Protein AF-A0A7S3W170-F1 (afdb_monomer)

Solvent-accessible surface area (backbone atoms only — not comparable to full-atom values): 27072 Å² total; per-residue (Å²): 130,80,61,55,88,57,44,67,46,65,49,70,40,84,89,79,69,49,74,43,79,76,46,71,38,70,50,54,39,74,70,25,41,52,49,52,52,49,51,51,51,50,47,52,49,48,52,50,50,52,52,50,48,44,55,64,59,59,74,64,76,86,92,80,93,82,87,79,90,78,88,71,83,73,78,80,56,70,67,48,77,35,56,49,98,88,65,48,74,45,30,41,36,32,56,36,73,60,63,65,93,84,51,97,83,69,76,62,85,80,62,51,48,18,39,34,38,28,33,51,44,97,90,60,63,72,44,71,31,40,63,67,42,44,55,87,41,38,48,60,53,57,81,75,55,60,69,36,70,64,63,69,41,73,47,74,59,82,99,47,62,29,36,36,38,50,24,32,69,91,44,55,25,28,33,35,29,34,23,71,33,57,87,51,82,63,46,78,77,44,69,40,96,77,14,15,50,42,40,75,41,57,39,61,74,81,64,46,72,15,24,39,26,33,37,63,70,57,81,41,82,48,57,71,37,72,65,14,48,50,50,52,51,50,51,52,51,49,48,50,57,51,39,68,70,34,80,89,72,58,76,64,90,61,59,44,77,45,82,74,46,66,37,62,86,61,42,37,34,32,36,34,36,34,15,31,36,36,65,49,31,32,26,38,18,69,46,47,91,77,34,71,74,38,81,72,46,58,78,51,65,90,54,63,90,39,39,88,74,38,37,55,66,41,81,46,75,40,69,30,95,86,70,49,75,32,46,29,39,39,28,40,17,71,93,48,44,61,73,76,75,39,86,79,82,59,78,87,81,55,76,78,51,38,42,26,36,40,42,34,54,37,50,75,48,24,62,80,72,74,48,54,46,74,67,59,44,53,41,20,74,70,51,21,27,34,38,35,56,34,36,54,11,20,49,34,60,20,54,62,43,26,51,58,28,68,97,25,67,66,57,34,49,49,36,56,48,28,50,54,50,50,35,36,76,70,55,56,21,50,68,75,36,27,28,34,33,15,35,45,47,11,7,51,45,33,49,46,70,68,55,58,69,78,80,64,77,85,78,52,98,79,60,88,81,64,67,79,46,67,42,79,45,57,46,56,81,83,74,81,85,124

Foldseek 3Di:
DQQDLADWDWDQDPVVRDIHGPDGQLCNDPVSVVVVVVVVVVVVVVVVVVVVVCVVVCVDDDDDPDDDPDDDDDRAFDKDFAADPVRHTFWIKGKDFPDPVPDPDDQPPPTFIFIFIWTADPVGDIDTQAPTGTPLFAPPPDRPADFDRQDWHFDCDPPFTKTWGFTQNPDQETFTWIGRHHVDDTHTQDTDPQWHFRAWDAQLARRHTQWTWAANQHIDTGGRDPSSVLVVVLQVVLLVLVQVVPPPPHRQPFKDKDWPDADSVRQKTWIWIFGQQAAIWIWIAGRSNPRHTDTDDGPCVVSPPCSVQFWFKDWDWFQFPVRDTWIKIKTFQPLQVCLVVDPPPDPPPHDQAFQEEEEEEADLAAADHGTYDPVCRVCSSVRYMYMYIQFQLYHTRGPVSNCVCPVCVVSRLRRSVSSLVRCCVSSNHPQLRYEYEYEAVSLVSLVCLQPVVPPPVPPDPPSPPGGRHNYGHHHHPPPPPD

Nearest PDB structures (foldseek):
  7c72-assembly1_A  TM=6.908E-01  e=1.797E-16  Mycobacterium tuberculosis
  7c72-assembly2_B  TM=6.943E-01  e=4.447E-16  Mycobacterium tuberculosis
  4re6-assembly1_B  TM=4.404E-01  e=2.012E-16  Aeropyrum pernix K1
  7ep9-assembly1_C  TM=6.039E-01  e=2.017E-13  Fusobacterium nucleatum
  8wt1-assembly2_F  TM=4.014E-01  e=5.168E-17  Geobacillus stearothermophilus ATCC 12980

Structure (mmCIF, N/CA/C/O backbone):
data_AF-A0A7S3W170-F1
#
_entry.id   AF-A0A7S3W170-F1
#
loop_
_atom_site.group_PDB
_atom_site.id
_atom_site.type_symbol
_atom_site.label_atom_id
_atom_site.label_alt_id
_atom_site.label_comp_id
_atom_site.label_asym_id
_atom_site.label_entity_id
_atom_site.label_seq_id
_atom_site.pdbx_PDB_ins_code
_atom_site.Cartn_x
_atom_site.Cartn_y
_atom_site.Cartn_z
_atom_site.occupancy
_atom_site.B_iso_or_equiv
_atom_site.auth_seq_id
_atom_site.auth_comp_id
_atom_site.auth_asym_id
_atom_site.auth_atom_id
_atom_site.pdbx_PDB_model_num
ATOM 1 N N . GLY A 1 1 ? -0.530 0.823 -20.154 1.00 25.92 1 GLY A N 1
ATOM 2 C CA . GLY A 1 1 ? -1.790 0.277 -19.627 1.00 25.92 1 GLY A CA 1
ATOM 3 C C . GLY A 1 1 ? -1.577 -0.166 -18.200 1.00 25.92 1 GLY A C 1
ATOM 4 O O . GLY A 1 1 ? -0.607 -0.867 -17.950 1.00 25.92 1 GLY A O 1
ATOM 5 N N . ARG A 1 2 ? -2.446 0.263 -17.277 1.00 24.59 2 ARG A N 1
ATOM 6 C CA . ARG A 1 2 ? -2.714 -0.506 -16.053 1.00 24.59 2 ARG A CA 1
ATOM 7 C C . ARG A 1 2 ? -3.487 -1.755 -16.488 1.00 24.59 2 ARG A C 1
ATOM 9 O O . ARG A 1 2 ? -4.315 -1.640 -17.389 1.00 24.59 2 ARG A O 1
ATOM 16 N N . GLY A 1 3 ? -3.146 -2.919 -15.940 1.00 30.31 3 GLY A N 1
ATOM 17 C CA . GLY A 1 3 ? -3.620 -4.239 -16.367 1.00 30.31 3 GLY A CA 1
ATOM 18 C C . GLY A 1 3 ? -5.138 -4.404 -16.328 1.00 30.31 3 GLY A C 1
ATOM 19 O O . GLY A 1 3 ? -5.687 -4.903 -15.356 1.00 30.31 3 GLY A O 1
ATOM 20 N N . SER A 1 4 ? -5.804 -4.007 -17.406 1.00 33.97 4 SER A N 1
ATOM 21 C CA . SER A 1 4 ? -7.215 -4.275 -17.644 1.00 33.97 4 SER A CA 1
ATOM 22 C C . SER A 1 4 ? -7.345 -5.560 -18.463 1.00 33.97 4 SER A C 1
ATOM 24 O O . SER A 1 4 ? -6.715 -5.685 -19.511 1.00 33.97 4 SER A O 1
ATOM 26 N N . LEU A 1 5 ? -8.206 -6.484 -18.025 1.00 35.50 5 LEU A N 1
ATOM 27 C CA . LEU A 1 5 ? -8.727 -7.604 -18.831 1.00 35.50 5 LEU A CA 1
ATOM 28 C C . LEU A 1 5 ? -9.516 -7.131 -20.072 1.00 35.50 5 LEU A C 1
ATOM 30 O O . LEU A 1 5 ? -9.857 -7.938 -20.929 1.00 35.50 5 LEU A O 1
ATOM 34 N N . LEU A 1 6 ? -9.778 -5.826 -20.178 1.00 43.06 6 LEU A N 1
ATOM 35 C CA . LEU A 1 6 ? -10.491 -5.142 -21.251 1.00 43.06 6 LEU A CA 1
ATOM 36 C C . LEU A 1 6 ? -9.540 -4.107 -21.866 1.00 43.06 6 LEU A C 1
ATOM 38 O O . LEU A 1 6 ? -9.399 -2.994 -21.350 1.00 43.06 6 LEU A O 1
ATOM 42 N N . TRP A 1 7 ? -8.821 -4.481 -22.919 1.00 46.25 7 TRP A N 1
ATOM 43 C CA . TRP A 1 7 ? -7.897 -3.577 -23.599 1.00 46.25 7 TRP A CA 1
ATOM 44 C C . TRP A 1 7 ? -8.121 -3.619 -25.104 1.00 46.25 7 TRP A C 1
ATOM 46 O O . TRP A 1 7 ? -8.247 -4.695 -25.678 1.00 46.25 7 TRP A O 1
ATOM 56 N N . ASP A 1 8 ? -8.102 -2.442 -25.722 1.00 47.34 8 ASP A N 1
ATOM 57 C CA . ASP A 1 8 ? -7.964 -2.275 -27.163 1.00 47.34 8 ASP A CA 1
ATOM 58 C C . ASP A 1 8 ? -6.750 -1.375 -27.404 1.00 47.34 8 ASP A C 1
ATOM 60 O O . ASP A 1 8 ? -6.649 -0.268 -26.871 1.00 47.34 8 ASP A O 1
ATOM 64 N N . LEU A 1 9 ? -5.791 -1.863 -28.183 1.00 48.00 9 LEU A N 1
ATOM 65 C CA . LEU A 1 9 ? -4.657 -1.082 -28.645 1.00 48.00 9 LEU A CA 1
ATOM 66 C C . LEU A 1 9 ? -5.103 -0.307 -29.882 1.00 48.00 9 LEU A C 1
ATOM 68 O O . LEU A 1 9 ? -5.397 -0.908 -30.914 1.00 48.00 9 LEU A O 1
ATOM 72 N N . SER A 1 10 ? -5.144 1.018 -29.787 1.00 55.03 10 SER A N 1
ATOM 73 C CA . SER A 1 10 ? -5.480 1.884 -30.917 1.00 55.03 10 SER A CA 1
ATOM 74 C C . SER A 1 10 ? -4.305 2.784 -31.283 1.00 55.03 10 SER A C 1
ATOM 76 O O . SER A 1 10 ? -3.641 3.351 -30.420 1.00 55.03 10 SER A O 1
ATOM 78 N N . GLU A 1 11 ? -4.050 2.895 -32.578 1.00 48.12 11 GLU A N 1
ATOM 79 C CA . GLU A 1 11 ? -3.090 3.791 -33.205 1.00 48.12 11 GLU A CA 1
ATOM 80 C C . GLU A 1 11 ? -3.832 5.063 -33.618 1.00 48.12 11 GLU A C 1
ATOM 82 O O . GLU A 1 11 ? -4.736 5.020 -34.453 1.00 48.12 11 GLU A O 1
ATOM 87 N N . LEU A 1 12 ? -3.475 6.191 -33.003 1.00 57.06 12 LEU A N 1
ATOM 88 C CA . LEU A 1 12 ? -3.985 7.510 -33.368 1.00 57.06 12 LEU A CA 1
ATOM 89 C C . LEU A 1 12 ? -2.954 8.215 -34.247 1.00 57.06 12 LEU A C 1
ATOM 91 O O . LEU A 1 12 ? -1.876 8.587 -33.784 1.00 57.06 12 LEU A O 1
ATOM 95 N N . ASN A 1 13 ? -3.299 8.437 -35.510 1.00 61.94 13 ASN A N 1
ATOM 96 C CA . ASN A 1 13 ? -2.487 9.241 -36.406 1.00 61.94 13 ASN A CA 1
ATOM 97 C C . ASN A 1 13 ? -2.777 10.726 -36.149 1.00 61.94 13 ASN A C 1
ATOM 99 O O . ASN A 1 13 ? -3.812 11.244 -36.559 1.00 61.94 13 ASN A O 1
ATOM 103 N N . LEU A 1 14 ? -1.858 11.417 -35.474 1.00 42.44 14 LEU A N 1
ATOM 104 C CA . LEU A 1 14 ? -2.040 12.814 -35.057 1.00 42.44 14 LEU A CA 1
ATOM 105 C C . LEU A 1 14 ? -2.136 13.810 -36.226 1.00 42.44 14 LEU A C 1
ATOM 107 O O . LEU A 1 14 ? -2.700 14.884 -36.053 1.00 42.44 14 LEU A O 1
ATOM 111 N N . ALA A 1 15 ? -1.610 13.466 -37.405 1.00 40.50 15 ALA A N 1
ATOM 112 C CA . ALA A 1 15 ? -1.634 14.342 -38.577 1.00 40.50 15 ALA A CA 1
ATOM 113 C C . ALA A 1 15 ? -2.962 14.268 -39.347 1.00 40.50 15 ALA A C 1
ATOM 115 O O . ALA A 1 15 ? -3.417 15.265 -39.896 1.00 40.50 15 ALA A O 1
ATOM 116 N N . SER A 1 16 ? -3.583 13.089 -39.389 1.00 68.00 16 SER A N 1
ATOM 117 C CA . SER A 1 16 ? -4.855 12.857 -40.095 1.00 68.00 16 SER A CA 1
ATOM 118 C C . SER A 1 16 ? -6.063 12.754 -39.163 1.00 68.00 16 SER A C 1
ATOM 120 O O . SER A 1 16 ? -7.196 12.719 -39.631 1.00 68.00 16 SER A O 1
ATOM 122 N N . GLY A 1 17 ? -5.838 12.661 -37.850 1.00 52.78 17 GLY A N 1
ATOM 123 C CA . GLY A 1 17 ? -6.875 12.417 -36.850 1.00 52.78 17 GLY A CA 1
ATOM 124 C C . GLY A 1 17 ? -7.469 11.005 -36.895 1.00 52.78 17 GLY A C 1
ATOM 125 O O . GLY A 1 17 ? -8.415 10.724 -36.162 1.00 52.78 17 GLY A O 1
ATOM 126 N N . SER A 1 18 ? -6.951 10.103 -37.736 1.00 58.09 18 SER A N 1
ATOM 127 C CA . SER A 1 18 ? -7.516 8.762 -37.880 1.00 58.09 18 SER A CA 1
ATOM 128 C C . SER A 1 18 ? -7.132 7.872 -36.699 1.00 58.09 18 SER A C 1
ATOM 130 O O . SER A 1 18 ? -5.944 7.712 -36.403 1.00 58.09 18 SER A O 1
ATOM 132 N N . LEU A 1 19 ? -8.127 7.245 -36.074 1.00 51.22 19 LEU A N 1
ATOM 133 C CA . LEU A 1 19 ? -7.947 6.238 -35.034 1.00 51.22 19 LEU A CA 1
ATOM 134 C C . LEU A 1 19 ? -8.145 4.843 -35.639 1.00 51.22 19 LEU A C 1
ATOM 136 O O . LEU A 1 19 ? -9.207 4.549 -36.187 1.00 51.22 19 LEU A O 1
ATOM 140 N N . ARG A 1 20 ? -7.137 3.976 -35.535 1.00 66.69 20 ARG A N 1
ATOM 141 C CA . ARG A 1 20 ? -7.199 2.584 -35.994 1.00 66.69 20 ARG A CA 1
ATOM 142 C C . ARG A 1 20 ? -6.957 1.639 -34.829 1.00 66.69 20 ARG A C 1
ATOM 144 O O . ARG A 1 20 ? -5.897 1.684 -34.219 1.00 66.69 20 ARG A O 1
ATOM 151 N N . THR A 1 21 ? -7.884 0.730 -34.554 1.00 58.97 21 THR A N 1
ATOM 152 C CA . THR A 1 21 ? -7.642 -0.354 -33.595 1.00 58.97 21 THR A CA 1
ATOM 153 C C . THR A 1 21 ? -6.657 -1.356 -34.199 1.00 58.97 21 THR A C 1
ATOM 155 O O . THR A 1 21 ? -6.931 -1.977 -35.222 1.00 58.97 21 THR A O 1
ATOM 158 N N . VAL A 1 22 ? -5.480 -1.471 -33.590 1.00 63.00 22 VAL A N 1
ATOM 159 C CA . VAL A 1 22 ? -4.364 -2.329 -34.018 1.00 63.00 22 VAL A CA 1
ATOM 160 C C . VAL A 1 22 ? -4.509 -3.738 -33.452 1.00 63.00 22 VAL A C 1
ATOM 162 O O . VAL A 1 22 ? -4.143 -4.711 -34.105 1.00 63.00 22 VAL A O 1
ATOM 165 N N . ALA A 1 23 ? -5.050 -3.853 -32.241 1.00 51.34 23 ALA A N 1
ATOM 166 C CA . ALA A 1 23 ? -5.354 -5.122 -31.601 1.00 51.34 23 ALA A CA 1
ATOM 167 C C . ALA A 1 23 ? -6.487 -4.914 -30.594 1.00 51.34 23 ALA A C 1
ATOM 169 O O . ALA A 1 23 ? -6.444 -3.960 -29.824 1.00 51.34 23 ALA A O 1
ATOM 170 N N . ALA A 1 24 ? -7.481 -5.794 -30.594 1.00 51.22 24 ALA A N 1
ATOM 171 C CA . ALA A 1 24 ? -8.592 -5.757 -29.651 1.00 51.22 24 ALA A CA 1
ATOM 172 C C . ALA A 1 24 ? -8.599 -7.036 -28.818 1.00 51.22 24 ALA A C 1
ATOM 174 O O . ALA A 1 24 ? -8.387 -8.129 -29.356 1.00 51.22 24 ALA A O 1
ATOM 175 N N . ASN A 1 25 ? -8.852 -6.918 -27.518 1.00 52.50 25 ASN A N 1
ATOM 176 C CA . ASN A 1 25 ? -9.100 -8.091 -26.696 1.00 52.50 25 ASN A CA 1
ATOM 177 C C . ASN A 1 25 ? -10.483 -8.662 -27.061 1.00 52.50 25 ASN A C 1
ATOM 179 O O . ASN A 1 25 ? -11.458 -7.920 -27.062 1.00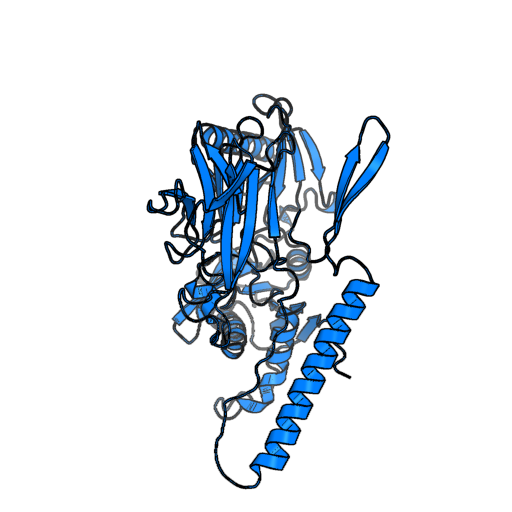 52.50 25 ASN A O 1
ATOM 183 N N . PRO A 1 26 ? -10.639 -9.971 -27.324 1.00 48.66 26 PRO A N 1
ATOM 184 C CA . PRO A 1 26 ? -11.948 -10.554 -27.606 1.00 48.66 26 PRO A CA 1
ATOM 185 C C . PRO A 1 26 ? -12.996 -10.257 -26.531 1.00 48.66 26 PRO A C 1
ATOM 187 O O . PRO A 1 26 ? -14.169 -10.189 -26.867 1.00 48.66 26 PRO A O 1
ATOM 190 N N . ALA A 1 27 ? -12.584 -10.055 -25.275 1.00 45.72 27 ALA A N 1
ATOM 191 C CA . ALA A 1 27 ? -13.437 -9.706 -24.145 1.00 45.72 27 ALA A CA 1
ATOM 192 C C . ALA A 1 27 ? -13.698 -8.195 -23.984 1.00 45.72 27 ALA A C 1
ATOM 194 O O . ALA A 1 27 ? -14.494 -7.834 -23.130 1.00 45.72 27 ALA A O 1
ATOM 195 N N . SER A 1 28 ? -13.084 -7.298 -24.769 1.00 45.28 28 SER A N 1
ATOM 196 C CA . SER A 1 28 ? -13.306 -5.842 -24.648 1.00 45.28 28 SER A CA 1
ATOM 197 C C . SER A 1 28 ? -14.681 -5.386 -25.150 1.00 45.28 28 SER A C 1
ATOM 199 O O . SER A 1 28 ? -15.134 -4.293 -24.815 1.00 45.28 28 SER A O 1
ATOM 201 N N . THR A 1 29 ? -15.378 -6.230 -25.916 1.00 52.53 29 THR A N 1
ATOM 202 C CA . THR A 1 29 ? -16.730 -5.954 -26.415 1.00 52.53 29 THR A CA 1
ATOM 203 C C . THR A 1 29 ? -17.789 -6.652 -25.565 1.00 52.53 29 THR A C 1
ATOM 205 O O . THR A 1 29 ? -17.574 -7.759 -25.074 1.00 52.53 29 THR A O 1
ATOM 208 N N . TRP A 1 30 ? -18.985 -6.061 -25.458 1.00 50.62 30 TRP A N 1
ATOM 209 C CA . TRP A 1 30 ? -20.137 -6.694 -24.795 1.00 50.62 30 TRP A CA 1
ATOM 210 C C . TRP A 1 30 ? -20.430 -8.103 -25.324 1.00 50.62 30 TRP A C 1
ATOM 212 O O . TRP A 1 30 ? -20.716 -9.016 -24.553 1.00 50.62 30 TRP A O 1
ATOM 222 N N . LEU A 1 31 ? -20.292 -8.300 -26.638 1.00 51.84 31 LEU A N 1
ATOM 223 C CA . LEU A 1 31 ? -20.458 -9.601 -27.284 1.00 51.84 31 LEU A CA 1
ATOM 224 C C . LEU A 1 31 ? -19.364 -10.600 -26.863 1.00 51.84 31 LEU A C 1
ATOM 226 O O . LEU A 1 31 ? -19.617 -11.794 -26.728 1.00 51.84 31 LEU A O 1
ATOM 230 N N . GLY A 1 32 ? -18.153 -10.099 -26.643 1.00 51.09 32 GLY A N 1
ATOM 231 C CA . GLY A 1 32 ? -16.999 -10.817 -26.125 1.00 51.09 32 GLY A CA 1
ATOM 232 C C . GLY A 1 32 ? -17.155 -11.309 -24.695 1.00 51.09 32 GLY A C 1
ATOM 233 O O . GLY A 1 32 ? -16.952 -12.491 -24.422 1.00 51.09 32 GLY A O 1
ATOM 234 N N . ILE A 1 33 ? -17.578 -10.413 -23.801 1.00 50.66 33 ILE A N 1
ATOM 235 C CA . ILE A 1 33 ? -17.899 -10.734 -22.404 1.00 50.66 33 ILE A CA 1
ATOM 236 C C . ILE A 1 33 ? -19.036 -11.755 -22.356 1.00 50.66 33 ILE A C 1
ATOM 238 O O . ILE A 1 33 ? -18.924 -12.762 -21.663 1.00 50.66 33 ILE A O 1
ATOM 242 N N . ALA A 1 34 ? -20.094 -11.554 -23.147 1.00 53.16 34 ALA A N 1
ATOM 243 C CA . ALA A 1 34 ? -21.207 -12.495 -23.233 1.00 53.16 34 ALA A CA 1
ATOM 244 C C . ALA A 1 34 ? -20.755 -13.884 -23.710 1.00 53.16 34 ALA A C 1
ATOM 246 O O . ALA A 1 34 ? -21.189 -14.890 -23.157 1.00 53.16 34 ALA A O 1
ATOM 247 N N . ARG A 1 35 ? -19.842 -13.962 -24.687 1.00 54.44 35 ARG A N 1
ATOM 248 C CA . ARG A 1 35 ? -19.257 -15.233 -25.149 1.00 54.44 35 ARG A CA 1
ATOM 249 C C . ARG A 1 35 ? -18.369 -15.890 -24.098 1.00 54.44 35 ARG A C 1
ATOM 251 O O . ARG A 1 35 ? -18.441 -17.103 -23.946 1.00 54.44 35 ARG A O 1
ATOM 258 N N . LEU A 1 36 ? -17.559 -15.114 -23.379 1.00 48.84 36 LEU A N 1
ATOM 259 C CA . LEU A 1 36 ? -16.705 -15.620 -22.303 1.00 48.84 36 LEU A CA 1
ATOM 260 C C . LEU A 1 36 ? -17.555 -16.193 -21.163 1.00 48.84 36 LEU A C 1
ATOM 262 O O . LEU A 1 36 ? -17.329 -17.322 -20.741 1.00 48.84 36 LEU A O 1
ATOM 266 N N . LEU A 1 37 ? -18.569 -15.445 -20.719 1.00 54.03 37 LEU A N 1
ATOM 267 C CA . LEU A 1 37 ? -19.508 -15.879 -19.686 1.00 54.03 37 LEU A CA 1
ATOM 268 C C . LEU A 1 37 ? -20.328 -17.084 -20.145 1.00 54.03 37 LEU A C 1
ATOM 270 O O . LEU A 1 37 ? -20.467 -18.028 -19.379 1.00 54.03 37 LEU A O 1
ATOM 274 N N . ALA A 1 38 ? -20.810 -17.104 -21.391 1.00 56.59 38 ALA A N 1
ATOM 275 C CA . ALA A 1 38 ? -21.532 -18.247 -21.947 1.00 56.59 38 ALA A CA 1
ATOM 276 C C . ALA A 1 38 ? -20.647 -19.496 -22.058 1.00 56.59 38 ALA A C 1
ATOM 278 O O . ALA A 1 38 ? -21.107 -20.591 -21.751 1.00 56.59 38 ALA A O 1
ATOM 279 N N . ALA A 1 39 ? -19.378 -19.348 -22.448 1.00 53.06 39 ALA A N 1
ATOM 280 C CA . ALA A 1 39 ? -18.421 -20.450 -22.479 1.00 53.06 39 ALA A CA 1
ATOM 281 C C . ALA A 1 39 ? -18.113 -20.969 -21.067 1.00 53.06 39 ALA A C 1
ATOM 283 O O . ALA A 1 39 ? -18.043 -22.179 -20.870 1.00 53.06 39 ALA A O 1
ATOM 284 N N . LEU A 1 40 ? -17.988 -20.074 -20.082 1.00 49.72 40 LEU A N 1
ATOM 285 C CA . LEU A 1 40 ? -17.786 -20.434 -18.680 1.00 49.72 40 LEU A CA 1
ATOM 286 C C . LEU A 1 40 ? -19.016 -21.152 -18.103 1.00 49.72 40 LEU A C 1
ATOM 288 O O . LEU A 1 40 ? -18.871 -22.188 -17.465 1.00 49.72 40 LEU A O 1
ATOM 292 N N . LEU A 1 41 ? -20.224 -20.646 -18.376 1.00 52.62 41 LEU A N 1
ATOM 293 C CA . LEU A 1 41 ? -21.484 -21.262 -17.952 1.00 52.62 41 LEU A CA 1
ATOM 294 C C . LEU A 1 41 ? -21.672 -22.632 -18.599 1.00 52.62 41 LEU A C 1
ATOM 296 O O . LEU A 1 41 ? -21.984 -23.595 -17.910 1.00 52.62 41 LEU A O 1
ATOM 300 N N . LEU A 1 42 ? -21.442 -22.735 -19.911 1.00 55.62 42 LEU A N 1
ATOM 301 C CA . LEU A 1 42 ? -21.502 -24.003 -20.633 1.00 55.62 42 LEU A CA 1
ATOM 302 C C . LEU A 1 42 ? -20.478 -24.991 -20.072 1.00 55.62 42 LEU A C 1
ATOM 304 O O . LEU A 1 42 ? -20.789 -26.167 -19.938 1.00 55.62 42 LEU A O 1
ATOM 308 N N . HIS A 1 43 ? -19.285 -24.521 -19.702 1.00 48.09 43 HIS A N 1
ATOM 309 C CA . HIS A 1 43 ? -18.262 -25.349 -19.076 1.00 48.09 43 HIS A CA 1
ATOM 310 C C . HIS A 1 43 ? -18.682 -25.832 -17.685 1.00 48.09 43 HIS A C 1
ATOM 312 O O . HIS A 1 43 ? -18.562 -27.019 -17.405 1.00 48.09 43 HIS A O 1
ATOM 318 N N . ILE A 1 44 ? -19.232 -24.957 -16.838 1.00 55.59 44 ILE A N 1
ATOM 319 C CA . ILE A 1 44 ? -19.767 -25.330 -15.520 1.00 55.59 44 ILE A CA 1
ATOM 320 C C . ILE A 1 44 ? -20.898 -26.349 -15.682 1.00 55.59 44 ILE A C 1
ATOM 322 O O . ILE A 1 44 ? -20.872 -27.389 -15.032 1.00 55.59 44 ILE A O 1
ATOM 326 N N . ILE A 1 45 ? -21.844 -26.102 -16.594 1.00 62.44 45 ILE A N 1
ATOM 327 C CA . ILE A 1 45 ? -22.941 -27.026 -16.900 1.00 62.44 45 ILE A CA 1
ATOM 328 C C . ILE A 1 45 ? -22.386 -28.364 -17.386 1.00 62.44 45 ILE A C 1
ATOM 330 O O . ILE A 1 45 ? -22.809 -29.401 -16.894 1.00 62.44 45 ILE A O 1
ATOM 334 N N . LEU A 1 46 ? -21.414 -28.369 -18.300 1.00 53.09 46 LEU A N 1
ATOM 335 C CA . LEU A 1 46 ? -20.822 -29.597 -18.826 1.00 53.09 46 LEU A CA 1
ATOM 336 C C . LEU A 1 46 ? -20.068 -30.368 -17.736 1.00 53.09 46 LEU A C 1
ATOM 338 O O . LEU A 1 46 ? -20.200 -31.581 -17.660 1.00 53.09 46 LEU A O 1
ATOM 342 N N . VAL A 1 47 ? -19.323 -29.688 -16.862 1.00 52.91 47 VAL A N 1
ATOM 343 C CA . VAL A 1 47 ? -18.614 -30.310 -15.734 1.00 52.91 47 VAL A CA 1
ATOM 344 C C . VAL A 1 47 ? -19.600 -30.887 -14.723 1.00 52.91 47 VAL A C 1
ATOM 346 O O . VAL A 1 47 ? -19.413 -32.017 -14.280 1.00 52.91 47 VAL A O 1
ATOM 349 N N . VAL A 1 48 ? -20.664 -30.155 -14.386 1.00 56.81 48 VAL A N 1
ATOM 350 C CA . VAL A 1 48 ? -21.718 -30.622 -13.477 1.00 56.81 48 VAL A CA 1
ATOM 351 C C . VAL A 1 48 ? -22.467 -31.803 -14.089 1.00 56.81 48 VAL A C 1
ATOM 353 O O . VAL A 1 48 ? -22.626 -32.819 -13.425 1.00 56.81 48 VAL A O 1
ATOM 356 N N . VAL A 1 49 ? -22.863 -31.727 -15.360 1.00 58.91 49 VAL A N 1
ATOM 357 C CA . VAL A 1 49 ? -23.540 -32.820 -16.072 1.00 58.91 49 VAL A CA 1
ATOM 358 C C . VAL A 1 49 ? -22.629 -34.038 -16.186 1.00 58.91 49 VAL A C 1
ATOM 360 O O . VAL A 1 49 ? -23.077 -35.136 -15.886 1.00 58.91 49 VAL A O 1
ATOM 363 N N . CYS A 1 50 ? -21.351 -33.874 -16.532 1.00 52.44 50 CYS A N 1
ATOM 364 C CA . CYS A 1 50 ? -20.387 -34.974 -16.559 1.00 52.44 50 CYS A CA 1
ATOM 365 C C . CYS A 1 50 ? -20.176 -35.585 -15.170 1.00 52.44 50 CYS A C 1
ATOM 367 O O . CYS A 1 50 ? -20.146 -36.802 -15.075 1.00 52.44 50 CYS A O 1
ATOM 369 N N . ARG A 1 51 ? -20.099 -34.782 -14.099 1.00 50.22 51 ARG A N 1
ATOM 370 C CA . ARG A 1 51 ? -19.981 -35.254 -12.704 1.00 50.22 51 ARG A CA 1
ATOM 371 C C . ARG A 1 51 ? -21.240 -35.972 -12.217 1.00 50.22 51 ARG A C 1
ATOM 373 O O . ARG A 1 51 ? -21.139 -36.957 -11.495 1.00 50.22 51 ARG A O 1
ATOM 380 N N . VAL A 1 52 ? -22.421 -35.492 -12.602 1.00 55.03 52 VAL A N 1
ATOM 381 C CA . VAL A 1 52 ? -23.713 -36.119 -12.284 1.00 55.03 52 VAL A CA 1
ATOM 382 C C . VAL A 1 52 ? -23.880 -37.414 -13.074 1.00 55.03 52 VAL A C 1
ATOM 384 O O . VAL A 1 52 ? -24.254 -38.428 -12.496 1.00 55.03 52 VAL A O 1
ATOM 387 N N . LEU A 1 53 ? -23.537 -37.421 -14.363 1.00 51.50 53 LEU A N 1
ATOM 388 C CA . LEU A 1 53 ? -23.511 -38.630 -15.182 1.00 51.50 53 LEU A CA 1
ATOM 389 C C . LEU A 1 53 ? -22.467 -39.625 -14.672 1.00 51.50 53 LEU A C 1
ATOM 391 O O . LEU A 1 53 ? -22.783 -40.805 -14.619 1.00 51.50 53 LEU A O 1
ATOM 395 N N . GLU A 1 54 ? -21.285 -39.175 -14.234 1.00 47.66 54 GLU A N 1
ATOM 396 C CA . GLU A 1 54 ? -20.285 -39.988 -13.525 1.00 47.66 54 GLU A CA 1
ATOM 397 C C . GLU A 1 54 ? -20.866 -40.571 -12.240 1.00 47.66 54 GLU A C 1
ATOM 399 O O . GLU A 1 54 ? -20.744 -41.766 -12.037 1.00 47.66 54 GLU A O 1
ATOM 404 N N . MET A 1 55 ? -21.544 -39.796 -11.388 1.00 50.22 55 MET A N 1
ATOM 405 C CA . MET A 1 55 ? -22.188 -40.345 -10.185 1.00 50.22 55 MET A CA 1
ATOM 406 C C . MET A 1 55 ? -23.279 -41.373 -10.512 1.00 50.22 55 MET A C 1
ATOM 408 O O . MET A 1 55 ? -23.402 -42.373 -9.810 1.00 50.22 55 MET A O 1
ATOM 412 N N . ILE A 1 56 ? -24.056 -41.150 -11.576 1.00 55.97 56 ILE A N 1
ATOM 413 C CA . ILE A 1 56 ? -25.116 -42.068 -12.018 1.00 55.97 56 ILE A CA 1
ATOM 414 C C . ILE A 1 56 ? -24.514 -43.344 -12.628 1.00 55.97 56 ILE A C 1
ATOM 416 O O . ILE A 1 56 ? -25.025 -44.435 -12.391 1.00 55.97 56 ILE A O 1
ATOM 420 N N . THR A 1 57 ? -23.417 -43.235 -13.384 1.00 53.28 57 THR A N 1
ATOM 421 C CA . THR A 1 57 ? -22.760 -44.380 -14.046 1.00 53.28 57 THR A CA 1
ATOM 422 C C . THR A 1 57 ? -21.797 -45.141 -13.131 1.00 53.28 57 THR A C 1
ATOM 424 O O . THR A 1 57 ? -21.724 -46.362 -13.220 1.00 53.28 57 THR A O 1
ATOM 427 N N . LEU A 1 58 ? -21.122 -44.468 -12.194 1.00 49.62 58 LEU A N 1
ATOM 428 C CA . LEU A 1 58 ? -20.218 -45.060 -11.192 1.00 49.62 58 LEU A CA 1
ATOM 429 C C . LEU A 1 58 ? -20.958 -45.605 -9.960 1.00 49.62 58 LEU A C 1
ATOM 431 O O . LEU A 1 58 ? -20.326 -46.177 -9.071 1.00 49.62 58 LEU A O 1
ATOM 435 N N . GLY A 1 59 ? -22.294 -45.524 -9.943 1.00 49.78 59 GLY A N 1
ATOM 436 C CA . GLY A 1 59 ? -23.158 -46.300 -9.048 1.00 49.78 59 GLY A CA 1
ATOM 437 C C . GLY A 1 59 ? -23.021 -47.823 -9.209 1.00 49.78 59 GLY A C 1
ATOM 438 O O . GLY A 1 59 ? -23.559 -48.567 -8.394 1.00 49.78 59 GLY A O 1
ATOM 439 N N . LEU A 1 60 ? -22.272 -48.301 -10.212 1.00 49.12 60 LEU A N 1
ATOM 440 C CA . LEU A 1 60 ? -21.867 -49.697 -10.384 1.00 49.12 60 LEU A CA 1
ATOM 441 C C . LEU A 1 60 ? -20.406 -49.778 -10.896 1.00 49.12 60 LEU A C 1
ATOM 443 O O . LEU A 1 60 ? -20.150 -49.774 -12.090 1.00 49.12 60 LEU A O 1
ATOM 447 N N . ALA A 1 61 ? -19.461 -49.896 -9.957 1.00 39.06 61 ALA A N 1
ATOM 448 C CA . ALA A 1 61 ? -18.134 -50.529 -10.074 1.00 39.06 61 ALA A CA 1
ATOM 449 C C . ALA A 1 61 ? -17.045 -49.993 -11.059 1.00 39.06 61 ALA A C 1
ATOM 451 O O . ALA A 1 61 ? -17.017 -50.304 -12.246 1.00 39.06 61 ALA A O 1
ATOM 452 N N . THR A 1 62 ? -15.968 -49.461 -10.446 1.00 38.84 62 THR A N 1
ATOM 453 C CA . THR A 1 62 ? -14.522 -49.479 -10.834 1.00 38.84 62 THR A CA 1
ATOM 454 C C . THR A 1 62 ? -13.969 -48.565 -11.960 1.00 38.84 62 THR A C 1
ATOM 456 O O . THR A 1 62 ? -14.692 -48.155 -12.860 1.00 38.84 62 THR A O 1
ATOM 459 N N . PRO A 1 63 ? -12.661 -48.186 -11.887 1.00 47.69 63 PRO A N 1
ATOM 460 C CA . PRO A 1 63 ? -12.137 -46.928 -12.420 1.00 47.69 63 PRO A CA 1
ATOM 461 C C . PRO A 1 63 ? -11.506 -47.067 -13.811 1.00 47.69 63 PRO A C 1
ATOM 463 O O . PRO A 1 63 ? -10.515 -47.774 -13.993 1.00 47.69 63 PRO A O 1
ATOM 466 N N . VAL A 1 64 ? -12.006 -46.303 -14.784 1.00 35.12 64 VAL A N 1
ATOM 467 C CA . VAL A 1 64 ? -11.350 -46.119 -16.089 1.00 35.12 64 VAL A CA 1
ATOM 468 C C . VAL A 1 64 ? -11.304 -44.629 -16.427 1.00 35.12 64 VAL A C 1
ATOM 470 O O . VAL A 1 64 ? -12.075 -44.108 -17.224 1.00 35.12 64 VAL A O 1
ATOM 473 N N . LEU A 1 65 ? -10.357 -43.920 -15.813 1.00 40.38 65 LEU A N 1
ATOM 474 C CA . LEU A 1 65 ? -9.921 -42.601 -16.270 1.00 40.38 65 LEU A CA 1
ATOM 475 C C . LEU A 1 65 ? -8.880 -42.793 -17.374 1.00 40.38 65 LEU A C 1
ATOM 477 O O . LEU A 1 65 ? -7.698 -42.946 -17.073 1.00 40.38 65 LEU A O 1
ATOM 481 N N . ARG A 1 66 ? -9.307 -42.812 -18.642 1.00 38.91 66 ARG A N 1
ATOM 482 C CA . ARG A 1 66 ? -8.465 -42.533 -19.825 1.00 38.91 66 ARG A CA 1
ATOM 483 C C . ARG A 1 66 ? -9.321 -42.575 -21.090 1.00 38.91 66 ARG A C 1
ATOM 485 O O . ARG A 1 66 ? -9.537 -43.650 -21.628 1.00 38.91 66 ARG A O 1
ATOM 492 N N . ALA A 1 67 ? -9.758 -41.404 -21.551 1.00 35.16 67 ALA A N 1
ATOM 493 C CA . ALA A 1 67 ? -9.930 -41.024 -22.963 1.00 35.16 67 ALA A CA 1
ATOM 494 C C . ALA A 1 67 ? -11.011 -39.945 -23.090 1.00 35.16 67 ALA A C 1
ATOM 496 O O . ALA A 1 67 ? -12.107 -40.194 -23.575 1.00 35.16 67 ALA A O 1
ATOM 497 N N . VAL A 1 68 ? -10.675 -38.715 -22.712 1.00 32.66 68 VAL A N 1
ATOM 498 C CA . VAL A 1 68 ? -11.286 -37.568 -23.379 1.00 32.66 68 VAL A CA 1
ATOM 499 C C . VAL A 1 68 ? -10.151 -36.695 -23.889 1.00 32.66 68 VAL A C 1
ATOM 501 O O . VAL A 1 68 ? -9.558 -35.903 -23.162 1.00 32.66 68 VAL A O 1
ATOM 504 N N . GLN A 1 69 ? -9.785 -36.931 -25.148 1.00 36.00 69 GLN A N 1
ATOM 505 C CA . GLN A 1 69 ? -8.964 -36.019 -25.932 1.00 36.00 69 GLN A CA 1
ATOM 506 C C . GLN A 1 69 ? -9.814 -34.775 -26.216 1.00 36.00 69 GLN A C 1
ATOM 508 O O . GLN A 1 69 ? -10.585 -34.762 -27.170 1.00 36.00 69 GLN A O 1
ATOM 513 N N . TYR A 1 70 ? -9.705 -33.739 -25.384 1.00 35.88 70 TYR A N 1
ATOM 514 C CA . TYR A 1 70 ? -10.257 -32.427 -25.715 1.00 35.88 70 TYR A CA 1
ATOM 515 C C . TYR A 1 70 ? -9.189 -31.582 -26.406 1.00 35.88 70 TYR A C 1
ATOM 517 O O . TYR A 1 70 ? -8.226 -31.126 -25.794 1.00 35.88 70 TYR A O 1
ATOM 525 N N . VAL A 1 71 ? -9.391 -31.375 -27.707 1.00 35.84 71 VAL A N 1
ATOM 526 C CA . VAL A 1 71 ? -8.773 -30.292 -28.467 1.00 35.84 71 VAL A CA 1
ATOM 527 C C . VAL A 1 71 ? -9.646 -29.054 -28.278 1.00 35.84 71 VAL A C 1
ATOM 529 O O . VAL A 1 71 ? -10.758 -28.992 -28.794 1.00 35.84 71 VAL A O 1
ATOM 532 N N . ALA A 1 72 ? -9.128 -28.055 -27.572 1.00 33.97 72 ALA A N 1
ATOM 533 C CA . ALA A 1 72 ? -9.490 -26.660 -27.782 1.00 33.97 72 ALA A CA 1
ATOM 534 C C . ALA A 1 72 ? -8.221 -25.818 -27.563 1.00 33.97 72 ALA A C 1
ATOM 536 O O . ALA A 1 72 ? -7.565 -25.989 -26.532 1.00 33.97 72 ALA A O 1
ATOM 537 N N . PRO A 1 73 ? -7.817 -24.952 -28.513 1.00 29.53 73 PRO A N 1
ATOM 538 C CA . PRO A 1 73 ? -6.747 -23.999 -28.248 1.00 29.53 73 PRO A CA 1
ATOM 539 C C . PRO A 1 73 ? -7.202 -23.068 -27.111 1.00 29.53 73 PRO A C 1
ATOM 541 O O . PRO A 1 73 ? -8.395 -22.762 -27.019 1.00 29.53 73 PRO A O 1
ATOM 544 N N . PRO A 1 74 ? -6.292 -22.635 -26.223 1.00 34.53 74 PRO A N 1
ATOM 545 C CA . PRO A 1 74 ? -6.670 -21.810 -25.086 1.00 34.53 74 PRO A CA 1
ATOM 546 C C . PRO A 1 74 ? -7.264 -20.469 -25.560 1.00 34.53 74 PRO A C 1
ATOM 548 O O . PRO A 1 74 ? -6.910 -19.999 -26.650 1.00 34.53 74 PRO A O 1
ATOM 551 N N . PRO A 1 75 ? -8.131 -19.818 -24.753 1.00 40.62 75 PRO A N 1
ATOM 552 C CA . PRO A 1 75 ? -8.433 -18.399 -24.938 1.00 40.62 75 PRO A CA 1
ATOM 553 C C . PRO A 1 75 ? -7.100 -17.659 -25.064 1.00 40.62 75 PRO A C 1
ATOM 555 O O . PRO A 1 75 ? -6.187 -17.946 -24.290 1.00 40.62 75 PRO A O 1
ATOM 558 N N . ALA A 1 76 ? -6.960 -16.806 -26.087 1.00 42.78 76 ALA A N 1
ATOM 559 C CA . ALA A 1 76 ? -5.691 -16.178 -26.450 1.00 42.78 76 ALA A CA 1
ATOM 560 C C . ALA A 1 76 ? -4.938 -15.728 -25.191 1.00 42.78 76 ALA A C 1
ATOM 562 O O . ALA A 1 76 ? -5.419 -14.871 -24.448 1.00 42.78 76 ALA A O 1
ATOM 563 N N . ALA A 1 77 ? -3.807 -16.387 -24.926 1.00 46.50 77 ALA A N 1
ATOM 564 C CA . ALA A 1 77 ? -2.982 -16.131 -23.759 1.00 46.50 77 ALA A CA 1
ATOM 565 C C . ALA A 1 77 ? -2.724 -14.623 -23.630 1.00 46.50 77 ALA A C 1
ATOM 567 O O . ALA A 1 77 ? -2.494 -13.975 -24.653 1.00 46.50 77 ALA A O 1
ATOM 568 N N . PRO A 1 78 ? -2.738 -14.044 -22.418 1.00 50.84 78 PRO A N 1
ATOM 569 C CA . PRO A 1 78 ? -2.406 -12.639 -22.255 1.00 50.84 78 PRO A CA 1
ATOM 570 C C . PRO A 1 78 ? -1.011 -12.376 -22.837 1.00 50.84 78 PRO A C 1
ATOM 572 O O . PRO A 1 78 ? -0.034 -13.041 -22.479 1.00 50.84 78 PRO A O 1
ATOM 575 N N . VAL A 1 79 ? -0.947 -11.427 -23.774 1.00 57.25 79 VAL A N 1
ATOM 576 C CA . VAL A 1 79 ? 0.286 -10.969 -24.413 1.00 57.25 79 VAL A CA 1
ATOM 577 C C . VAL A 1 79 ? 0.528 -9.519 -24.013 1.00 57.25 79 VAL A C 1
ATOM 579 O O . VAL A 1 79 ? -0.319 -8.658 -24.247 1.00 57.25 79 VAL A O 1
ATOM 582 N N . GLN A 1 80 ? 1.686 -9.238 -23.425 1.00 65.88 80 GLN A N 1
ATOM 583 C CA . GLN A 1 80 ? 2.143 -7.884 -23.143 1.00 65.88 80 GLN A CA 1
ATOM 584 C C . GLN A 1 80 ? 3.215 -7.485 -24.153 1.00 65.88 80 GLN A C 1
ATOM 586 O O . GLN A 1 80 ? 4.230 -8.159 -24.313 1.00 65.88 80 GLN A O 1
ATOM 591 N N . TYR A 1 81 ? 2.993 -6.361 -24.824 1.00 70.06 81 TYR A N 1
ATOM 592 C CA . TYR A 1 81 ? 3.931 -5.791 -25.782 1.00 70.06 81 TYR A CA 1
ATOM 593 C C . TYR A 1 81 ? 4.794 -4.727 -25.107 1.00 70.06 81 TYR A C 1
ATOM 595 O O . TYR A 1 81 ? 4.288 -3.867 -24.383 1.00 70.06 81 TYR A O 1
ATOM 603 N N . PHE A 1 82 ? 6.094 -4.762 -25.380 1.00 68.88 82 PHE A N 1
ATOM 604 C CA . PHE A 1 82 ? 7.047 -3.752 -24.940 1.00 68.88 82 PHE A CA 1
ATOM 605 C C . PHE A 1 82 ? 7.428 -2.890 -26.128 1.00 68.88 82 PHE A C 1
ATOM 607 O O . PHE A 1 82 ? 7.952 -3.398 -27.119 1.00 68.88 82 PHE A O 1
ATOM 614 N N . VAL A 1 83 ? 7.172 -1.592 -26.024 1.00 68.69 83 VAL A N 1
ATOM 615 C CA . VAL A 1 83 ? 7.556 -0.602 -27.031 1.00 68.69 83 VAL A CA 1
ATOM 616 C C . VAL A 1 83 ? 8.640 0.306 -26.471 1.00 68.69 83 VAL A C 1
ATOM 618 O O . VAL A 1 83 ? 8.642 0.610 -25.276 1.00 68.69 83 VAL A O 1
ATOM 621 N N . ASP A 1 84 ? 9.566 0.729 -27.324 1.00 68.00 84 ASP A N 1
ATOM 622 C CA . ASP A 1 84 ? 10.477 1.816 -26.983 1.00 68.00 84 ASP A CA 1
ATOM 623 C C . ASP A 1 84 ? 9.774 3.182 -27.086 1.00 68.00 84 ASP A C 1
ATOM 625 O O . ASP A 1 84 ? 8.582 3.290 -27.386 1.00 68.00 84 ASP A O 1
ATOM 629 N N . ARG A 1 85 ? 10.526 4.257 -26.839 1.00 62.31 85 ARG A N 1
ATOM 630 C CA . ARG A 1 85 ? 10.006 5.633 -26.853 1.00 62.31 85 ARG A CA 1
ATOM 631 C C . ARG A 1 85 ? 9.502 6.101 -28.214 1.00 62.31 85 ARG A C 1
ATOM 633 O O . ARG A 1 85 ? 8.709 7.033 -28.263 1.00 62.31 85 ARG A O 1
ATOM 640 N N . SER A 1 86 ? 9.957 5.479 -29.299 1.00 64.69 86 SER A N 1
ATOM 641 C CA . SER A 1 86 ? 9.466 5.765 -30.649 1.00 64.69 86 SER A CA 1
ATOM 642 C C . SER A 1 86 ? 8.150 5.041 -30.956 1.00 64.69 86 SER A C 1
ATOM 644 O O . SER A 1 86 ? 7.606 5.195 -32.045 1.00 64.69 86 SER A O 1
ATOM 646 N N . GLY A 1 87 ? 7.642 4.233 -30.017 1.00 65.56 87 GLY A N 1
ATOM 647 C CA . GLY A 1 87 ? 6.513 3.335 -30.243 1.00 65.56 87 GLY A CA 1
ATOM 648 C C . GLY A 1 87 ? 6.909 2.060 -30.990 1.00 65.56 87 GLY A C 1
ATOM 649 O O . GLY A 1 87 ? 6.045 1.252 -31.330 1.00 65.56 87 GLY A O 1
ATOM 650 N N . THR A 1 88 ? 8.204 1.839 -31.235 1.00 72.88 88 THR A N 1
ATOM 651 C CA . THR A 1 88 ? 8.673 0.636 -31.917 1.00 72.88 88 THR A CA 1
ATOM 652 C C . THR A 1 88 ? 8.566 -0.551 -30.974 1.00 72.88 88 THR A C 1
ATOM 654 O O . THR A 1 88 ? 9.114 -0.543 -29.875 1.00 72.88 88 THR A O 1
ATOM 657 N N . LEU A 1 89 ? 7.885 -1.608 -31.417 1.00 73.31 89 LEU A N 1
ATOM 658 C CA . LEU A 1 89 ? 7.821 -2.875 -30.696 1.00 73.31 89 LEU A CA 1
ATOM 659 C C . LEU A 1 89 ? 9.229 -3.469 -30.542 1.00 73.31 89 LEU A C 1
ATOM 661 O O . LEU A 1 89 ? 9.866 -3.794 -31.546 1.00 73.31 89 LEU A O 1
ATOM 665 N N . ILE A 1 90 ? 9.684 -3.627 -29.299 1.00 73.44 90 ILE A N 1
ATOM 666 C CA . ILE A 1 90 ? 11.000 -4.169 -28.928 1.00 73.44 90 ILE A CA 1
ATOM 667 C C . ILE A 1 90 ? 10.916 -5.554 -28.285 1.00 73.44 90 ILE A C 1
ATOM 669 O O . ILE A 1 90 ? 11.910 -6.277 -28.281 1.00 73.44 90 ILE A O 1
ATOM 673 N N . GLY A 1 91 ? 9.747 -5.973 -27.802 1.00 74.69 91 GLY A N 1
ATOM 674 C CA . GLY A 1 91 ? 9.587 -7.313 -27.252 1.00 74.69 91 GLY A CA 1
ATOM 675 C C . GLY A 1 91 ? 8.161 -7.679 -26.872 1.00 74.69 91 GLY A C 1
ATOM 676 O O . GLY A 1 91 ? 7.255 -6.849 -26.924 1.00 74.69 91 GLY A O 1
ATOM 677 N N . ILE A 1 92 ? 7.976 -8.943 -26.507 1.00 75.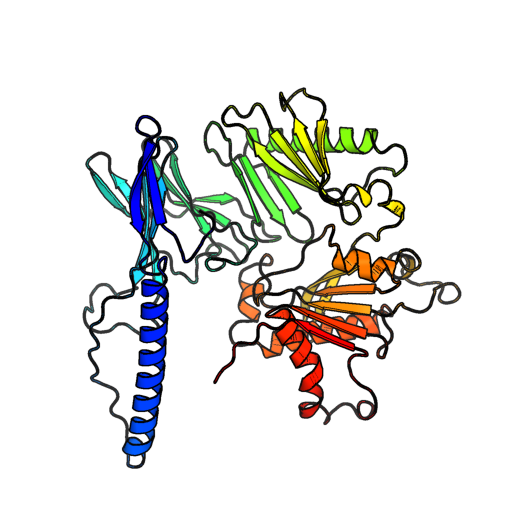88 92 ILE A N 1
ATOM 678 C CA . ILE A 1 92 ? 6.684 -9.557 -26.213 1.00 75.88 92 ILE A CA 1
ATOM 679 C C . ILE A 1 92 ? 6.840 -10.481 -25.004 1.00 75.88 92 ILE A C 1
ATOM 681 O O . ILE A 1 92 ? 7.732 -11.327 -25.000 1.00 75.88 92 ILE A O 1
ATOM 685 N N . ALA A 1 93 ? 5.956 -10.356 -24.018 1.00 73.88 93 ALA A N 1
ATOM 686 C CA . ALA A 1 93 ? 5.710 -11.383 -23.013 1.00 73.88 93 ALA A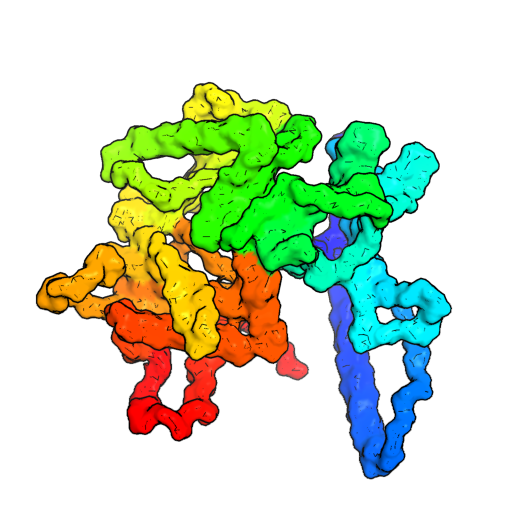 CA 1
ATOM 687 C C . ALA A 1 93 ? 4.406 -12.103 -23.355 1.00 73.88 93 ALA A C 1
ATOM 689 O O . ALA A 1 93 ? 3.389 -11.447 -23.557 1.00 73.88 93 ALA A O 1
ATOM 690 N N . SER A 1 94 ? 4.415 -13.428 -23.432 1.00 69.25 94 SER A N 1
ATOM 691 C CA . SER A 1 94 ? 3.228 -14.228 -23.761 1.00 69.25 94 SER A CA 1
ATOM 692 C C . SER A 1 94 ? 3.140 -15.442 -22.854 1.00 69.25 94 SER A C 1
ATOM 694 O O . SER A 1 94 ? 4.179 -16.027 -22.544 1.00 69.25 94 SER A O 1
ATOM 696 N N . ALA A 1 95 ? 1.935 -15.877 -22.481 1.00 67.75 95 ALA A N 1
ATOM 697 C CA . ALA A 1 95 ? 1.821 -17.131 -21.743 1.00 67.75 95 ALA A CA 1
ATOM 698 C C . ALA A 1 95 ? 2.266 -18.323 -22.609 1.00 67.75 95 ALA A C 1
ATOM 700 O O . ALA A 1 95 ? 1.828 -18.494 -23.748 1.00 67.75 95 ALA A O 1
ATOM 701 N N . ALA A 1 96 ? 3.140 -19.143 -22.043 1.00 63.25 96 ALA A N 1
ATOM 702 C CA . ALA A 1 96 ? 3.509 -20.458 -22.517 1.00 63.25 96 ALA A CA 1
ATOM 703 C C . ALA A 1 96 ? 2.804 -21.488 -21.629 1.00 63.25 96 ALA A C 1
ATOM 705 O O . ALA A 1 96 ? 2.866 -21.423 -20.402 1.00 63.25 96 ALA A O 1
ATOM 706 N N . LEU A 1 97 ? 2.120 -22.448 -22.246 1.00 60.38 97 LEU A N 1
ATOM 707 C CA . LEU A 1 97 ? 1.705 -23.651 -21.535 1.00 60.38 97 LEU A CA 1
ATOM 708 C C . LEU A 1 97 ? 2.934 -24.552 -21.449 1.00 60.38 97 LEU A C 1
ATOM 710 O O . LEU A 1 97 ? 3.533 -24.861 -22.482 1.00 60.38 97 LEU A O 1
ATOM 714 N N . GLY A 1 98 ? 3.315 -24.939 -20.233 1.00 51.31 98 GLY A N 1
ATOM 715 C CA . GLY A 1 98 ? 4.380 -25.895 -19.969 1.00 51.31 98 GLY A CA 1
ATOM 716 C C . GLY A 1 98 ? 4.014 -27.253 -20.554 1.00 51.31 98 GLY A C 1
ATOM 717 O O . GLY A 1 98 ? 3.443 -28.103 -19.879 1.00 51.31 98 GLY A O 1
ATOM 718 N N . LEU A 1 99 ? 4.301 -27.439 -21.839 1.00 45.88 99 LEU A N 1
ATOM 719 C CA . LEU A 1 99 ? 4.297 -28.735 -22.493 1.00 45.88 99 LEU A CA 1
ATOM 720 C C . LEU A 1 99 ? 5.697 -29.319 -22.289 1.00 45.88 99 LEU A C 1
ATOM 722 O O . LEU A 1 99 ? 6.655 -28.722 -22.789 1.00 45.88 99 LEU A O 1
ATOM 726 N N . PRO A 1 100 ? 5.853 -30.447 -21.572 1.00 39.22 100 PRO A N 1
ATOM 727 C CA . PRO A 1 100 ? 7.132 -31.140 -21.509 1.00 39.22 100 PRO A CA 1
ATOM 728 C C . PRO A 1 100 ? 7.651 -31.360 -22.933 1.00 39.22 100 PRO A C 1
ATOM 730 O O . PRO A 1 100 ? 6.915 -31.840 -23.804 1.00 39.22 100 PRO A O 1
ATOM 733 N N . SER A 1 101 ? 8.899 -30.975 -23.194 1.00 39.12 101 SER A N 1
ATOM 734 C CA . SER A 1 101 ? 9.549 -31.155 -24.490 1.00 39.12 101 SER A CA 1
ATOM 735 C C . SER A 1 101 ? 9.640 -32.649 -24.825 1.00 39.12 101 SER A C 1
ATOM 737 O O . SER A 1 101 ? 10.569 -33.338 -24.427 1.00 39.12 101 SER A O 1
ATOM 739 N N . GLY A 1 102 ? 8.648 -33.169 -25.553 1.00 42.66 102 GLY A N 1
ATOM 740 C CA . GLY A 1 102 ? 8.641 -34.554 -26.038 1.00 42.66 102 GLY A CA 1
ATOM 741 C C . GLY A 1 102 ? 7.275 -35.236 -26.069 1.00 42.66 102 GLY A C 1
ATOM 742 O O . GLY A 1 102 ? 7.065 -36.107 -26.908 1.00 42.66 102 GLY A O 1
ATOM 743 N N . GLU A 1 103 ? 6.305 -34.819 -25.251 1.00 39.41 103 GLU A N 1
ATOM 744 C CA . GLU A 1 103 ? 4.993 -35.479 -25.192 1.00 39.41 103 GLU A CA 1
ATOM 745 C C . GLU A 1 103 ? 3.873 -34.570 -25.704 1.00 39.41 103 GLU A C 1
ATOM 747 O O . GLU A 1 103 ? 3.188 -33.880 -24.957 1.00 39.41 103 GLU A O 1
ATOM 752 N N . LYS A 1 104 ? 3.609 -34.630 -27.014 1.00 40.47 104 LYS A N 1
ATOM 753 C CA . LYS A 1 104 ? 2.469 -33.946 -27.657 1.00 40.47 104 LYS A CA 1
ATOM 754 C C . LYS A 1 104 ? 1.082 -34.440 -27.193 1.00 40.47 104 LYS A C 1
ATOM 756 O O . LYS A 1 104 ? 0.085 -33.987 -27.743 1.00 40.47 104 LYS A O 1
ATOM 761 N N . SER A 1 105 ? 0.985 -35.380 -26.245 1.00 40.75 105 SER A N 1
ATOM 762 C CA . SER A 1 105 ? -0.281 -36.073 -25.943 1.00 40.75 105 SER A CA 1
ATOM 763 C C . SER A 1 105 ? -0.770 -36.003 -24.495 1.00 40.75 105 SER A C 1
ATOM 765 O O . SER A 1 105 ? -1.901 -36.419 -24.241 1.00 40.75 105 SER A O 1
ATOM 767 N N . ARG A 1 106 ? 0.015 -35.479 -23.542 1.00 41.66 106 ARG A N 1
ATOM 768 C CA . ARG A 1 106 ? -0.394 -35.413 -22.131 1.00 41.66 106 ARG A CA 1
ATOM 769 C C . ARG A 1 106 ? 0.028 -34.103 -21.486 1.00 41.66 106 ARG A C 1
ATOM 771 O O . ARG A 1 106 ? 1.190 -33.890 -21.172 1.00 41.66 106 ARG A O 1
ATOM 778 N N . VAL A 1 107 ? -0.956 -33.237 -21.274 1.00 39.91 107 VAL A N 1
ATOM 779 C CA . VAL A 1 107 ? -0.812 -32.043 -20.445 1.00 39.91 107 VAL A CA 1
ATOM 780 C C . VAL A 1 107 ? -1.234 -32.434 -19.024 1.00 39.91 107 VAL A C 1
ATOM 782 O O . VAL A 1 107 ? -2.389 -32.831 -18.853 1.00 39.91 107 VAL A O 1
ATOM 785 N N . PRO A 1 108 ? -0.347 -32.402 -18.013 1.00 41.81 108 PRO A N 1
ATOM 786 C CA . PRO A 1 108 ? -0.768 -32.588 -16.627 1.00 41.81 108 PRO A CA 1
ATOM 787 C C . PRO A 1 108 ? -1.738 -31.466 -16.233 1.00 41.81 108 PRO A C 1
ATOM 789 O O . PRO A 1 108 ? -1.557 -30.323 -16.646 1.00 41.81 108 PRO A O 1
ATOM 792 N N . TRP A 1 109 ? -2.787 -31.799 -15.475 1.00 38.03 109 TRP A N 1
ATOM 793 C CA . TRP A 1 109 ? -3.748 -30.818 -14.966 1.00 38.03 109 TRP A CA 1
ATOM 794 C C . TRP A 1 109 ? -3.471 -30.515 -13.483 1.00 38.03 109 TRP A C 1
ATOM 796 O O . TRP A 1 109 ? -3.395 -31.463 -12.698 1.00 38.03 109 TRP A O 1
ATOM 806 N N . PRO A 1 110 ? -3.379 -29.232 -13.085 1.00 47.41 110 PRO A N 1
ATOM 807 C CA . PRO A 1 110 ? -3.435 -28.052 -13.952 1.00 47.41 110 PRO A CA 1
ATOM 808 C C . PRO A 1 110 ? -2.148 -27.891 -14.790 1.00 47.41 110 PRO A C 1
ATOM 810 O O . PRO A 1 110 ? -1.063 -28.194 -14.290 1.00 47.41 110 PRO A O 1
ATOM 813 N N . PRO A 1 111 ? -2.236 -27.420 -16.052 1.00 50.50 111 PRO A N 1
ATOM 814 C CA . PRO A 1 111 ? -1.052 -27.105 -16.839 1.00 50.50 111 PRO A CA 1
ATOM 815 C C . PRO A 1 111 ? -0.245 -26.036 -16.116 1.00 50.50 111 PRO A C 1
ATOM 817 O O . PRO A 1 111 ? -0.793 -25.002 -15.730 1.00 50.50 111 PRO A O 1
ATOM 820 N N . GLY A 1 112 ? 1.062 -26.255 -15.978 1.00 56.91 112 GLY A N 1
ATOM 821 C CA . GLY A 1 112 ? 1.963 -25.183 -15.578 1.00 56.91 112 GLY A CA 1
ATOM 822 C C . GLY A 1 112 ? 1.854 -24.051 -16.597 1.00 56.91 112 GLY A C 1
ATOM 823 O O . GLY A 1 112 ? 2.121 -24.255 -17.781 1.00 56.91 112 GLY A O 1
ATOM 824 N N . VAL A 1 113 ? 1.413 -22.873 -16.162 1.00 64.06 113 VAL A N 1
ATOM 825 C CA . VAL A 1 113 ? 1.444 -21.660 -16.982 1.00 64.06 113 VAL A CA 1
ATOM 826 C C . VAL A 1 113 ? 2.760 -20.960 -16.688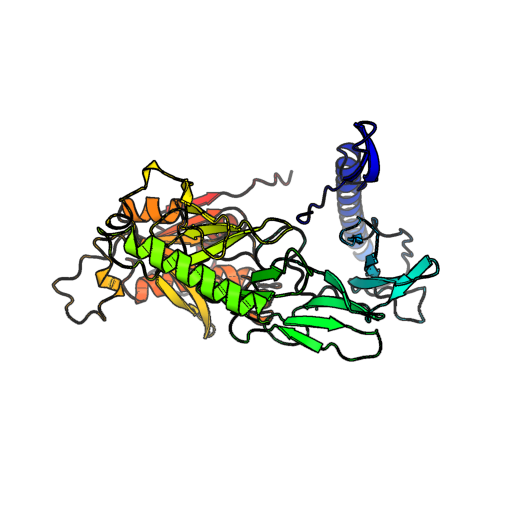 1.00 64.06 113 VAL A C 1
ATOM 828 O O . VAL A 1 113 ? 3.092 -20.739 -15.528 1.00 64.06 113 VAL A O 1
ATOM 831 N N . ALA A 1 114 ? 3.503 -20.609 -17.728 1.00 69.75 114 ALA A N 1
ATOM 832 C CA . ALA A 1 114 ? 4.714 -19.807 -17.641 1.00 69.75 114 ALA A CA 1
ATOM 833 C C . ALA A 1 114 ? 4.578 -18.569 -18.534 1.00 69.75 114 ALA A C 1
ATOM 835 O O . ALA A 1 114 ? 3.743 -18.541 -19.437 1.00 69.75 114 ALA A O 1
ATOM 836 N N . LEU A 1 115 ? 5.382 -17.533 -18.314 1.00 72.69 115 LEU A N 1
ATOM 837 C CA . LEU A 1 115 ? 5.542 -16.437 -19.262 1.00 72.69 115 LEU A CA 1
ATOM 838 C C . LEU A 1 115 ? 6.833 -16.619 -20.047 1.00 72.69 115 LEU A C 1
ATOM 840 O O . LEU A 1 115 ? 7.918 -16.756 -19.484 1.00 72.69 115 LEU A O 1
ATOM 844 N N . ARG A 1 116 ? 6.699 -16.551 -21.368 1.00 77.62 116 ARG A N 1
ATOM 845 C CA . ARG A 1 116 ? 7.814 -16.457 -22.298 1.00 77.62 116 ARG A CA 1
ATOM 846 C C . ARG A 1 116 ? 8.092 -15.005 -22.617 1.00 77.62 116 ARG A C 1
ATOM 848 O O . ARG A 1 116 ? 7.197 -14.292 -23.070 1.00 77.62 116 ARG A O 1
ATOM 855 N N . PHE A 1 117 ? 9.349 -14.610 -22.483 1.00 77.56 117 PHE A N 1
ATOM 856 C CA . PHE A 1 117 ? 9.828 -13.279 -22.829 1.00 77.56 117 PHE A CA 1
ATOM 857 C C . PHE A 1 117 ? 10.628 -13.334 -24.107 1.00 77.56 117 PHE A C 1
ATOM 859 O O . PHE A 1 117 ? 11.604 -14.075 -24.199 1.00 77.56 117 PHE A O 1
ATOM 866 N N . THR A 1 118 ? 10.241 -12.526 -25.085 1.00 78.94 118 THR A N 1
ATOM 867 C CA . THR A 1 118 ? 10.939 -12.437 -26.360 1.00 78.94 118 THR A CA 1
ATOM 868 C C . THR A 1 118 ? 11.264 -11.004 -26.736 1.00 78.94 118 THR A C 1
ATOM 870 O O . THR A 1 118 ? 10.557 -10.062 -26.380 1.00 78.94 118 THR A O 1
ATOM 873 N N . LYS A 1 119 ? 12.335 -10.847 -27.501 1.00 78.81 119 LYS A N 1
ATOM 874 C CA . LYS A 1 119 ? 12.826 -9.575 -28.016 1.00 78.81 119 LYS A CA 1
ATOM 875 C C . LYS A 1 119 ? 12.777 -9.539 -29.529 1.00 78.81 119 LYS A C 1
ATOM 877 O O . LYS A 1 119 ? 12.966 -10.569 -30.173 1.00 78.81 119 LYS A O 1
ATOM 882 N N . ARG A 1 120 ? 12.586 -8.354 -30.100 1.00 78.69 120 ARG A N 1
ATOM 883 C CA . ARG A 1 120 ? 12.623 -8.158 -31.549 1.00 78.69 120 ARG A CA 1
ATOM 884 C C . ARG A 1 120 ? 14.062 -8.200 -32.062 1.00 78.69 120 ARG A C 1
ATOM 886 O O . ARG A 1 120 ? 14.915 -7.443 -31.605 1.00 78.69 120 ARG A O 1
ATOM 893 N N . LEU A 1 121 ? 14.319 -9.035 -33.062 1.00 77.81 121 LEU A N 1
ATOM 894 C CA . LEU A 1 121 ? 15.623 -9.125 -33.722 1.00 77.81 121 LEU A CA 1
ATOM 895 C C . LEU A 1 121 ? 15.809 -8.003 -34.756 1.00 77.81 121 LEU A C 1
ATOM 897 O O . LEU A 1 121 ? 14.849 -7.574 -35.400 1.00 77.81 121 LEU A O 1
ATOM 901 N N . ARG A 1 122 ? 17.064 -7.577 -34.990 1.00 73.38 122 ARG A N 1
ATOM 902 C CA . ARG A 1 122 ? 17.410 -6.551 -36.003 1.00 73.38 122 ARG A CA 1
ATOM 903 C C . ARG A 1 122 ? 16.902 -6.902 -37.412 1.00 73.38 122 ARG A C 1
ATOM 905 O O . ARG A 1 122 ? 16.528 -6.008 -38.158 1.00 73.38 122 ARG A O 1
ATOM 912 N N . ARG A 1 123 ? 16.861 -8.194 -37.766 1.00 77.94 123 ARG A N 1
ATOM 913 C CA . ARG A 1 123 ? 16.390 -8.706 -39.072 1.00 77.94 123 ARG A CA 1
ATOM 914 C C . ARG A 1 123 ? 14.887 -9.044 -39.110 1.00 77.94 123 ARG A C 1
ATOM 916 O O . ARG A 1 123 ? 14.429 -9.638 -40.077 1.00 77.94 123 ARG A O 1
ATOM 923 N N . GLY A 1 124 ? 14.124 -8.664 -38.081 1.00 72.88 124 GLY A N 1
ATOM 924 C CA . GLY A 1 124 ? 12.724 -9.064 -37.910 1.00 72.88 124 GLY A CA 1
ATOM 925 C C . GLY A 1 124 ? 12.571 -10.397 -37.168 1.00 72.88 124 GLY A C 1
ATOM 926 O O . GLY A 1 124 ? 13.516 -11.174 -37.059 1.00 72.88 124 GLY A O 1
ATOM 927 N N . GLY A 1 125 ? 11.376 -10.642 -36.621 1.00 79.06 125 GLY A N 1
ATOM 928 C CA . GLY A 1 125 ? 11.091 -11.797 -35.760 1.00 79.06 125 GLY A CA 1
ATOM 929 C C . GLY A 1 125 ? 11.420 -11.566 -34.280 1.00 79.06 125 GLY A C 1
ATOM 930 O O . GLY A 1 125 ? 11.921 -10.504 -33.901 1.00 79.06 125 GLY A O 1
ATOM 931 N N . PHE A 1 126 ? 11.109 -12.568 -33.452 1.00 81.31 126 PHE A N 1
ATOM 932 C CA . PHE A 1 126 ? 11.275 -12.533 -31.999 1.00 81.31 126 PHE A CA 1
ATOM 933 C C . PHE A 1 126 ? 12.093 -13.728 -31.503 1.00 81.31 126 PHE A C 1
ATOM 935 O O . PHE A 1 126 ? 11.883 -14.845 -31.969 1.00 81.31 126 PHE A O 1
ATOM 942 N N . ALA A 1 127 ? 13.000 -13.500 -30.553 1.00 80.00 127 ALA A N 1
ATOM 943 C CA . ALA A 1 127 ? 13.786 -14.554 -29.907 1.00 80.00 127 ALA A CA 1
ATOM 944 C C . ALA A 1 127 ? 13.619 -14.506 -28.384 1.00 80.00 127 ALA A C 1
ATOM 946 O O . ALA A 1 127 ? 13.487 -13.401 -27.852 1.00 80.00 127 ALA A O 1
ATOM 947 N N . PRO A 1 128 ? 13.634 -15.653 -27.679 1.00 79.69 128 PRO A N 1
ATOM 948 C CA . PRO A 1 128 ? 13.623 -15.681 -26.222 1.00 79.69 128 PRO A CA 1
ATOM 949 C C . PRO A 1 128 ? 14.775 -14.875 -25.621 1.00 79.69 128 PRO A C 1
ATOM 951 O O . PRO A 1 128 ? 15.872 -14.839 -26.179 1.00 79.69 128 PRO A O 1
ATOM 954 N N . VAL A 1 129 ? 14.514 -14.224 -24.491 1.00 76.12 129 VAL A N 1
ATOM 955 C CA . VAL A 1 129 ? 15.531 -13.455 -23.750 1.00 76.12 129 VAL A CA 1
ATOM 956 C C . VAL A 1 129 ? 15.882 -14.091 -22.409 1.00 76.12 129 VAL A C 1
ATOM 958 O O . VAL A 1 129 ? 16.958 -13.840 -21.884 1.00 76.12 129 VAL A O 1
ATOM 961 N N . CYS A 1 130 ? 14.995 -14.933 -21.884 1.00 75.19 130 CYS A N 1
ATOM 962 C CA . CYS A 1 130 ? 15.206 -15.787 -20.723 1.00 75.19 130 CYS A CA 1
ATOM 963 C C . CYS A 1 130 ? 14.468 -17.124 -20.926 1.00 75.19 130 CYS A C 1
ATOM 965 O O . CYS A 1 130 ? 13.728 -17.279 -21.905 1.00 75.19 130 CYS A O 1
ATOM 967 N N . ALA A 1 131 ? 14.690 -18.091 -20.031 1.00 77.69 131 ALA A N 1
ATOM 968 C CA . ALA A 1 131 ? 13.841 -19.278 -19.945 1.00 77.69 131 ALA A CA 1
ATOM 969 C C . ALA A 1 131 ? 12.384 -18.885 -19.628 1.00 77.69 131 ALA A C 1
ATOM 971 O O . ALA A 1 131 ? 12.134 -17.816 -19.068 1.00 77.69 131 ALA A O 1
ATOM 972 N N . ASP A 1 132 ? 11.424 -19.742 -19.989 1.00 78.31 132 ASP A N 1
ATOM 973 C CA . ASP A 1 132 ? 10.019 -19.522 -19.635 1.00 78.31 132 ASP A CA 1
ATOM 974 C C . ASP A 1 132 ? 9.890 -19.497 -18.102 1.00 78.31 132 ASP A C 1
ATOM 976 O O . ASP A 1 132 ? 10.302 -20.442 -17.431 1.00 78.31 132 ASP A O 1
ATOM 980 N N . ILE A 1 133 ? 9.335 -18.416 -17.550 1.00 70.56 133 ILE A N 1
ATOM 981 C CA . ILE A 1 133 ? 9.250 -18.215 -16.097 1.00 70.56 133 ILE A CA 1
ATOM 982 C C . ILE A 1 133 ? 7.881 -18.688 -15.613 1.00 70.56 133 ILE A C 1
ATOM 984 O O . ILE A 1 133 ? 6.878 -18.131 -16.074 1.00 70.56 133 ILE A O 1
ATOM 988 N N . PRO A 1 134 ? 7.788 -19.681 -14.712 1.00 69.94 134 PRO A N 1
ATOM 989 C CA . PRO A 1 134 ? 6.509 -20.131 -14.175 1.00 69.94 134 PRO A CA 1
ATOM 990 C C . PRO A 1 134 ? 5.708 -18.978 -13.569 1.00 69.94 134 PRO A C 1
ATOM 992 O O . PRO A 1 134 ? 6.252 -18.079 -12.931 1.00 69.94 134 PRO A O 1
ATOM 995 N N . PHE A 1 135 ? 4.389 -18.999 -13.752 1.00 64.38 135 PHE A N 1
ATOM 996 C CA . PHE A 1 135 ? 3.509 -17.956 -13.225 1.00 64.38 135 PHE A CA 1
ATOM 997 C C . PHE A 1 135 ? 3.573 -17.867 -11.694 1.00 64.38 135 PHE A C 1
ATOM 999 O O . PHE A 1 135 ? 3.409 -16.783 -11.151 1.00 64.38 135 PHE A O 1
ATOM 1006 N N . SER A 1 136 ? 3.853 -18.987 -11.018 1.00 60.47 136 SER A N 1
ATOM 1007 C CA . SER A 1 136 ? 4.082 -19.065 -9.568 1.00 60.47 136 SER A CA 1
ATOM 1008 C C . SER A 1 136 ? 5.327 -18.323 -9.089 1.00 60.47 136 SER A C 1
ATOM 1010 O O . SER A 1 136 ? 5.375 -17.910 -7.934 1.00 60.47 136 SER A O 1
ATOM 1012 N N . ASP A 1 137 ? 6.324 -18.188 -9.961 1.00 61.16 137 ASP A N 1
ATOM 1013 C CA . ASP A 1 137 ? 7.650 -17.665 -9.617 1.00 61.16 137 ASP A CA 1
ATOM 1014 C C . ASP A 1 137 ? 7.743 -16.180 -9.977 1.00 61.16 137 ASP A C 1
ATOM 1016 O O . ASP A 1 137 ? 8.573 -15.426 -9.467 1.00 61.16 137 ASP A O 1
ATOM 1020 N N . LEU A 1 138 ? 6.839 -15.727 -10.844 1.00 59.00 138 LEU A N 1
ATOM 1021 C CA . LEU A 1 138 ? 6.628 -14.318 -11.066 1.00 59.00 138 LEU A CA 1
ATOM 1022 C C . LEU A 1 138 ? 5.905 -13.716 -9.867 1.00 59.00 138 LEU A C 1
ATOM 1024 O O . LEU A 1 138 ? 4.841 -14.175 -9.458 1.00 59.00 138 LEU A O 1
ATOM 1028 N N . ASN A 1 139 ? 6.399 -12.571 -9.405 1.00 53.16 139 ASN A N 1
ATOM 1029 C CA . ASN A 1 139 ? 5.642 -11.707 -8.508 1.00 53.16 139 ASN A CA 1
ATOM 1030 C C . ASN A 1 139 ? 4.556 -10.937 -9.281 1.00 53.16 139 ASN A C 1
ATOM 1032 O O . ASN A 1 139 ? 4.469 -9.708 -9.237 1.00 53.16 139 ASN A O 1
ATOM 1036 N N . MET A 1 140 ? 3.750 -11.657 -10.059 1.00 50.84 140 MET A N 1
ATOM 1037 C CA . MET A 1 140 ? 2.529 -11.113 -10.620 1.00 50.84 140 MET A CA 1
ATOM 1038 C C . MET A 1 140 ? 1.500 -11.175 -9.503 1.00 50.84 140 MET A C 1
ATOM 1040 O O . MET A 1 140 ? 0.736 -12.132 -9.395 1.00 50.84 140 MET A O 1
ATOM 1044 N N . GLN A 1 141 ? 1.436 -10.103 -8.709 1.00 47.84 141 GLN A N 1
ATOM 1045 C CA . GLN A 1 141 ? 0.123 -9.629 -8.291 1.00 47.84 141 GLN A CA 1
ATOM 1046 C C . GLN A 1 141 ? -0.751 -9.683 -9.542 1.00 47.84 141 GLN A C 1
ATOM 1048 O O . GLN A 1 141 ? -0.475 -9.006 -10.540 1.00 47.84 141 GLN A O 1
ATOM 1053 N N . LEU A 1 142 ? -1.683 -10.635 -9.543 1.00 36.09 142 LEU A N 1
ATOM 1054 C CA . LEU A 1 142 ? -2.573 -10.903 -10.656 1.00 36.09 142 LEU A CA 1
ATOM 1055 C C . LEU A 1 142 ? -3.101 -9.571 -11.177 1.00 36.09 142 LEU A C 1
ATOM 1057 O O . LEU A 1 142 ? -3.490 -8.701 -10.401 1.00 36.09 142 LEU A O 1
ATOM 1061 N N . VAL A 1 143 ? -3.061 -9.431 -12.500 1.00 34.97 143 VAL A N 1
ATOM 1062 C CA . VAL A 1 143 ? -3.808 -8.459 -13.301 1.00 34.97 143 VAL A CA 1
ATOM 1063 C C . VAL A 1 143 ? -4.948 -7.816 -12.488 1.00 34.97 143 VAL A C 1
ATOM 1065 O O . VAL A 1 143 ? -6.022 -8.398 -12.378 1.00 34.97 143 VAL A O 1
ATOM 1068 N N . GLY A 1 144 ? -4.707 -6.634 -11.902 1.00 29.80 144 GLY A N 1
ATOM 1069 C CA . GLY A 1 144 ? -5.760 -5.808 -11.299 1.00 29.80 144 GLY A CA 1
ATOM 1070 C C . GLY A 1 144 ? -5.744 -5.529 -9.786 1.00 29.80 144 GLY A C 1
ATOM 1071 O O . GLY A 1 144 ? -6.547 -4.692 -9.388 1.00 29.80 144 GLY A O 1
ATOM 1072 N N . SER A 1 145 ? -4.865 -6.098 -8.949 1.00 31.27 145 SER A N 1
ATOM 1073 C CA . SER A 1 145 ? -4.770 -5.727 -7.512 1.00 31.27 145 SER A CA 1
ATOM 1074 C C . SER A 1 145 ? -3.421 -5.071 -7.174 1.00 31.27 145 SER A C 1
ATOM 1076 O O . SER A 1 145 ? -2.390 -5.591 -7.587 1.00 31.27 145 SER A O 1
ATOM 1078 N N . GLY A 1 146 ? -3.402 -3.931 -6.468 1.00 35.28 146 GLY A N 1
ATOM 1079 C CA . GLY A 1 146 ? -2.161 -3.305 -5.955 1.00 35.28 146 GLY A CA 1
ATOM 1080 C C . GLY A 1 146 ? -1.720 -3.888 -4.595 1.00 35.28 146 GLY A C 1
ATOM 1081 O O . GLY A 1 146 ? -2.490 -4.623 -3.996 1.00 35.28 146 GLY A O 1
ATOM 1082 N N . ALA A 1 147 ? -0.535 -3.603 -4.030 1.00 34.34 147 ALA A N 1
ATOM 1083 C CA . ALA A 1 147 ? 0.618 -2.877 -4.566 1.00 34.34 147 ALA A CA 1
ATOM 1084 C C . ALA A 1 147 ? 1.917 -3.713 -4.530 1.00 34.34 147 ALA A C 1
ATOM 1086 O O . ALA A 1 147 ? 2.432 -4.082 -3.482 1.00 34.34 147 ALA A O 1
ATOM 1087 N N . ALA A 1 148 ? 2.421 -3.980 -5.725 1.00 39.41 148 ALA A N 1
ATOM 1088 C CA . ALA A 1 148 ? 3.762 -4.279 -6.193 1.00 39.41 148 ALA A CA 1
ATOM 1089 C C . ALA A 1 148 ? 3.583 -4.031 -7.692 1.00 39.41 148 ALA A C 1
ATOM 1091 O O . ALA A 1 148 ? 2.752 -4.672 -8.326 1.00 39.41 148 ALA A O 1
ATOM 1092 N N . SER A 1 149 ? 4.203 -2.983 -8.232 1.00 38.38 149 SER A N 1
ATOM 1093 C CA . SER A 1 149 ? 3.744 -2.280 -9.449 1.00 38.38 149 SER A CA 1
ATOM 1094 C C . SER A 1 149 ? 3.648 -3.078 -10.771 1.00 38.38 149 SER A C 1
ATOM 1096 O O . SER A 1 149 ? 3.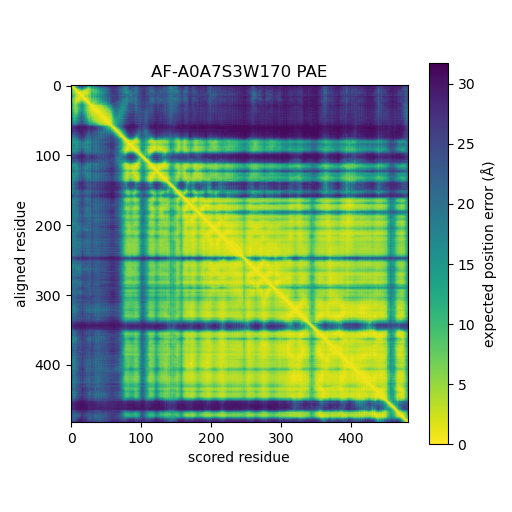483 -2.460 -11.825 1.00 38.38 149 SER A O 1
ATOM 1098 N N . GLY A 1 150 ? 3.751 -4.415 -10.758 1.00 40.88 150 GLY A N 1
ATOM 1099 C CA . GLY A 1 150 ? 3.516 -5.302 -11.902 1.00 40.88 150 GLY A CA 1
ATOM 1100 C C . GLY A 1 150 ? 4.372 -4.944 -13.112 1.00 40.88 150 GLY A C 1
ATOM 1101 O O . GLY A 1 150 ? 4.018 -5.245 -14.254 1.00 40.88 150 GLY A O 1
ATOM 1102 N N . ARG A 1 151 ? 5.466 -4.202 -12.890 1.00 41.97 151 ARG A N 1
ATOM 1103 C CA . ARG A 1 151 ? 6.181 -3.534 -13.966 1.00 41.97 151 ARG A CA 1
ATOM 1104 C C . ARG A 1 151 ? 7.265 -4.456 -14.472 1.00 41.97 151 ARG A C 1
ATOM 1106 O O . ARG A 1 151 ? 8.439 -4.334 -14.151 1.00 41.97 151 ARG A O 1
ATOM 1113 N N . LEU A 1 152 ? 6.814 -5.372 -15.305 1.00 52.97 152 LEU A N 1
ATOM 1114 C CA . LEU A 1 152 ? 7.639 -6.143 -16.205 1.00 52.97 152 LEU A CA 1
ATOM 1115 C C . LEU A 1 152 ? 8.235 -5.209 -17.260 1.00 52.97 152 LEU A C 1
ATOM 1117 O O . LEU A 1 152 ? 7.505 -4.399 -17.843 1.00 52.97 152 LEU A O 1
ATOM 1121 N N . ARG A 1 153 ? 9.551 -5.264 -17.482 1.00 56.00 153 ARG A N 1
ATOM 1122 C CA . ARG A 1 153 ? 10.222 -4.350 -18.411 1.00 56.00 153 ARG A CA 1
ATOM 1123 C C . ARG A 1 153 ? 11.186 -5.078 -19.320 1.00 56.00 153 ARG A C 1
ATOM 1125 O O . ARG A 1 153 ? 12.030 -5.850 -18.890 1.00 56.00 153 ARG A O 1
ATOM 1132 N N . LEU A 1 154 ? 11.121 -4.746 -20.596 1.00 59.53 154 LEU A N 1
ATOM 1133 C CA . LEU A 1 154 ? 12.150 -5.116 -21.551 1.00 59.53 154 LEU A CA 1
ATOM 1134 C C . LEU A 1 154 ? 12.972 -3.862 -21.835 1.00 59.53 154 LEU A C 1
ATOM 1136 O O . LEU A 1 154 ? 12.418 -2.859 -22.285 1.00 59.53 154 LEU A O 1
ATOM 1140 N N . VAL A 1 155 ? 14.263 -3.890 -21.503 1.00 54.09 155 VAL A N 1
ATOM 1141 C CA . VAL A 1 155 ? 15.155 -2.730 -21.612 1.00 54.09 155 VAL A CA 1
ATOM 1142 C C . VAL A 1 155 ? 16.311 -3.095 -22.531 1.00 54.09 155 VAL A C 1
ATOM 1144 O O . VAL A 1 155 ? 17.092 -4.002 -22.255 1.00 54.09 155 VAL A O 1
ATOM 1147 N N . ARG A 1 156 ? 16.459 -2.365 -23.636 1.00 54.34 156 ARG A N 1
ATOM 1148 C CA . ARG A 1 156 ? 17.646 -2.491 -24.484 1.00 54.34 156 ARG A CA 1
ATOM 1149 C C . ARG A 1 156 ? 18.822 -1.800 -23.790 1.00 54.34 156 ARG A C 1
ATOM 1151 O O . ARG A 1 156 ? 18.743 -0.603 -23.527 1.00 54.34 156 ARG A O 1
ATOM 1158 N N . VAL A 1 157 ? 19.897 -2.533 -23.501 1.00 48.16 157 VAL A N 1
ATOM 1159 C CA . VAL A 1 157 ? 21.111 -1.990 -22.873 1.00 48.16 157 VAL A CA 1
ATOM 1160 C C . VAL A 1 157 ? 22.285 -2.177 -23.835 1.00 48.16 157 VAL A C 1
ATOM 1162 O O . VAL A 1 157 ? 22.860 -3.258 -23.941 1.00 48.16 157 VAL A O 1
ATOM 1165 N N . GLY A 1 158 ? 22.653 -1.109 -24.548 1.00 50.28 158 GLY A N 1
ATOM 1166 C CA . GLY A 1 158 ? 23.716 -1.146 -25.560 1.00 50.28 158 GLY A CA 1
ATOM 1167 C C . GLY A 1 158 ? 23.323 -1.937 -26.817 1.00 50.28 158 GLY A C 1
ATOM 1168 O O . GLY A 1 158 ? 22.183 -1.857 -27.275 1.00 50.28 158 GLY A O 1
ATOM 1169 N N . GLU A 1 159 ? 24.268 -2.695 -27.391 1.00 46.94 159 GLU A N 1
ATOM 1170 C CA . GLU A 1 159 ? 23.995 -3.622 -28.508 1.00 46.94 159 GLU A CA 1
ATOM 1171 C C . GLU A 1 159 ? 23.259 -4.905 -28.071 1.00 46.94 159 GLU A C 1
ATOM 1173 O O . GLU A 1 159 ? 22.733 -5.622 -28.926 1.00 46.94 159 GLU A O 1
ATOM 1178 N N . GLY A 1 160 ? 23.192 -5.179 -26.763 1.00 56.53 160 GLY A N 1
ATOM 1179 C CA . GLY A 1 160 ? 22.430 -6.277 -26.175 1.00 56.53 160 GLY A CA 1
ATOM 1180 C C . GLY A 1 160 ? 21.005 -5.853 -25.812 1.00 56.53 160 GLY A C 1
ATOM 1181 O O . GLY A 1 160 ? 20.759 -4.751 -25.321 1.00 56.53 160 GLY A O 1
ATOM 1182 N N . ASP A 1 161 ? 20.036 -6.736 -26.037 1.00 66.69 161 ASP A N 1
ATOM 1183 C CA . ASP A 1 161 ? 18.684 -6.540 -25.510 1.00 66.69 161 ASP A CA 1
ATOM 1184 C C . ASP A 1 161 ? 18.526 -7.402 -24.253 1.00 66.69 161 ASP A C 1
ATOM 1186 O O . ASP A 1 161 ? 18.675 -8.622 -24.352 1.00 66.69 161 ASP A O 1
ATOM 1190 N N . ALA A 1 162 ? 18.225 -6.768 -23.117 1.00 70.06 162 ALA A N 1
ATOM 1191 C CA . ALA A 1 162 ? 18.027 -7.413 -21.825 1.00 70.06 162 ALA A CA 1
ATOM 1192 C C . ALA A 1 162 ? 16.560 -7.292 -21.371 1.00 70.06 162 ALA A C 1
ATOM 1194 O O . ALA A 1 162 ? 15.808 -6.417 -21.814 1.00 70.06 162 ALA A O 1
ATOM 1195 N N . VAL A 1 163 ? 16.129 -8.166 -20.466 1.00 73.12 163 VAL A N 1
ATOM 1196 C CA . VAL A 1 163 ? 14.804 -8.082 -19.827 1.00 73.12 163 VAL A CA 1
ATOM 1197 C C . VAL A 1 163 ? 15.002 -7.905 -18.344 1.00 73.12 163 VAL A C 1
ATOM 1199 O O . VAL A 1 163 ? 15.725 -8.677 -17.729 1.00 73.12 163 VAL A O 1
ATOM 1202 N N . ALA A 1 164 ? 14.359 -6.898 -17.770 1.00 75.88 164 ALA A N 1
ATOM 1203 C CA . ALA A 1 164 ? 14.352 -6.681 -16.342 1.00 75.88 164 ALA A CA 1
ATOM 1204 C C . ALA A 1 164 ? 12.963 -6.997 -15.768 1.00 75.88 164 ALA A C 1
ATOM 1206 O O . ALA A 1 164 ? 11.942 -6.425 -16.157 1.00 75.88 164 ALA A O 1
ATOM 1207 N N . ILE A 1 165 ? 12.921 -7.965 -14.865 1.00 74.00 165 ILE A N 1
ATOM 1208 C CA . ILE A 1 165 ? 11.701 -8.583 -14.359 1.00 74.00 165 ILE A CA 1
ATOM 1209 C C . ILE A 1 165 ? 11.630 -8.348 -12.860 1.00 74.00 165 ILE A C 1
ATOM 1211 O O . ILE A 1 165 ? 12.599 -8.560 -12.137 1.00 74.00 165 ILE A O 1
ATOM 1215 N N . HIS A 1 166 ? 10.465 -7.915 -12.390 1.00 76.38 166 HIS A N 1
ATOM 1216 C CA . HIS A 1 166 ? 10.142 -7.914 -10.971 1.00 76.38 166 HIS A CA 1
ATOM 1217 C C . HIS A 1 166 ? 9.610 -9.301 -10.603 1.00 76.38 166 HIS A C 1
ATOM 1219 O O . HIS A 1 166 ? 8.555 -9.709 -11.081 1.00 76.38 166 HIS A O 1
ATOM 1225 N N . THR A 1 167 ? 10.377 -10.046 -9.816 1.00 73.00 167 THR A N 1
ATOM 1226 C CA . THR A 1 167 ? 10.145 -11.460 -9.507 1.00 73.00 167 THR A CA 1
ATOM 1227 C C . THR A 1 167 ? 10.237 -11.712 -8.005 1.00 73.00 167 THR A C 1
ATOM 1229 O O . THR A 1 167 ? 10.794 -10.895 -7.275 1.00 73.00 167 THR A O 1
ATOM 1232 N N . CYS A 1 168 ? 9.697 -12.833 -7.540 1.00 70.81 168 CYS A N 1
ATOM 1233 C CA . CYS A 1 168 ? 9.926 -13.352 -6.196 1.00 70.81 168 CYS A CA 1
ATOM 1234 C C . CYS A 1 168 ? 10.639 -14.709 -6.234 1.00 70.81 168 CYS A C 1
ATOM 1236 O O . CYS A 1 168 ? 10.646 -15.398 -5.233 1.00 70.81 168 CYS A O 1
ATOM 1238 N N . ASP A 1 169 ? 11.244 -15.109 -7.354 1.00 69.50 169 ASP A N 1
ATOM 1239 C CA . ASP A 1 169 ? 11.944 -16.399 -7.471 1.00 69.50 169 ASP A CA 1
ATOM 1240 C C . ASP A 1 169 ? 13.283 -16.434 -6.702 1.00 69.50 169 ASP A C 1
ATOM 1242 O O . ASP A 1 169 ? 13.708 -17.454 -6.169 1.00 69.50 169 ASP A O 1
ATOM 1246 N N . THR A 1 170 ? 13.957 -15.288 -6.583 1.00 72.69 170 THR A N 1
ATOM 1247 C CA . THR A 1 170 ? 15.329 -15.234 -6.052 1.00 72.69 170 THR A CA 1
ATOM 1248 C C . THR A 1 170 ? 15.425 -15.192 -4.526 1.00 72.69 170 THR A C 1
ATOM 1250 O O . THR A 1 170 ? 16.485 -15.484 -3.977 1.00 72.69 170 THR A O 1
ATOM 1253 N N . ALA A 1 171 ? 14.363 -14.777 -3.835 1.00 78.75 171 ALA A N 1
ATOM 1254 C CA . ALA A 1 171 ? 14.308 -14.624 -2.381 1.00 78.75 171 ALA A CA 1
ATOM 1255 C C . ALA A 1 171 ? 12.852 -14.718 -1.895 1.00 78.75 171 ALA A C 1
ATOM 1257 O O . ALA A 1 171 ? 11.946 -14.924 -2.698 1.00 78.75 171 ALA A O 1
ATOM 1258 N N . ASP A 1 172 ? 12.611 -14.615 -0.585 1.00 84.12 172 ASP A N 1
ATOM 1259 C CA . ASP A 1 172 ? 11.238 -14.532 -0.068 1.00 84.12 172 ASP A CA 1
ATOM 1260 C C . ASP A 1 172 ? 10.566 -13.221 -0.495 1.00 84.12 172 ASP A C 1
ATOM 1262 O O . ASP A 1 172 ? 9.465 -13.220 -1.042 1.00 84.12 172 ASP A O 1
ATOM 1266 N N . THR A 1 173 ? 11.266 -12.103 -0.315 1.00 86.12 173 THR A N 1
ATOM 1267 C CA . THR A 1 173 ? 10.860 -10.808 -0.850 1.00 86.12 173 THR A CA 1
ATOM 1268 C C . THR A 1 173 ? 11.237 -10.668 -2.315 1.00 86.12 173 THR A C 1
ATOM 1270 O O . THR A 1 173 ? 12.086 -11.370 -2.870 1.00 86.12 173 THR A O 1
ATOM 1273 N N . THR A 1 174 ? 10.586 -9.717 -2.961 1.00 81.81 174 THR A N 1
ATOM 1274 C CA . THR A 1 174 ? 10.764 -9.514 -4.391 1.00 81.81 174 THR A CA 1
ATOM 1275 C C . THR A 1 174 ? 12.087 -8.853 -4.758 1.00 81.81 174 THR A C 1
ATOM 1277 O O . THR A 1 174 ? 12.619 -7.994 -4.051 1.00 81.81 174 THR A O 1
ATOM 1280 N N . ALA A 1 175 ? 12.581 -9.216 -5.936 1.00 83.12 175 ALA A N 1
ATOM 1281 C CA . ALA A 1 175 ? 13.756 -8.646 -6.560 1.00 83.12 175 ALA A CA 1
ATOM 1282 C C . ALA A 1 175 ? 13.425 -8.138 -7.963 1.00 83.12 175 ALA A C 1
ATOM 1284 O O . ALA A 1 175 ? 12.596 -8.690 -8.688 1.00 83.12 175 ALA A O 1
ATOM 1285 N N . TYR A 1 176 ? 14.109 -7.079 -8.367 1.00 83.81 176 TYR A N 1
ATOM 1286 C CA . TYR A 1 176 ? 14.165 -6.637 -9.744 1.00 83.81 176 TYR A CA 1
ATOM 1287 C C . TYR A 1 176 ? 15.437 -7.194 -10.369 1.00 83.81 176 TYR A C 1
ATOM 1289 O O . TYR A 1 176 ? 16.542 -6.829 -9.970 1.00 83.81 176 TYR A O 1
ATOM 1297 N N . VAL A 1 177 ? 15.283 -8.113 -11.314 1.00 81.06 177 VAL A N 1
ATOM 1298 C CA . VAL A 1 177 ? 16.381 -8.914 -11.860 1.00 81.06 177 VAL A CA 1
ATOM 1299 C C . VAL A 1 177 ? 16.504 -8.710 -13.358 1.00 81.06 177 VAL A C 1
ATOM 1301 O O . VAL A 1 177 ? 15.503 -8.554 -14.047 1.00 81.06 177 VAL A O 1
ATOM 1304 N N . ARG A 1 178 ? 17.727 -8.715 -13.876 1.00 82.75 178 ARG A N 1
ATOM 1305 C CA . ARG A 1 178 ? 18.054 -8.526 -15.286 1.00 82.75 178 ARG A CA 1
ATOM 1306 C C . ARG A 1 178 ? 18.532 -9.830 -15.906 1.00 82.75 178 ARG A C 1
ATOM 1308 O O . ARG A 1 178 ? 19.493 -10.421 -15.433 1.00 82.75 178 ARG A O 1
ATOM 1315 N N . PHE A 1 179 ? 17.914 -10.206 -17.014 1.00 78.94 179 PHE A N 1
ATOM 1316 C CA . PHE A 1 179 ? 18.319 -11.294 -17.892 1.00 78.94 179 PHE A CA 1
ATOM 1317 C C . PHE A 1 179 ? 18.976 -10.715 -19.146 1.00 78.94 179 PHE A C 1
ATOM 1319 O O . PHE A 1 179 ? 18.330 -9.985 -19.901 1.00 78.94 179 PHE A O 1
ATOM 1326 N N . ASP A 1 180 ? 20.249 -11.038 -19.366 1.00 75.31 180 ASP A N 1
ATOM 1327 C CA . ASP A 1 180 ? 20.987 -10.660 -20.581 1.00 75.31 180 ASP A CA 1
ATOM 1328 C C . ASP A 1 180 ? 20.873 -11.722 -21.690 1.00 75.31 180 ASP A C 1
ATOM 1330 O O . ASP A 1 180 ? 20.951 -11.400 -22.877 1.00 75.31 180 ASP A O 1
ATOM 1334 N N . SER A 1 181 ? 20.652 -12.987 -21.319 1.00 72.62 181 SER A N 1
ATOM 1335 C CA . SER A 1 181 ? 20.364 -14.094 -22.233 1.00 72.62 181 SER A CA 1
ATOM 1336 C C . SER A 1 181 ? 19.610 -15.220 -21.514 1.00 72.62 181 SER A C 1
ATOM 1338 O O . SER A 1 181 ? 19.532 -15.242 -20.287 1.00 72.62 181 SER A O 1
ATOM 1340 N N . SER A 1 182 ? 19.088 -16.188 -22.277 1.00 69.00 182 SER A N 1
ATOM 1341 C CA . SER A 1 182 ? 18.448 -17.396 -21.732 1.00 69.00 182 SER A CA 1
ATOM 1342 C C . SER A 1 182 ? 19.402 -18.391 -21.084 1.00 69.00 182 SER A C 1
ATOM 1344 O O . SER A 1 182 ? 18.937 -19.328 -20.444 1.00 69.00 182 SER A O 1
ATOM 1346 N N . GLU A 1 183 ? 20.707 -18.209 -21.266 1.00 71.00 183 GLU A N 1
ATOM 1347 C CA . GLU A 1 183 ? 21.740 -19.135 -20.791 1.00 71.00 183 GLU A CA 1
ATOM 1348 C C . GLU A 1 183 ? 22.524 -18.573 -19.596 1.00 71.00 183 GLU A C 1
ATOM 1350 O O . GLU A 1 183 ? 23.198 -19.324 -18.895 1.00 71.00 183 GLU A O 1
ATOM 1355 N N . ALA A 1 184 ? 22.441 -17.261 -19.350 1.00 73.69 184 ALA A N 1
ATOM 1356 C CA . ALA A 1 184 ? 23.111 -16.600 -18.238 1.00 73.69 184 ALA A CA 1
ATOM 1357 C C . ALA A 1 184 ? 22.192 -16.505 -17.005 1.00 73.69 184 ALA A C 1
ATOM 1359 O O . ALA A 1 184 ? 20.994 -16.242 -17.153 1.00 73.69 184 ALA A O 1
ATOM 1360 N N . PRO A 1 185 ? 22.734 -16.660 -15.781 1.00 79.50 185 PRO A N 1
ATOM 1361 C CA . PRO A 1 185 ? 21.974 -16.387 -14.569 1.00 79.50 185 PRO A CA 1
ATOM 1362 C C . PRO A 1 185 ? 21.572 -14.903 -14.519 1.00 79.50 185 PRO A C 1
ATOM 1364 O O . PRO A 1 185 ? 22.347 -14.043 -14.954 1.00 79.50 185 PRO A O 1
ATOM 1367 N N . PRO A 1 186 ? 20.382 -14.573 -13.986 1.00 83.31 186 PRO A N 1
ATOM 1368 C CA . PRO A 1 186 ? 19.951 -13.189 -13.890 1.00 83.31 186 PRO A CA 1
ATOM 1369 C C . PRO A 1 186 ? 20.794 -12.397 -12.886 1.00 83.31 186 PRO A C 1
ATOM 1371 O O . PRO A 1 186 ? 21.117 -12.876 -11.799 1.00 83.31 186 PRO A O 1
ATOM 1374 N N . ALA A 1 187 ? 21.095 -11.145 -13.220 1.00 87.12 187 ALA A N 1
ATOM 1375 C CA . ALA A 1 187 ? 21.723 -10.198 -12.310 1.00 87.12 187 ALA A CA 1
ATOM 1376 C C . ALA A 1 187 ? 20.656 -9.487 -11.467 1.00 87.12 187 ALA A C 1
ATOM 1378 O O . ALA A 1 187 ? 19.738 -8.872 -12.009 1.00 87.12 187 ALA A O 1
ATOM 1379 N N . ILE A 1 188 ? 20.774 -9.523 -10.141 1.00 88.62 188 ILE A N 1
ATOM 1380 C CA . ILE A 1 188 ? 19.871 -8.781 -9.253 1.00 88.62 188 ILE A CA 1
ATOM 1381 C C . ILE A 1 188 ? 20.222 -7.291 -9.334 1.00 88.62 188 ILE A C 1
ATOM 1383 O O . ILE A 1 188 ? 21.310 -6.884 -8.937 1.00 88.62 188 ILE A O 1
ATOM 1387 N N . LEU A 1 189 ? 19.303 -6.479 -9.857 1.00 86.75 189 LEU A N 1
ATOM 1388 C CA . LEU A 1 189 ? 19.458 -5.025 -9.941 1.00 86.75 189 LEU A CA 1
ATOM 1389 C C . LEU A 1 189 ? 19.031 -4.331 -8.648 1.00 86.75 189 LEU A C 1
ATOM 1391 O O . LEU A 1 189 ? 19.619 -3.325 -8.265 1.00 86.75 189 LEU A O 1
ATOM 1395 N N . ALA A 1 190 ? 17.983 -4.839 -8.001 1.00 87.62 190 ALA A N 1
ATOM 1396 C CA . ALA A 1 190 ? 17.475 -4.285 -6.757 1.00 87.62 190 ALA A CA 1
ATOM 1397 C C . ALA A 1 190 ? 16.698 -5.342 -5.975 1.00 87.62 190 ALA A C 1
ATOM 1399 O O . ALA A 1 190 ? 15.998 -6.159 -6.564 1.00 87.62 190 ALA A O 1
ATOM 1400 N N . GLN A 1 191 ? 16.796 -5.309 -4.653 1.00 88.69 191 GLN A N 1
ATOM 1401 C CA . GLN A 1 191 ? 16.029 -6.159 -3.748 1.00 88.69 191 GLN A CA 1
ATOM 1402 C C . GLN A 1 191 ? 16.023 -5.526 -2.359 1.00 88.69 191 GLN A C 1
ATOM 1404 O O . GLN A 1 191 ? 16.890 -4.707 -2.045 1.00 88.69 191 GLN A O 1
ATOM 1409 N N . SER A 1 192 ? 15.081 -5.928 -1.513 1.00 87.56 192 SER A N 1
ATOM 1410 C CA . SER A 1 192 ? 15.071 -5.549 -0.103 1.00 87.56 192 SER A CA 1
ATOM 1411 C C . SER A 1 192 ? 14.722 -6.758 0.751 1.00 87.56 192 SER A C 1
ATOM 1413 O O . SER A 1 192 ? 13.710 -7.394 0.479 1.00 87.56 192 SER A O 1
ATOM 1415 N N . PRO A 1 193 ? 15.483 -7.067 1.813 1.00 88.06 193 PRO A N 1
ATOM 1416 C CA . PRO A 1 193 ? 15.130 -8.156 2.720 1.00 88.06 193 PRO A CA 1
ATOM 1417 C C . PRO A 1 193 ? 13.952 -7.807 3.646 1.00 88.06 193 PRO A C 1
ATOM 1419 O O . PRO A 1 193 ? 13.461 -8.679 4.349 1.00 88.06 193 PRO A O 1
ATOM 1422 N N . ARG A 1 194 ? 13.525 -6.534 3.699 1.00 86.00 194 ARG A N 1
ATOM 1423 C CA . ARG A 1 194 ? 12.516 -6.052 4.660 1.00 86.00 194 ARG A CA 1
ATOM 1424 C C . ARG A 1 194 ? 11.076 -6.154 4.163 1.00 86.00 194 ARG A C 1
ATOM 1426 O O . ARG A 1 194 ? 10.172 -6.237 4.984 1.00 86.00 194 ARG A O 1
ATOM 1433 N N . ALA A 1 195 ? 10.870 -6.025 2.857 1.00 88.06 195 ALA A N 1
ATOM 1434 C CA . ALA A 1 195 ? 9.557 -5.980 2.219 1.00 88.06 195 ALA A CA 1
ATOM 1435 C C . ALA A 1 195 ? 9.713 -6.042 0.701 1.00 88.06 195 ALA A C 1
ATOM 1437 O O . ALA A 1 195 ? 10.806 -5.820 0.169 1.00 88.06 195 ALA A O 1
ATOM 1438 N N . ASP A 1 196 ? 8.605 -6.275 0.009 1.00 86.38 196 ASP A N 1
ATOM 1439 C CA . ASP A 1 196 ? 8.586 -6.239 -1.446 1.00 86.38 196 ASP A CA 1
ATOM 1440 C C . ASP A 1 196 ? 8.798 -4.824 -1.999 1.00 86.38 196 ASP A C 1
ATOM 1442 O O . ASP A 1 196 ? 8.495 -3.806 -1.366 1.00 86.38 196 ASP A O 1
ATOM 1446 N N . ILE A 1 197 ? 9.305 -4.763 -3.231 1.00 85.56 197 ILE A N 1
ATOM 1447 C CA . ILE A 1 197 ? 9.407 -3.526 -3.998 1.00 85.56 197 ILE A CA 1
ATOM 1448 C C . ILE A 1 197 ? 7.989 -3.069 -4.367 1.00 85.56 197 ILE A C 1
ATOM 1450 O O . ILE A 1 197 ? 7.294 -3.710 -5.156 1.00 85.56 197 ILE A O 1
ATOM 1454 N N . SER A 1 198 ? 7.561 -1.933 -3.827 1.00 82.50 198 SER A N 1
ATOM 1455 C CA . SER A 1 198 ? 6.235 -1.353 -4.055 1.00 82.50 198 SER A CA 1
ATOM 1456 C C . SER A 1 198 ? 6.209 -0.381 -5.240 1.00 82.50 198 SER A C 1
ATOM 1458 O O . SER A 1 198 ? 5.152 -0.149 -5.831 1.00 82.50 198 SER A O 1
ATOM 1460 N N . GLY A 1 199 ? 7.366 0.140 -5.665 1.00 83.19 199 GLY A N 1
ATOM 1461 C CA . GLY A 1 199 ? 7.449 1.110 -6.756 1.00 83.19 199 GLY A CA 1
ATOM 1462 C C . GLY A 1 199 ? 8.834 1.252 -7.379 1.00 83.19 199 GLY A C 1
ATOM 1463 O O . GLY A 1 199 ? 9.822 0.708 -6.898 1.00 83.19 199 GLY A O 1
ATOM 1464 N N . PHE A 1 200 ? 8.896 2.009 -8.473 1.00 85.38 200 PHE A N 1
ATOM 1465 C CA . PHE A 1 200 ? 10.122 2.275 -9.224 1.00 85.38 200 PHE A CA 1
ATOM 1466 C C . PHE A 1 200 ? 10.135 3.723 -9.713 1.00 85.38 200 PHE A C 1
ATOM 1468 O O . PHE A 1 200 ? 9.109 4.216 -10.190 1.00 85.38 200 PHE A O 1
ATOM 1475 N N . TYR A 1 201 ? 11.305 4.352 -9.686 1.00 88.19 201 TYR A N 1
ATOM 1476 C CA . TYR A 1 201 ? 11.568 5.631 -10.331 1.00 88.19 201 TYR A CA 1
ATOM 1477 C C . TYR A 1 201 ? 12.570 5.449 -11.457 1.00 88.19 201 TYR A C 1
ATOM 1479 O O . TYR A 1 201 ? 13.671 4.943 -11.247 1.00 88.19 201 TYR A O 1
ATOM 1487 N N . ASP A 1 202 ? 12.179 5.898 -12.645 1.00 85.56 202 ASP A N 1
ATOM 1488 C CA . ASP A 1 202 ? 13.008 5.828 -13.840 1.00 85.56 202 ASP A CA 1
ATOM 1489 C C . ASP A 1 202 ? 13.318 7.228 -14.328 1.00 85.56 202 ASP A C 1
ATOM 1491 O O . ASP A 1 202 ? 12.457 8.111 -14.256 1.00 85.56 202 ASP A O 1
ATOM 1495 N N . SER A 1 203 ? 14.492 7.389 -14.927 1.00 86.81 203 SER A N 1
ATOM 1496 C CA . SER A 1 203 ? 14.827 8.607 -15.644 1.00 86.81 203 SER A CA 1
ATOM 1497 C C . SER A 1 203 ? 13.863 8.803 -16.822 1.00 86.81 203 SER A C 1
ATOM 1499 O O . SER A 1 203 ? 13.838 7.977 -17.748 1.00 86.81 203 SER A O 1
ATOM 1501 N N . PRO A 1 204 ? 13.120 9.923 -16.882 1.00 84.56 204 PRO A N 1
ATOM 1502 C CA . PRO A 1 204 ? 12.319 10.270 -18.046 1.00 84.56 204 PRO A CA 1
ATOM 1503 C C . PRO A 1 204 ? 13.175 10.468 -19.292 1.00 84.56 204 PRO A C 1
ATOM 1505 O O . PRO A 1 204 ? 12.656 10.320 -20.387 1.00 84.56 204 PRO A O 1
ATOM 1508 N N . LEU A 1 205 ? 14.486 10.704 -19.171 1.00 82.25 205 LEU A N 1
ATOM 1509 C CA . LEU A 1 205 ? 15.407 10.927 -20.292 1.00 82.25 205 LEU A CA 1
ATOM 1510 C C . LEU A 1 205 ? 16.103 9.653 -20.786 1.00 82.25 205 LEU A C 1
ATOM 1512 O O . LEU A 1 205 ? 16.095 9.395 -21.986 1.00 82.25 205 LEU A O 1
ATOM 1516 N N . SER A 1 206 ? 16.665 8.834 -19.895 1.00 80.25 206 SER A N 1
ATOM 1517 C CA . SER A 1 206 ? 17.400 7.622 -20.302 1.00 80.25 206 SER A CA 1
ATOM 1518 C C . SER A 1 206 ? 16.569 6.341 -20.191 1.00 80.25 206 SER A C 1
ATOM 1520 O O . SER A 1 206 ? 16.850 5.361 -20.874 1.00 80.25 206 SER A O 1
ATOM 1522 N N . GLY A 1 207 ? 15.521 6.333 -19.362 1.00 77.00 207 GLY A N 1
ATOM 1523 C CA . GLY A 1 207 ? 14.805 5.113 -18.977 1.00 77.00 207 GLY A CA 1
ATOM 1524 C C . GLY A 1 207 ? 15.585 4.236 -17.994 1.00 77.00 207 GLY A C 1
ATOM 1525 O O . GLY A 1 207 ? 15.128 3.141 -17.671 1.00 77.00 207 GLY A O 1
ATOM 1526 N N . GLU A 1 208 ? 16.745 4.704 -17.528 1.00 83.31 208 GLU A N 1
ATOM 1527 C CA . GLU A 1 208 ? 17.513 4.068 -16.463 1.00 83.31 208 GLU A CA 1
ATOM 1528 C C . GLU A 1 208 ? 16.676 3.991 -15.186 1.00 83.31 208 GLU A C 1
ATOM 1530 O O . GLU A 1 208 ? 15.959 4.935 -14.849 1.00 83.31 208 GLU A O 1
ATOM 1535 N N . LEU A 1 209 ? 16.776 2.867 -14.477 1.00 85.44 209 LEU A N 1
ATOM 1536 C CA . LEU A 1 209 ? 16.196 2.730 -13.151 1.00 85.44 209 LEU A CA 1
ATOM 1537 C C . LEU A 1 209 ? 17.031 3.544 -12.156 1.00 85.44 209 LEU A C 1
ATOM 1539 O O . LEU A 1 209 ? 18.164 3.185 -11.853 1.00 85.44 209 LEU A O 1
ATOM 1543 N N . GLU A 1 210 ? 16.459 4.625 -11.641 1.00 91.81 210 GLU A N 1
ATOM 1544 C CA . GLU A 1 210 ? 17.134 5.541 -10.724 1.00 91.81 210 GLU A CA 1
ATOM 1545 C C . GLU A 1 210 ? 16.991 5.083 -9.268 1.00 91.81 210 GLU A C 1
ATOM 1547 O O . GLU A 1 210 ? 17.951 5.144 -8.499 1.00 91.81 210 GLU A O 1
ATOM 1552 N N . ALA A 1 211 ? 15.806 4.607 -8.879 1.00 93.31 211 ALA A N 1
ATOM 1553 C CA . ALA A 1 211 ? 15.511 4.162 -7.518 1.00 93.31 211 ALA A CA 1
ATOM 1554 C C . ALA A 1 211 ? 14.340 3.169 -7.480 1.00 93.31 211 ALA A C 1
ATOM 1556 O O . ALA A 1 211 ? 13.496 3.146 -8.379 1.00 93.31 211 ALA A O 1
ATOM 1557 N N . ILE A 1 212 ? 14.251 2.385 -6.407 1.00 90.81 212 ILE A N 1
ATOM 1558 C CA . ILE A 1 212 ? 13.054 1.603 -6.063 1.00 90.81 212 ILE A CA 1
ATOM 1559 C C . ILE A 1 212 ? 12.361 2.197 -4.840 1.00 90.81 212 ILE A C 1
ATOM 1561 O O . ILE A 1 212 ? 12.970 2.933 -4.066 1.00 90.81 212 ILE A O 1
ATOM 1565 N N . VAL A 1 213 ? 11.087 1.863 -4.665 1.00 90.81 213 VAL A N 1
ATOM 1566 C CA . VAL A 1 213 ? 10.335 2.129 -3.438 1.00 90.81 213 VAL A CA 1
ATOM 1567 C C . VAL A 1 213 ? 10.095 0.804 -2.734 1.00 90.81 213 VAL A C 1
ATOM 1569 O O . VAL A 1 213 ? 9.681 -0.165 -3.368 1.00 90.81 213 VAL A O 1
ATOM 1572 N N . VAL A 1 214 ? 10.376 0.763 -1.438 1.00 90.69 214 VAL A N 1
ATOM 1573 C CA . VAL A 1 214 ? 10.143 -0.389 -0.563 1.00 90.69 214 VAL A CA 1
ATOM 1574 C C . VAL A 1 214 ? 9.191 0.058 0.533 1.00 90.69 214 VAL A C 1
ATOM 1576 O O . VAL A 1 214 ? 9.439 1.076 1.176 1.00 90.69 214 VAL A O 1
ATOM 1579 N N . THR A 1 215 ? 8.117 -0.695 0.765 1.00 88.56 215 THR A N 1
ATOM 1580 C CA . THR A 1 215 ? 7.112 -0.339 1.777 1.00 88.56 215 THR A CA 1
ATOM 1581 C C . THR A 1 215 ? 6.954 -1.474 2.782 1.00 88.56 215 THR A C 1
ATOM 1583 O O . THR A 1 215 ? 6.131 -2.369 2.605 1.00 88.56 215 THR A O 1
ATOM 1586 N N . ALA A 1 216 ? 7.757 -1.433 3.849 1.00 87.19 216 ALA A N 1
ATOM 1587 C CA . ALA A 1 216 ? 7.608 -2.354 4.977 1.00 87.19 216 ALA A CA 1
ATOM 1588 C C . ALA A 1 216 ? 6.441 -1.912 5.867 1.00 87.19 216 ALA A C 1
ATOM 1590 O O . ALA A 1 216 ? 5.350 -2.463 5.772 1.00 87.19 216 ALA A O 1
ATOM 1591 N N . GLN A 1 217 ? 6.642 -0.866 6.668 1.00 87.50 217 GLN A N 1
ATOM 1592 C CA . GLN A 1 217 ? 5.567 -0.182 7.401 1.00 87.50 217 GLN A CA 1
ATOM 1593 C C . GLN A 1 217 ? 5.243 1.179 6.780 1.00 87.50 217 GLN A C 1
ATOM 1595 O O . GLN A 1 217 ? 4.074 1.534 6.645 1.00 87.50 217 GLN A O 1
ATOM 1600 N N . ARG A 1 218 ? 6.291 1.903 6.375 1.00 89.88 218 ARG A N 1
ATOM 1601 C CA . ARG A 1 218 ? 6.258 3.163 5.629 1.00 89.88 218 ARG A CA 1
ATOM 1602 C C . ARG A 1 218 ? 7.078 3.041 4.358 1.00 89.88 218 ARG A C 1
ATOM 1604 O O . ARG A 1 218 ? 7.902 2.128 4.235 1.00 89.88 218 ARG A O 1
ATOM 1611 N N . SER A 1 219 ? 6.820 3.934 3.412 1.00 90.50 219 SER A N 1
ATOM 1612 C CA . SER A 1 219 ? 7.493 3.908 2.116 1.00 90.50 219 SER A CA 1
ATOM 1613 C C . SER A 1 219 ? 8.882 4.531 2.201 1.00 90.50 219 SER A C 1
ATOM 1615 O O . SER A 1 219 ? 9.058 5.629 2.720 1.00 90.50 219 SER A O 1
ATOM 1617 N N . GLU A 1 220 ? 9.867 3.849 1.631 1.00 90.75 220 GLU A N 1
ATOM 1618 C CA . GLU A 1 220 ? 11.248 4.309 1.555 1.00 90.75 220 GLU A CA 1
ATOM 1619 C C . GLU A 1 220 ? 11.727 4.290 0.107 1.00 90.75 220 GLU A C 1
ATOM 1621 O O . GLU A 1 220 ? 11.540 3.308 -0.613 1.00 90.75 220 GLU A O 1
ATOM 1626 N N . VAL A 1 221 ? 12.372 5.377 -0.313 1.00 93.69 221 VAL A N 1
ATOM 1627 C CA . VAL A 1 221 ? 13.039 5.457 -1.613 1.00 93.69 221 VAL A CA 1
ATOM 1628 C C . VAL A 1 221 ? 14.475 4.976 -1.458 1.00 93.69 221 VAL A C 1
ATOM 1630 O O . VAL A 1 221 ? 15.269 5.617 -0.773 1.00 93.69 221 VAL A O 1
ATOM 1633 N N . VAL A 1 222 ? 14.815 3.875 -2.126 1.00 94.50 222 VAL A N 1
ATOM 1634 C CA . VAL A 1 222 ? 16.169 3.315 -2.144 1.00 94.50 222 VAL A CA 1
ATOM 1635 C C . VAL A 1 222 ? 16.842 3.708 -3.463 1.00 94.50 222 VAL A C 1
ATOM 1637 O O . VAL A 1 222 ? 16.447 3.203 -4.522 1.00 94.50 222 VAL A O 1
ATOM 1640 N N . PRO A 1 223 ? 17.832 4.620 -3.440 1.00 95.81 223 PRO A N 1
ATOM 1641 C CA . PRO A 1 223 ? 18.524 5.050 -4.646 1.00 95.81 223 PRO A CA 1
ATOM 1642 C C . PRO A 1 223 ? 19.427 3.936 -5.188 1.00 95.81 223 PRO A C 1
ATOM 1644 O O . PRO A 1 223 ? 20.163 3.299 -4.438 1.00 95.81 223 PRO A O 1
ATOM 1647 N N . LEU A 1 224 ? 19.397 3.730 -6.504 1.00 93.62 224 LEU A N 1
ATOM 1648 C CA . LEU A 1 224 ? 20.191 2.713 -7.207 1.00 93.62 224 LEU A CA 1
ATOM 1649 C C . LEU A 1 224 ? 21.253 3.331 -8.121 1.00 93.62 224 LEU A C 1
ATOM 1651 O O . LEU A 1 224 ? 22.247 2.684 -8.444 1.00 93.62 224 LEU A O 1
ATOM 1655 N N . SER A 1 225 ? 21.076 4.596 -8.500 1.00 93.69 225 SER A N 1
ATOM 1656 C CA . SER A 1 225 ? 22.041 5.355 -9.291 1.00 93.69 225 SER A CA 1
ATOM 1657 C C . SER A 1 225 ? 22.218 6.783 -8.773 1.00 93.69 225 SER A C 1
ATOM 1659 O O . SER A 1 225 ? 21.595 7.195 -7.789 1.00 93.69 225 SER A O 1
ATOM 1661 N N . GLU A 1 226 ? 23.082 7.558 -9.431 1.00 94.56 226 GLU A N 1
ATOM 1662 C CA . GLU A 1 226 ? 23.253 8.983 -9.130 1.00 94.56 226 GLU A CA 1
ATOM 1663 C C 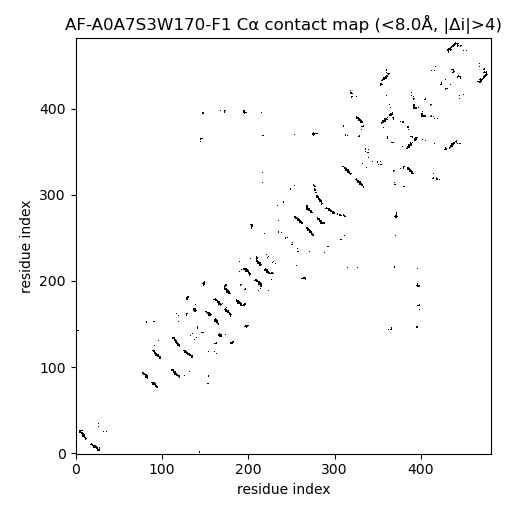. GLU A 1 226 ? 21.948 9.767 -9.331 1.00 94.56 226 GLU A C 1
ATOM 1665 O O . GLU A 1 226 ? 21.609 10.622 -8.515 1.00 94.56 226 GLU A O 1
ATOM 1670 N N . GLY A 1 227 ? 21.158 9.412 -10.354 1.00 93.31 227 GLY A N 1
ATOM 1671 C CA . GLY A 1 227 ? 19.826 9.984 -10.563 1.00 93.31 227 GLY A CA 1
ATOM 1672 C C . GLY A 1 227 ? 18.892 9.713 -9.382 1.00 93.31 227 GLY A C 1
ATOM 1673 O O . GLY A 1 227 ? 18.166 10.609 -8.954 1.00 93.31 227 GLY A O 1
ATOM 1674 N N . GLY A 1 228 ? 18.976 8.518 -8.787 1.00 95.19 228 GLY A N 1
ATOM 1675 C CA . GLY A 1 228 ? 18.229 8.159 -7.581 1.00 95.19 228 GLY A CA 1
ATOM 1676 C C . GLY A 1 228 ? 18.655 8.945 -6.347 1.00 95.19 228 GLY A C 1
ATOM 1677 O O . GLY A 1 228 ? 17.801 9.425 -5.603 1.00 95.19 228 GLY A O 1
ATOM 1678 N N . ARG A 1 229 ? 19.967 9.114 -6.134 1.00 96.62 229 ARG A N 1
ATOM 1679 C CA . ARG A 1 229 ? 20.497 9.926 -5.024 1.00 96.62 229 ARG A CA 1
ATOM 1680 C C . ARG A 1 229 ? 20.070 11.384 -5.148 1.00 96.62 229 ARG A C 1
ATOM 1682 O O . ARG A 1 229 ? 19.615 11.975 -4.173 1.00 96.62 229 ARG A O 1
ATOM 1689 N N . ARG A 1 230 ? 20.140 11.939 -6.360 1.00 93.69 230 ARG A N 1
ATOM 1690 C CA . ARG A 1 230 ? 19.637 13.282 -6.664 1.00 93.69 230 ARG A CA 1
ATOM 1691 C C . ARG A 1 230 ? 18.140 13.392 -6.393 1.00 93.69 230 ARG A C 1
ATOM 1693 O O . ARG A 1 230 ? 17.712 14.331 -5.737 1.00 93.69 230 ARG A O 1
ATOM 1700 N N . LEU A 1 231 ? 17.348 12.421 -6.846 1.00 94.44 231 LEU A N 1
ATOM 1701 C CA . LEU A 1 231 ? 15.913 12.369 -6.570 1.00 94.44 231 LEU A CA 1
ATOM 1702 C C . LEU A 1 231 ? 15.624 12.393 -5.070 1.00 94.44 231 LEU A C 1
ATOM 1704 O O . LEU A 1 231 ? 14.789 13.177 -4.625 1.00 94.44 231 LEU A O 1
ATOM 1708 N N . GLN A 1 232 ? 16.330 11.580 -4.288 1.00 95.19 232 GLN A N 1
ATOM 1709 C CA . GLN A 1 232 ? 16.176 11.549 -2.837 1.00 95.19 232 GLN A CA 1
ATOM 1710 C C . GLN A 1 232 ? 16.540 12.899 -2.195 1.00 95.19 232 GLN A C 1
ATOM 1712 O O . GLN A 1 232 ? 15.797 13.383 -1.341 1.00 95.19 232 GLN A O 1
ATOM 1717 N N . ALA A 1 233 ? 17.631 13.533 -2.637 1.00 94.50 233 ALA A N 1
ATOM 1718 C CA . ALA A 1 233 ? 18.042 14.854 -2.163 1.00 94.50 233 ALA A CA 1
ATOM 1719 C C . ALA A 1 233 ? 16.994 15.939 -2.473 1.00 94.50 233 ALA A C 1
ATOM 1721 O O . ALA A 1 233 ? 16.687 16.770 -1.619 1.00 94.50 233 ALA A O 1
ATOM 1722 N N . GLU A 1 234 ? 16.382 15.903 -3.658 1.00 94.44 234 GLU A N 1
ATOM 1723 C CA . GLU A 1 234 ? 15.324 16.846 -4.029 1.00 94.44 234 GLU A CA 1
ATOM 1724 C C . GLU A 1 234 ? 14.038 16.631 -3.230 1.00 94.44 234 GLU A C 1
ATOM 1726 O O . GLU A 1 234 ? 13.421 17.602 -2.794 1.00 94.44 234 GLU A O 1
ATOM 1731 N N . LEU A 1 235 ? 13.647 15.381 -2.958 1.00 95.00 235 LEU A N 1
ATOM 1732 C CA . LEU A 1 235 ? 12.528 15.111 -2.051 1.00 95.00 235 LEU A CA 1
ATOM 1733 C C . LEU A 1 235 ? 12.823 15.634 -0.636 1.00 95.00 235 LEU A C 1
ATOM 1735 O O . LEU A 1 235 ? 11.945 16.234 -0.023 1.00 95.00 235 LEU A O 1
ATOM 1739 N N . ALA A 1 236 ? 14.055 15.498 -0.136 1.00 93.75 236 ALA A N 1
ATOM 1740 C CA . ALA A 1 236 ? 14.451 16.070 1.153 1.00 93.75 236 ALA A CA 1
ATOM 1741 C C . ALA A 1 236 ? 14.403 17.612 1.156 1.00 93.75 236 ALA A C 1
ATOM 1743 O O . ALA A 1 236 ? 13.951 18.215 2.128 1.00 93.75 236 ALA A O 1
ATOM 1744 N N . ARG A 1 237 ? 14.789 18.266 0.053 1.00 93.31 237 ARG A N 1
ATOM 1745 C CA . ARG A 1 237 ? 14.657 19.724 -0.101 1.00 93.31 237 ARG A CA 1
ATOM 1746 C C . ARG A 1 237 ? 13.192 20.167 -0.106 1.00 93.31 237 ARG A C 1
ATOM 1748 O O . ARG A 1 237 ? 12.849 21.147 0.551 1.00 93.31 237 ARG A O 1
ATOM 1755 N N . VAL A 1 238 ? 12.323 19.445 -0.819 1.00 93.44 238 VAL A N 1
ATOM 1756 C CA . VAL A 1 238 ? 10.871 19.701 -0.813 1.00 93.44 238 VAL A CA 1
ATOM 1757 C C . VAL A 1 238 ? 10.306 19.534 0.591 1.00 93.44 238 VAL A C 1
ATOM 1759 O O . VAL A 1 238 ? 9.528 20.373 1.034 1.00 93.44 238 VAL A O 1
ATOM 1762 N N . ARG A 1 239 ? 10.719 18.478 1.299 1.00 93.38 239 ARG A N 1
ATOM 1763 C CA . ARG A 1 239 ? 10.322 18.219 2.683 1.00 93.38 239 ARG A CA 1
ATOM 1764 C C . ARG A 1 239 ? 10.667 19.397 3.591 1.00 93.38 239 ARG A C 1
ATOM 1766 O O . ARG A 1 239 ? 9.772 19.905 4.256 1.00 93.38 239 ARG A O 1
ATOM 1773 N N . ALA A 1 240 ? 11.916 19.860 3.552 1.00 91.62 240 ALA A N 1
ATOM 1774 C CA . ALA A 1 240 ? 12.367 21.004 4.341 1.00 91.62 240 ALA A CA 1
ATOM 1775 C C . ALA A 1 240 ? 11.547 22.269 4.036 1.00 91.62 240 ALA A C 1
ATOM 1777 O O . ALA A 1 240 ? 11.069 22.924 4.952 1.00 91.62 240 ALA A O 1
ATOM 1778 N N . ALA A 1 241 ? 11.286 22.560 2.757 1.00 90.25 241 ALA A N 1
ATOM 1779 C CA . ALA A 1 241 ? 10.470 23.713 2.374 1.00 90.25 241 ALA A CA 1
ATOM 1780 C C . ALA A 1 241 ? 9.012 23.624 2.872 1.00 90.25 241 ALA A C 1
ATOM 1782 O O . ALA A 1 241 ? 8.410 24.648 3.196 1.00 90.25 241 ALA A O 1
ATOM 1783 N N . ILE A 1 242 ? 8.431 22.418 2.925 1.00 88.69 242 ILE A N 1
ATOM 1784 C CA . ILE A 1 242 ? 7.091 22.193 3.491 1.00 88.69 242 ILE A CA 1
ATOM 1785 C C . ILE A 1 242 ? 7.111 22.387 5.011 1.00 88.69 242 ILE A C 1
ATOM 1787 O O . ILE A 1 242 ? 6.221 23.046 5.548 1.00 88.69 242 ILE A O 1
ATOM 1791 N N . ASP A 1 243 ? 8.113 21.836 5.696 1.00 87.44 243 ASP A N 1
ATOM 1792 C CA . ASP A 1 243 ? 8.256 21.961 7.148 1.00 87.44 243 ASP A CA 1
ATOM 1793 C C . ASP A 1 243 ? 8.478 23.431 7.561 1.00 87.44 243 ASP A C 1
ATOM 1795 O O . ASP A 1 243 ? 7.808 23.911 8.475 1.00 87.44 243 ASP A O 1
ATOM 1799 N N . ASP A 1 244 ? 9.304 24.185 6.825 1.00 85.06 244 ASP A N 1
ATOM 1800 C CA . ASP A 1 244 ? 9.537 25.622 7.047 1.00 85.06 244 ASP A CA 1
ATOM 1801 C C . ASP A 1 244 ? 8.260 26.460 6.862 1.00 85.06 244 ASP A C 1
ATOM 1803 O O . ASP A 1 244 ? 8.024 27.433 7.583 1.00 85.06 244 ASP A O 1
ATOM 1807 N N . ALA A 1 245 ? 7.403 26.083 5.908 1.00 80.88 245 ALA A N 1
ATOM 1808 C CA . ALA A 1 245 ? 6.116 26.742 5.695 1.00 80.88 245 ALA A CA 1
ATOM 1809 C C . ALA A 1 245 ? 5.093 26.412 6.804 1.00 80.88 245 ALA A C 1
ATOM 1811 O O . ALA A 1 245 ? 4.198 27.217 7.083 1.00 80.88 245 ALA A O 1
ATOM 1812 N N . ASN A 1 246 ? 5.234 25.266 7.478 1.00 74.12 246 ASN A N 1
ATOM 1813 C CA . ASN A 1 246 ? 4.345 24.777 8.536 1.00 74.12 246 ASN A CA 1
ATOM 1814 C C . ASN A 1 246 ? 4.699 25.340 9.928 1.00 74.12 246 ASN A C 1
ATOM 1816 O O . ASN A 1 246 ? 4.803 24.618 10.922 1.00 74.12 246 ASN A O 1
ATOM 1820 N N . THR A 1 247 ? 4.793 26.667 10.028 1.00 59.72 247 THR A N 1
ATOM 1821 C CA . THR A 1 247 ? 5.188 27.404 11.249 1.00 59.72 247 THR A CA 1
ATOM 1822 C C . THR A 1 247 ? 4.310 27.162 12.489 1.00 59.72 247 THR A C 1
ATOM 1824 O O . THR A 1 247 ? 4.731 27.470 13.601 1.00 59.72 247 THR A O 1
ATOM 1827 N N . ALA A 1 248 ? 3.110 26.590 12.333 1.00 57.19 248 ALA A N 1
ATOM 1828 C CA . ALA A 1 248 ? 2.155 26.343 13.419 1.00 57.19 248 ALA A CA 1
ATOM 1829 C C . ALA A 1 248 ? 2.137 24.895 13.961 1.00 57.19 248 ALA A C 1
ATOM 1831 O O . ALA A 1 248 ? 1.474 24.649 14.967 1.00 57.19 248 ALA A O 1
ATOM 1832 N N . GLY A 1 249 ? 2.807 23.936 13.303 1.00 58.94 249 GLY A N 1
ATOM 1833 C CA . GLY A 1 249 ? 2.640 22.496 13.580 1.00 58.94 249 GLY A CA 1
ATOM 1834 C C . GLY A 1 249 ? 3.910 21.713 13.924 1.00 58.94 249 GLY A C 1
ATOM 1835 O O . GLY A 1 249 ? 3.798 20.582 14.389 1.00 58.94 249 GLY A O 1
ATOM 1836 N N . GLY A 1 250 ? 5.097 22.299 13.730 1.00 65.06 250 GLY A N 1
ATOM 1837 C CA . GLY A 1 250 ? 6.362 21.559 13.801 1.00 65.06 250 GLY A CA 1
ATOM 1838 C C . GLY A 1 250 ? 6.536 20.581 12.629 1.00 65.06 250 GLY A C 1
ATOM 1839 O O . GLY A 1 250 ? 5.666 20.464 11.766 1.00 65.06 250 GLY A O 1
ATOM 1840 N N . ALA A 1 251 ? 7.679 19.892 12.584 1.00 73.25 251 ALA A N 1
ATOM 1841 C CA . ALA A 1 251 ? 7.951 18.895 11.551 1.00 73.25 251 ALA A CA 1
ATOM 1842 C C . ALA A 1 251 ? 7.056 17.657 11.745 1.00 73.25 251 ALA A C 1
ATOM 1844 O O . ALA A 1 251 ? 7.068 17.035 12.807 1.00 73.25 251 ALA A O 1
ATOM 1845 N N . ASP A 1 252 ? 6.294 17.278 10.716 1.00 82.75 252 ASP A N 1
ATOM 1846 C CA . ASP A 1 252 ? 5.443 16.082 10.754 1.00 82.75 252 ASP A CA 1
ATOM 1847 C C . ASP A 1 252 ? 6.273 14.838 10.421 1.00 82.75 252 ASP A C 1
ATOM 1849 O O . ASP A 1 252 ? 6.528 14.534 9.256 1.00 82.75 252 ASP A O 1
ATOM 1853 N N . GLU A 1 253 ? 6.716 14.089 11.426 1.00 85.25 253 GLU A N 1
ATOM 1854 C CA . GLU A 1 253 ? 7.538 12.881 11.243 1.00 85.25 253 GLU A CA 1
ATOM 1855 C C . GLU A 1 253 ? 6.893 11.822 10.327 1.00 85.25 253 GLU A C 1
ATOM 1857 O O . GLU A 1 253 ? 7.593 10.985 9.760 1.00 85.25 253 GLU A O 1
ATOM 1862 N N . THR A 1 254 ? 5.575 11.886 10.114 1.00 90.12 254 THR A N 1
ATOM 1863 C CA . THR A 1 254 ? 4.817 10.949 9.273 1.00 90.12 254 THR A CA 1
ATOM 1864 C C . THR A 1 254 ? 4.670 11.408 7.818 1.00 90.12 254 THR A C 1
ATOM 1866 O O . THR A 1 254 ? 4.092 10.689 7.003 1.00 90.12 254 THR A O 1
ATOM 1869 N N . LEU A 1 255 ? 5.182 12.595 7.465 1.00 91.94 255 LEU A N 1
ATOM 1870 C CA . LEU A 1 255 ? 5.067 13.163 6.121 1.00 91.94 255 LEU A CA 1
ATOM 1871 C C . LEU A 1 255 ? 5.931 12.402 5.097 1.00 91.94 255 LEU A C 1
ATOM 1873 O O . LEU A 1 255 ? 7.160 12.476 5.084 1.00 91.94 255 LEU A O 1
ATOM 1877 N N . GLU A 1 256 ? 5.260 11.719 4.178 1.00 92.88 256 GLU A N 1
ATOM 1878 C CA . GLU A 1 256 ? 5.844 10.999 3.053 1.00 92.88 256 GLU A CA 1
ATOM 1879 C C . GLU A 1 256 ? 5.757 11.818 1.761 1.00 92.88 256 GLU A C 1
ATOM 1881 O O . GLU A 1 256 ? 4.738 12.451 1.457 1.00 92.88 256 GLU A O 1
ATOM 1886 N N . LEU A 1 257 ? 6.822 11.753 0.959 1.00 94.94 257 LEU A N 1
ATOM 1887 C CA . LEU A 1 257 ? 6.885 12.353 -0.370 1.00 94.94 257 LEU A CA 1
ATOM 1888 C C . LEU A 1 257 ? 7.063 11.286 -1.446 1.00 94.94 257 LEU A C 1
ATOM 1890 O O . LEU A 1 257 ? 7.820 10.331 -1.296 1.00 94.94 257 LEU A O 1
ATOM 1894 N N . SER A 1 258 ? 6.385 11.486 -2.569 1.00 93.69 258 SER A N 1
ATOM 1895 C CA . SER A 1 258 ? 6.475 10.625 -3.747 1.00 93.69 258 SER A CA 1
ATOM 1896 C C . SER A 1 258 ? 6.420 11.460 -5.018 1.00 93.69 258 SER A C 1
ATOM 1898 O O . SER A 1 258 ? 5.816 12.533 -5.043 1.00 93.69 258 SER A O 1
ATOM 1900 N N . ILE A 1 259 ? 7.027 10.980 -6.099 1.00 93.25 259 ILE A N 1
ATOM 1901 C CA . ILE A 1 259 ? 6.884 11.637 -7.399 1.00 93.25 259 ILE A CA 1
ATOM 1902 C C . ILE A 1 259 ? 5.577 11.177 -8.037 1.00 93.25 259 ILE A C 1
ATOM 1904 O O . ILE A 1 259 ? 5.408 9.999 -8.342 1.00 93.25 259 ILE A O 1
ATOM 1908 N N . ALA A 1 260 ? 4.668 12.119 -8.279 1.00 92.19 260 ALA A N 1
ATOM 1909 C CA . ALA A 1 260 ? 3.436 11.863 -9.012 1.00 92.19 260 ALA A CA 1
ATOM 1910 C C . ALA A 1 260 ? 3.664 11.886 -10.531 1.00 92.19 260 ALA A C 1
ATOM 1912 O O . ALA A 1 260 ? 3.068 11.089 -11.251 1.00 92.19 260 ALA A O 1
ATOM 1913 N N . SER A 1 261 ? 4.510 12.799 -11.024 1.00 91.00 261 SER A N 1
ATOM 1914 C CA . SER A 1 261 ? 4.840 12.915 -12.450 1.00 91.00 261 SER A CA 1
ATOM 1915 C C . SER A 1 261 ? 6.137 13.696 -12.681 1.00 91.00 261 SER A C 1
ATOM 1917 O O . SER A 1 261 ? 6.511 14.533 -11.862 1.00 91.00 261 SER A O 1
ATOM 1919 N N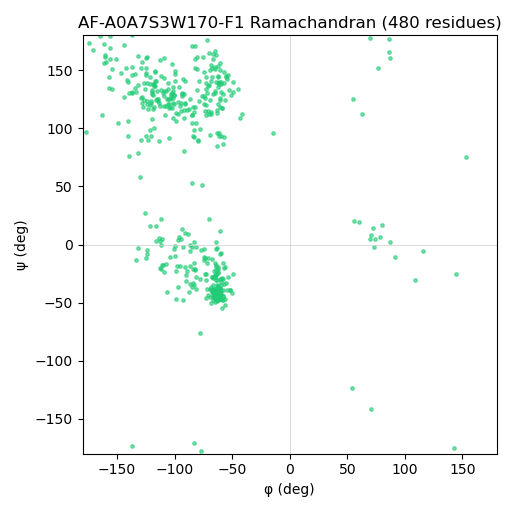 . ARG A 1 262 ? 6.792 13.466 -13.826 1.00 91.50 262 ARG A N 1
ATOM 1920 C CA . ARG A 1 262 ? 7.959 14.221 -14.324 1.00 91.50 262 ARG A CA 1
ATOM 1921 C C . ARG A 1 262 ? 7.770 14.537 -15.807 1.00 91.50 262 ARG A C 1
ATOM 1923 O O . ARG A 1 262 ? 7.160 13.741 -16.523 1.00 91.50 262 ARG A O 1
ATOM 1930 N N . SER A 1 263 ? 8.273 15.678 -16.272 1.00 92.06 263 SER A N 1
ATOM 1931 C CA . SER A 1 263 ? 8.364 15.978 -17.706 1.00 92.06 263 SER A CA 1
ATOM 1932 C C . SER A 1 263 ? 9.359 15.038 -18.396 1.00 92.06 263 SER A C 1
ATOM 1934 O O . SER A 1 263 ? 10.244 14.468 -17.761 1.00 92.06 263 SER A O 1
ATOM 1936 N N . LEU A 1 264 ? 9.247 14.891 -19.721 1.00 87.38 264 LEU A N 1
ATOM 1937 C CA . LEU A 1 264 ? 10.192 14.082 -20.502 1.00 87.38 264 LEU A CA 1
ATOM 1938 C C . LEU A 1 264 ? 11.625 14.634 -20.429 1.00 87.38 264 LEU A C 1
ATOM 1940 O O . LEU A 1 264 ? 12.571 13.854 -20.391 1.00 87.38 264 LEU A O 1
ATOM 1944 N N . ALA A 1 265 ? 11.767 15.963 -20.396 1.00 88.56 265 ALA A N 1
ATOM 1945 C CA . ALA A 1 265 ? 13.054 16.644 -20.247 1.00 88.56 265 ALA A CA 1
ATOM 1946 C C . ALA A 1 265 ? 13.608 16.566 -18.813 1.00 88.56 265 ALA A C 1
ATOM 1948 O O . ALA A 1 265 ? 14.716 17.026 -18.555 1.00 88.56 265 ALA A O 1
ATOM 1949 N N . ASP A 1 266 ? 12.833 15.980 -17.897 1.00 91.88 266 ASP A N 1
ATOM 1950 C CA . ASP A 1 266 ? 13.141 15.828 -16.483 1.00 91.88 266 ASP A CA 1
ATOM 1951 C C . ASP A 1 266 ? 13.358 17.145 -15.722 1.00 91.88 266 ASP A C 1
ATOM 1953 O O . ASP A 1 266 ? 13.941 17.157 -14.650 1.00 91.88 266 ASP A O 1
ATOM 1957 N N . ASP A 1 267 ? 12.885 18.266 -16.253 1.00 92.56 267 ASP A N 1
ATOM 1958 C CA . ASP A 1 267 ? 13.046 19.604 -15.685 1.00 92.56 267 ASP A CA 1
ATOM 1959 C C . ASP A 1 267 ? 11.855 20.053 -14.823 1.00 92.56 267 ASP A C 1
ATOM 1961 O O . ASP A 1 267 ? 12.008 20.952 -13.998 1.00 92.56 267 ASP A O 1
ATOM 1965 N N . VAL A 1 268 ? 10.686 19.420 -14.962 1.00 94.44 268 VAL A N 1
ATOM 1966 C CA . VAL A 1 268 ? 9.458 19.758 -14.227 1.00 94.44 268 VAL A CA 1
ATOM 1967 C C . VAL A 1 268 ? 8.933 18.544 -13.486 1.00 94.44 268 VAL A C 1
ATOM 1969 O O . VAL A 1 268 ? 8.627 17.518 -14.099 1.00 94.44 268 VAL A O 1
ATOM 1972 N N . TRP A 1 269 ? 8.812 18.653 -12.166 1.00 95.38 269 TRP A N 1
ATOM 1973 C CA . TRP A 1 269 ? 8.345 17.572 -11.301 1.00 95.38 269 TRP A CA 1
ATOM 1974 C C . TRP A 1 269 ? 7.027 17.951 -10.631 1.00 95.38 269 TRP A C 1
ATOM 1976 O O . TRP A 1 269 ? 6.835 19.086 -10.192 1.00 95.38 269 TRP A O 1
ATOM 1986 N N . VAL A 1 270 ? 6.129 16.975 -10.521 1.00 95.94 270 VAL A N 1
ATOM 1987 C CA . VAL A 1 270 ? 4.970 17.027 -9.632 1.00 95.94 270 VAL A CA 1
ATOM 1988 C C . VAL A 1 270 ? 5.236 16.062 -8.488 1.00 95.94 270 VAL A C 1
ATOM 1990 O O . VAL A 1 270 ? 5.258 14.845 -8.684 1.00 95.94 270 VAL A O 1
ATOM 1993 N N . VAL A 1 271 ? 5.441 16.606 -7.295 1.00 96.50 271 VAL A N 1
ATOM 1994 C CA . VAL A 1 271 ? 5.680 15.846 -6.066 1.00 96.50 271 VAL A CA 1
ATOM 1995 C C . VAL A 1 271 ? 4.390 15.799 -5.264 1.00 96.50 271 VAL A C 1
ATOM 1997 O O . VAL A 1 271 ? 3.727 16.812 -5.076 1.00 96.50 271 VAL A O 1
ATOM 2000 N N . ARG A 1 272 ? 4.013 14.618 -4.790 1.00 95.75 272 ARG A N 1
ATOM 2001 C CA . ARG A 1 272 ? 2.888 14.411 -3.884 1.00 95.75 272 ARG A CA 1
ATOM 2002 C C . ARG A 1 272 ? 3.415 14.261 -2.465 1.00 95.75 272 ARG A C 1
ATOM 2004 O O . ARG A 1 272 ? 4.262 13.406 -2.223 1.00 95.75 272 ARG A O 1
ATOM 2011 N N . SER A 1 273 ? 2.860 15.035 -1.544 1.00 94.06 273 SER A N 1
ATOM 2012 C CA . SER A 1 273 ? 3.062 14.907 -0.107 1.00 94.06 273 SER A CA 1
ATOM 2013 C C . SER A 1 273 ? 1.802 14.376 0.563 1.00 94.06 273 SER A C 1
ATOM 2015 O O . SER A 1 273 ? 0.699 14.750 0.173 1.00 94.06 273 SER A O 1
ATOM 2017 N N . GLN A 1 274 ? 1.948 13.532 1.574 1.00 92.56 274 GLN A N 1
ATOM 2018 C CA . GLN A 1 274 ? 0.864 13.123 2.470 1.00 92.56 274 GLN A CA 1
ATOM 2019 C C . GLN A 1 274 ? 1.445 12.795 3.840 1.00 92.56 274 GLN A C 1
ATOM 2021 O O . GLN A 1 274 ? 2.618 12.456 3.923 1.00 92.56 274 GLN A O 1
ATOM 2026 N N . SER A 1 275 ? 0.633 12.801 4.883 1.00 92.81 275 SER A N 1
ATOM 2027 C CA . SER A 1 275 ? 1.024 12.235 6.175 1.00 92.81 275 SER A CA 1
ATOM 2028 C C . SER A 1 275 ? -0.129 11.428 6.749 1.00 92.81 275 SER A C 1
ATOM 2030 O O . SER A 1 275 ? -1.136 11.249 6.069 1.00 92.81 275 SER A O 1
ATOM 2032 N N . ASP A 1 276 ? -0.031 10.944 7.982 1.00 92.38 276 ASP A N 1
ATOM 2033 C CA . ASP A 1 276 ? -1.166 10.266 8.620 1.00 92.38 276 ASP A CA 1
ATOM 2034 C C . ASP A 1 276 ? -2.322 11.235 8.899 1.00 92.38 276 ASP A C 1
ATOM 2036 O O . ASP A 1 276 ? -3.492 10.852 8.929 1.00 92.38 276 ASP A O 1
ATOM 2040 N N . THR A 1 277 ? -1.984 12.512 9.097 1.00 91.94 277 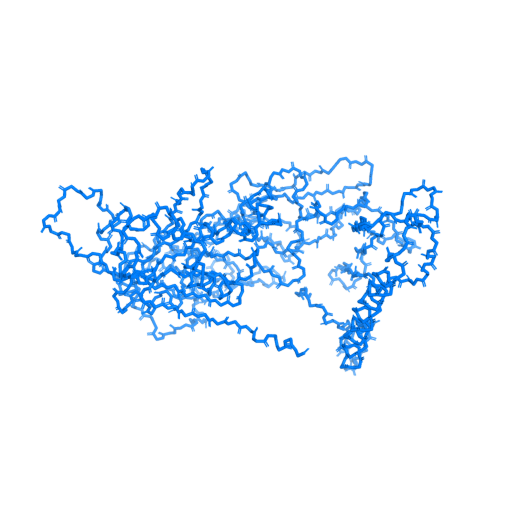THR A N 1
ATOM 2041 C CA . THR A 1 277 ? -2.901 13.572 9.534 1.00 91.94 277 THR A CA 1
ATOM 2042 C C . THR A 1 277 ? -3.092 14.669 8.494 1.00 91.94 277 THR A C 1
ATOM 2044 O O . THR A 1 277 ? -3.814 15.632 8.741 1.00 91.94 277 THR A O 1
ATOM 2047 N N . ALA A 1 278 ? -2.481 14.536 7.318 1.00 90.75 278 ALA A N 1
ATOM 2048 C CA . ALA A 1 278 ? -2.621 15.485 6.229 1.00 90.75 278 ALA A CA 1
ATOM 2049 C C . ALA A 1 278 ? -2.983 14.758 4.924 1.00 90.75 278 ALA A C 1
ATOM 2051 O O . ALA A 1 278 ? -2.263 13.845 4.504 1.00 90.75 278 ALA A O 1
ATOM 2052 N N . PRO A 1 279 ? -4.075 15.163 4.247 1.00 90.75 279 PRO A N 1
ATOM 2053 C CA . PRO A 1 279 ? -4.428 14.608 2.949 1.00 90.75 279 PRO A CA 1
ATOM 2054 C C . PRO A 1 279 ? -3.367 14.957 1.901 1.00 90.75 279 PRO A C 1
ATOM 2056 O O . PRO A 1 279 ? -2.542 15.851 2.086 1.00 90.75 279 PRO A O 1
ATOM 2059 N N . ALA A 1 280 ? -3.441 14.282 0.755 1.00 92.12 280 ALA A N 1
ATOM 2060 C CA . ALA A 1 280 ? -2.498 14.501 -0.329 1.00 92.12 280 ALA A CA 1
ATOM 2061 C C . ALA A 1 280 ? -2.471 15.963 -0.811 1.00 92.12 280 ALA A C 1
ATOM 2063 O O . ALA A 1 280 ? -3.509 16.513 -1.190 1.00 92.12 280 ALA A O 1
ATOM 2064 N N . THR A 1 281 ? -1.276 16.537 -0.897 1.00 93.19 281 THR A N 1
ATOM 2065 C CA . THR A 1 281 ? -1.008 17.816 -1.561 1.00 93.19 281 THR A CA 1
ATOM 2066 C C . THR A 1 281 ? 0.010 17.597 -2.673 1.00 93.19 281 THR A C 1
ATOM 2068 O O . THR A 1 281 ? 0.960 16.833 -2.527 1.00 93.19 281 THR A O 1
ATOM 2071 N N . PHE A 1 282 ? -0.212 18.231 -3.817 1.00 95.44 282 PHE A N 1
ATOM 2072 C CA . PHE A 1 282 ? 0.635 18.155 -4.996 1.00 95.44 282 PHE A CA 1
ATOM 2073 C C . PHE A 1 282 ? 1.394 19.466 -5.160 1.00 95.44 282 PHE A C 1
ATOM 2075 O O . PHE A 1 282 ? 0.800 20.544 -5.132 1.00 95.44 282 PHE A O 1
ATOM 2082 N N . TRP A 1 283 ? 2.695 19.352 -5.379 1.00 95.38 283 TRP A N 1
ATOM 2083 C CA . TRP A 1 283 ? 3.654 20.440 -5.474 1.00 95.38 283 TRP A CA 1
ATOM 2084 C C . TRP A 1 283 ? 4.299 20.414 -6.852 1.00 95.38 283 TRP A C 1
ATOM 2086 O O . TRP A 1 283 ? 4.759 19.369 -7.306 1.00 95.38 283 TRP A O 1
ATOM 2096 N N . LEU A 1 284 ? 4.337 21.563 -7.514 1.00 95.69 284 LEU A N 1
ATOM 2097 C CA . LEU A 1 284 ? 5.041 21.764 -8.768 1.00 95.69 284 LEU A CA 1
ATOM 2098 C C . LEU A 1 284 ? 6.442 22.308 -8.485 1.00 95.69 284 LEU A C 1
ATOM 2100 O O . LEU A 1 284 ? 6.581 23.334 -7.817 1.00 95.69 284 LEU A O 1
ATOM 2104 N N . LEU A 1 285 ? 7.459 21.663 -9.051 1.00 94.44 285 LEU A N 1
ATOM 2105 C CA . LEU A 1 285 ? 8.826 22.166 -9.073 1.00 94.44 285 LEU A CA 1
ATOM 2106 C C . LEU A 1 285 ? 9.258 22.365 -10.532 1.00 94.44 285 LEU A C 1
ATOM 2108 O O . LEU A 1 285 ? 9.311 21.402 -11.295 1.00 94.44 285 LEU A O 1
ATOM 2112 N N . ALA A 1 286 ? 9.532 23.612 -10.924 1.00 92.88 286 ALA A N 1
ATOM 2113 C CA . ALA A 1 286 ? 9.892 23.993 -12.292 1.00 92.88 286 ALA A CA 1
ATOM 2114 C C . ALA A 1 286 ? 10.838 25.223 -12.286 1.00 92.88 286 ALA A C 1
ATOM 2116 O O . ALA A 1 286 ? 10.358 26.331 -12.038 1.00 92.88 286 ALA A O 1
ATOM 2117 N N . PRO A 1 287 ? 12.154 25.064 -12.539 1.00 89.44 287 PRO A N 1
ATOM 2118 C CA . PRO A 1 287 ? 12.849 23.788 -12.702 1.00 89.44 287 PRO A CA 1
ATOM 2119 C C . PRO A 1 287 ? 12.886 23.009 -11.381 1.00 89.44 287 PRO A C 1
ATOM 2121 O O . PRO A 1 287 ? 12.877 23.609 -10.305 1.00 89.44 287 PRO A O 1
ATOM 2124 N N . TYR A 1 288 ? 12.947 21.679 -11.438 1.00 88.56 288 TYR A N 1
ATOM 2125 C CA . TYR A 1 288 ? 12.904 20.877 -10.216 1.00 88.56 288 TYR A CA 1
ATOM 2126 C C . TYR A 1 288 ? 14.112 21.082 -9.297 1.00 88.56 288 TYR A C 1
ATOM 2128 O O . TYR A 1 288 ? 13.961 20.908 -8.100 1.00 88.56 288 TYR A O 1
ATOM 2136 N N . THR A 1 289 ? 15.276 21.473 -9.821 1.00 86.94 289 THR A N 1
ATOM 2137 C CA . THR A 1 289 ? 16.532 21.594 -9.056 1.00 86.94 289 THR A CA 1
ATOM 2138 C C . THR A 1 289 ? 16.630 22.857 -8.204 1.00 86.94 289 THR A C 1
ATOM 2140 O O . THR A 1 289 ? 17.315 22.870 -7.188 1.00 86.94 289 THR A O 1
ATOM 2143 N N . SER A 1 290 ? 15.987 23.950 -8.618 1.00 85.25 290 SER A N 1
ATOM 2144 C CA . SER A 1 290 ? 16.117 25.253 -7.947 1.00 85.25 290 SER A CA 1
ATOM 2145 C C . SER A 1 290 ? 14.791 25.961 -7.705 1.00 85.25 290 SER A C 1
ATOM 2147 O O . SER A 1 290 ? 14.738 26.906 -6.919 1.00 85.25 290 SER A O 1
ATOM 2149 N N . GLY A 1 291 ? 13.704 25.503 -8.331 1.00 83.50 291 GLY A N 1
ATOM 2150 C CA . GLY A 1 291 ? 12.373 26.031 -8.084 1.00 83.50 291 GLY A CA 1
ATOM 2151 C C . GLY A 1 291 ? 11.929 25.751 -6.649 1.00 83.50 291 GLY A C 1
ATOM 2152 O O . GLY A 1 291 ? 12.020 24.618 -6.158 1.00 83.50 291 GLY A O 1
ATOM 2153 N N . SER A 1 292 ? 11.421 26.781 -5.974 1.00 87.31 292 SER A N 1
ATOM 2154 C CA . SER A 1 292 ? 10.686 26.604 -4.721 1.00 87.31 292 SER A CA 1
ATOM 2155 C C . SER A 1 292 ? 9.428 25.769 -4.989 1.00 87.31 292 SER A C 1
ATOM 2157 O O . SER A 1 292 ? 8.741 26.031 -5.983 1.00 87.31 292 SER A O 1
ATOM 2159 N N . PRO A 1 293 ? 9.101 24.775 -4.142 1.00 92.44 293 PRO A N 1
ATOM 2160 C CA . PRO A 1 293 ? 7.891 23.981 -4.319 1.00 92.44 293 PRO A CA 1
ATOM 2161 C C . PRO A 1 293 ? 6.658 24.886 -4.298 1.00 92.44 293 PRO A C 1
ATOM 2163 O O . PRO A 1 293 ? 6.379 25.550 -3.302 1.00 92.44 293 PRO A O 1
ATOM 2166 N N . ARG A 1 294 ? 5.914 24.924 -5.405 1.00 93.06 294 ARG A N 1
ATOM 2167 C CA . ARG A 1 294 ? 4.661 25.678 -5.499 1.00 93.06 294 ARG A CA 1
ATOM 2168 C C . ARG A 1 294 ? 3.497 24.723 -5.350 1.00 93.06 294 ARG A C 1
ATOM 2170 O O . ARG A 1 294 ? 3.397 23.765 -6.112 1.00 93.06 294 ARG A O 1
ATOM 2177 N N . GLU A 1 295 ? 2.594 24.991 -4.417 1.00 92.50 295 GLU A N 1
ATOM 2178 C CA . GLU A 1 295 ? 1.387 24.179 -4.297 1.00 92.50 295 GLU A CA 1
ATOM 2179 C C . GLU A 1 295 ? 0.562 24.248 -5.596 1.00 92.50 295 GLU A C 1
ATOM 2181 O O . GLU A 1 295 ? 0.249 25.329 -6.099 1.00 92.50 295 GLU A O 1
ATOM 2186 N N . LEU A 1 296 ? 0.240 23.083 -6.155 1.00 92.69 296 LEU A N 1
ATOM 2187 C CA . LEU A 1 296 ? -0.595 22.930 -7.343 1.00 92.69 296 LEU A CA 1
ATOM 2188 C C . LEU A 1 296 ? -2.038 22.589 -6.960 1.00 92.69 296 LEU A C 1
ATOM 2190 O O . LEU A 1 296 ? -2.976 23.161 -7.510 1.00 92.69 296 LEU A O 1
ATOM 2194 N N . LEU A 1 297 ? -2.211 21.632 -6.044 1.00 91.94 297 LEU A N 1
ATOM 2195 C CA . LEU A 1 297 ? -3.513 21.114 -5.629 1.00 91.94 297 LEU A CA 1
ATOM 2196 C C . LEU A 1 297 ? -3.421 20.481 -4.239 1.00 91.94 297 LEU A C 1
ATOM 2198 O O . LEU A 1 297 ? -2.574 19.624 -4.014 1.00 91.94 297 LEU A O 1
ATOM 2202 N N . CYS A 1 298 ? -4.370 20.785 -3.357 1.00 89.56 298 CYS A N 1
ATOM 2203 C CA . CYS A 1 298 ? -4.639 19.989 -2.161 1.00 89.56 298 CYS A CA 1
ATOM 2204 C C . CYS A 1 298 ? -5.892 19.140 -2.400 1.00 89.56 298 CYS A C 1
ATOM 2206 O O . CYS A 1 298 ? -6.940 19.674 -2.760 1.00 89.56 298 CYS A O 1
ATOM 2208 N N . ALA A 1 299 ? -5.805 17.823 -2.200 1.00 89.56 299 ALA A N 1
ATOM 2209 C CA . ALA A 1 299 ? -6.899 16.898 -2.498 1.00 89.56 299 ALA A CA 1
ATOM 2210 C C . ALA A 1 299 ? -8.136 17.126 -1.612 1.00 89.56 299 ALA A C 1
ATOM 2212 O O . ALA A 1 299 ? -9.256 16.819 -2.019 1.00 89.56 299 ALA A O 1
ATOM 2213 N N . ARG A 1 300 ? -7.945 17.649 -0.393 1.00 90.69 300 ARG A N 1
ATOM 2214 C CA . ARG A 1 300 ? -9.022 17.947 0.564 1.00 90.69 300 ARG A CA 1
ATOM 2215 C C . ARG A 1 300 ? -8.749 19.282 1.270 1.00 90.69 300 ARG A C 1
ATOM 2217 O O . ARG A 1 300 ? -8.350 19.285 2.434 1.00 90.69 300 ARG A O 1
ATOM 2224 N N . PRO A 1 301 ? -8.978 20.427 0.602 1.00 90.31 301 PRO A N 1
ATOM 2225 C CA . PRO A 1 301 ? -8.605 21.739 1.135 1.00 90.31 301 PRO A CA 1
ATOM 2226 C C . PRO A 1 301 ? -9.359 22.107 2.421 1.00 90.31 301 PRO A C 1
ATOM 2228 O O . PRO A 1 301 ? -8.828 22.846 3.241 1.00 90.31 301 PRO A O 1
ATOM 2231 N N . ALA A 1 302 ? -10.556 21.547 2.640 1.00 89.50 302 ALA A N 1
ATOM 2232 C CA . ALA A 1 302 ? -11.334 21.738 3.867 1.00 89.50 302 ALA A CA 1
ATOM 2233 C C . ALA A 1 302 ? -10.664 21.158 5.130 1.00 89.50 302 ALA A C 1
ATOM 2235 O O . ALA A 1 302 ? -11.068 21.497 6.236 1.00 89.50 302 ALA A O 1
ATOM 2236 N N . LEU A 1 303 ? -9.656 20.290 4.977 1.00 87.56 303 LEU A N 1
ATOM 2237 C CA . LEU A 1 303 ? -8.892 19.718 6.092 1.00 87.56 303 LEU A CA 1
ATOM 2238 C C . LEU A 1 303 ? -7.575 20.460 6.362 1.00 87.56 303 LEU A C 1
ATOM 2240 O O . LEU A 1 303 ? -6.794 20.041 7.217 1.00 87.56 303 LEU A O 1
ATOM 2244 N N . ARG A 1 304 ? -7.299 21.559 5.647 1.00 84.62 304 ARG A N 1
ATOM 2245 C CA . ARG A 1 304 ? -6.097 22.365 5.889 1.00 84.62 304 ARG A CA 1
ATOM 2246 C C . ARG A 1 304 ? -6.105 22.937 7.304 1.00 84.62 304 ARG A C 1
ATOM 2248 O O . ARG A 1 304 ? -7.133 23.391 7.794 1.00 84.62 304 ARG A O 1
ATOM 2255 N N . GLY A 1 305 ? -4.942 22.908 7.952 1.00 80.75 305 GLY A N 1
ATOM 2256 C CA . GLY A 1 305 ? -4.772 23.377 9.330 1.00 80.75 305 GLY A CA 1
ATOM 2257 C C . GLY A 1 305 ? -5.372 22.458 10.401 1.00 80.75 305 GLY A C 1
ATOM 2258 O O . GLY A 1 305 ? -5.199 22.730 11.583 1.00 80.75 305 GLY A O 1
ATOM 2259 N N . LEU A 1 306 ? -6.030 21.353 10.024 1.00 86.94 306 LEU A N 1
ATOM 2260 C CA . LEU A 1 306 ? -6.640 20.417 10.976 1.00 86.94 306 LEU A CA 1
ATOM 2261 C C . LEU A 1 306 ? -5.739 19.228 11.334 1.00 86.94 306 LEU A C 1
ATOM 2263 O O . LEU A 1 306 ? -6.172 18.358 12.081 1.00 86.94 306 LEU A O 1
ATOM 2267 N N . SER A 1 307 ? -4.489 19.182 10.864 1.00 85.69 307 SER A N 1
ATOM 2268 C CA . SER A 1 307 ? -3.554 18.078 11.163 1.00 85.69 307 SER A CA 1
ATOM 2269 C C . SER A 1 307 ? -3.388 17.841 12.676 1.00 85.69 307 SER A C 1
ATOM 2271 O O . SER A 1 307 ? -3.445 16.699 13.136 1.00 85.69 307 SER A O 1
ATOM 2273 N N . ALA A 1 308 ? -3.333 18.909 13.481 1.00 84.12 308 ALA A N 1
ATOM 2274 C CA . ALA A 1 308 ? -3.286 18.808 14.942 1.00 84.12 308 ALA A CA 1
ATOM 2275 C C . ALA A 1 308 ? -4.555 18.181 15.563 1.00 84.12 308 ALA A C 1
ATOM 2277 O O . ALA A 1 308 ? -4.486 17.580 16.633 1.00 84.12 308 ALA A O 1
ATOM 2278 N N . ALA A 1 309 ? -5.707 18.287 14.893 1.00 87.00 309 ALA A N 1
ATOM 2279 C CA . ALA A 1 309 ? -6.976 17.701 15.330 1.00 87.00 309 ALA A CA 1
ATOM 2280 C C . ALA A 1 309 ? -7.191 16.264 14.812 1.00 87.00 309 ALA A C 1
ATOM 2282 O O . ALA A 1 309 ? -7.949 15.506 15.413 1.00 87.00 309 ALA A O 1
ATOM 2283 N N . LEU A 1 310 ? -6.524 15.885 13.720 1.00 91.38 310 LEU A N 1
ATOM 2284 C CA . LEU A 1 310 ? -6.572 14.548 13.119 1.00 91.38 310 LEU A CA 1
ATOM 2285 C C . LEU A 1 310 ? -5.618 13.587 13.823 1.00 91.38 310 LEU A C 1
ATOM 2287 O O . LEU A 1 310 ? -4.611 14.023 14.363 1.00 91.38 310 LEU A O 1
ATOM 2291 N N . SER A 1 311 ? -5.906 12.290 13.835 1.00 93.50 311 SER A N 1
ATOM 2292 C CA . SER A 1 311 ? -5.164 11.306 14.629 1.00 93.50 311 SER A CA 1
ATOM 2293 C C . SER A 1 311 ? -4.042 10.626 13.827 1.00 93.50 311 SER A C 1
ATOM 2295 O O . SER A 1 311 ? -4.349 9.993 12.823 1.00 93.50 311 SER A O 1
ATOM 2297 N N . PRO A 1 312 ? -2.759 10.687 14.236 1.00 92.38 312 PRO A N 1
ATOM 2298 C CA . PRO A 1 312 ? -1.691 9.913 13.606 1.00 92.38 312 PRO A CA 1
ATOM 2299 C C . PRO A 1 312 ? -1.887 8.404 13.767 1.00 92.38 312 PRO A C 1
ATOM 2301 O O . PRO A 1 312 ? -2.647 7.936 14.623 1.00 92.38 312 PRO A O 1
ATOM 2304 N N . MET A 1 313 ? -1.167 7.657 12.939 1.00 92.44 313 MET A N 1
ATOM 2305 C CA . MET A 1 313 ? -1.233 6.211 12.840 1.00 92.44 313 MET A CA 1
ATOM 2306 C C . MET A 1 313 ? 0.075 5.597 13.347 1.00 92.44 313 MET A C 1
ATOM 2308 O O . MET A 1 313 ? 1.173 6.022 12.992 1.00 92.44 313 MET A O 1
ATOM 2312 N N . ALA A 1 314 ? -0.039 4.578 14.191 1.00 91.88 314 ALA A N 1
ATOM 2313 C CA . ALA A 1 314 ? 1.088 3.807 14.690 1.00 91.88 314 ALA A CA 1
ATOM 2314 C C . ALA A 1 314 ? 1.128 2.443 14.005 1.00 91.88 314 ALA A C 1
ATOM 2316 O O . ALA A 1 314 ? 0.109 1.762 13.928 1.00 91.88 314 ALA A O 1
ATOM 2317 N N . ALA A 1 315 ? 2.300 2.021 13.537 1.00 92.62 315 ALA A N 1
ATOM 2318 C CA . ALA A 1 315 ? 2.483 0.648 13.086 1.00 92.62 315 ALA A CA 1
ATOM 2319 C C . ALA A 1 315 ? 2.527 -0.297 14.297 1.00 92.62 315 ALA A C 1
ATOM 2321 O O . ALA A 1 315 ? 3.152 0.015 15.314 1.00 92.62 315 ALA A O 1
ATOM 2322 N N . VAL A 1 316 ? 1.880 -1.453 14.176 1.00 94.00 316 VAL A N 1
ATOM 2323 C CA . VAL A 1 316 ? 1.819 -2.486 15.215 1.00 94.00 316 VAL A CA 1
ATOM 2324 C C . VAL A 1 316 ? 2.225 -3.842 14.643 1.00 94.00 316 VAL A C 1
ATOM 2326 O O . VAL A 1 316 ? 2.168 -4.065 13.434 1.00 94.00 316 VAL A O 1
ATOM 2329 N N . SER A 1 317 ? 2.661 -4.749 15.516 1.00 95.06 317 SER A N 1
ATOM 2330 C CA . SER A 1 317 ? 2.894 -6.152 15.175 1.00 95.06 317 SER A CA 1
ATOM 2331 C C . SER A 1 317 ? 2.132 -7.016 16.168 1.00 95.06 317 SER A C 1
ATOM 2333 O O . SER A 1 317 ? 2.356 -6.930 17.377 1.00 95.06 317 SER A O 1
ATOM 2335 N N . ILE A 1 318 ? 1.192 -7.794 15.649 1.00 96.75 318 ILE A N 1
ATOM 2336 C CA . ILE A 1 318 ? 0.219 -8.564 16.415 1.00 96.75 318 ILE A CA 1
ATOM 2337 C C . ILE A 1 318 ? 0.651 -10.033 16.362 1.00 96.75 318 ILE A C 1
ATOM 2339 O O . ILE A 1 318 ? 0.749 -10.586 15.267 1.00 96.75 318 ILE A O 1
ATOM 2343 N N . PRO A 1 319 ? 0.917 -10.682 17.506 1.00 96.88 319 PRO A N 1
ATOM 2344 C CA . PRO A 1 319 ? 1.219 -12.106 17.526 1.00 96.88 319 PRO A CA 1
ATOM 2345 C C . PRO A 1 319 ? -0.055 -12.916 17.255 1.00 96.88 319 PRO A C 1
ATOM 2347 O O . PRO A 1 319 ? -1.026 -12.835 18.013 1.00 96.88 319 PRO A O 1
ATOM 2350 N N . ALA A 1 320 ? -0.044 -13.709 16.187 1.00 96.12 320 ALA A N 1
ATOM 2351 C CA . ALA A 1 320 ? -1.065 -14.709 15.912 1.00 96.12 320 ALA A CA 1
ATOM 2352 C C . ALA A 1 320 ? -0.890 -15.935 16.821 1.00 96.12 320 ALA A C 1
ATOM 2354 O O . ALA A 1 320 ? 0.179 -16.196 17.381 1.00 96.12 320 ALA A O 1
ATOM 2355 N N . ARG A 1 321 ? -1.949 -16.735 16.952 1.00 95.06 321 ARG A N 1
ATOM 2356 C CA . ARG A 1 321 ? -1.989 -17.937 17.803 1.00 95.06 321 ARG A CA 1
ATOM 2357 C C . ARG A 1 321 ? -0.986 -19.020 17.403 1.00 95.06 321 ARG A C 1
ATOM 2359 O O . ARG A 1 321 ? -0.644 -19.858 18.231 1.00 95.06 321 ARG A O 1
ATOM 2366 N N . ASP A 1 322 ? -0.563 -19.031 16.143 1.00 93.50 322 ASP A N 1
ATOM 2367 C CA . ASP A 1 322 ? 0.420 -19.962 15.586 1.00 93.50 322 ASP A CA 1
ATOM 2368 C C . ASP A 1 322 ? 1.847 -19.384 15.571 1.00 93.50 322 ASP A C 1
ATOM 2370 O O . ASP A 1 322 ? 2.767 -20.028 15.069 1.00 93.50 322 ASP A O 1
ATOM 2374 N N . GLY A 1 323 ? 2.046 -18.201 16.163 1.00 95.19 323 GLY A N 1
ATOM 2375 C CA . GLY A 1 323 ? 3.338 -17.526 16.262 1.00 95.19 323 GLY A CA 1
ATOM 2376 C C . GLY A 1 323 ? 3.689 -16.642 15.064 1.00 95.19 323 GLY A C 1
ATOM 2377 O O . GLY A 1 323 ? 4.774 -16.061 15.055 1.00 95.19 323 GLY A O 1
ATOM 2378 N N . GLU A 1 324 ? 2.808 -16.517 14.066 1.00 95.88 324 GLU A N 1
ATOM 2379 C CA . GLU A 1 324 ? 2.993 -15.563 12.970 1.00 95.88 324 GLU A CA 1
ATOM 2380 C C . GLU A 1 324 ? 2.886 -14.113 13.477 1.00 95.88 324 GLU A C 1
ATOM 2382 O O . GLU A 1 324 ? 2.087 -13.803 14.359 1.00 95.88 324 GLU A O 1
ATOM 2387 N N . GLN A 1 325 ? 3.686 -13.205 12.915 1.00 96.19 325 GLN A N 1
ATOM 2388 C CA . GLN A 1 325 ? 3.635 -11.787 13.269 1.00 96.19 325 GLN A CA 1
ATOM 2389 C C . GLN A 1 325 ? 2.821 -11.031 12.226 1.00 96.19 325 GLN A C 1
ATOM 2391 O O . GLN A 1 325 ? 3.305 -10.778 11.127 1.00 96.19 325 GLN A O 1
ATOM 2396 N N . LEU A 1 326 ? 1.606 -10.629 12.589 1.00 96.94 326 LEU A N 1
ATOM 2397 C CA . LEU A 1 326 ? 0.703 -9.901 11.706 1.00 96.94 326 LEU A CA 1
ATOM 2398 C C . LEU A 1 326 ? 1.035 -8.403 11.753 1.00 96.94 326 LEU A C 1
ATOM 2400 O O . LEU A 1 326 ? 0.962 -7.791 12.828 1.00 96.94 326 LEU A O 1
ATOM 2404 N N . PRO A 1 327 ? 1.432 -7.786 10.633 1.00 95.88 327 PRO A N 1
ATOM 2405 C CA . PRO A 1 327 ? 1.570 -6.342 10.549 1.00 95.88 327 PRO A CA 1
ATOM 2406 C C . PRO A 1 327 ? 0.206 -5.668 10.710 1.00 95.88 327 PRO A C 1
ATOM 2408 O O . PRO A 1 327 ? -0.834 -6.224 10.364 1.00 95.88 327 PRO A O 1
ATOM 2411 N N . GLY A 1 328 ? 0.194 -4.454 11.240 1.00 95.69 328 GLY A N 1
ATOM 2412 C CA . GLY A 1 328 ? -1.037 -3.690 11.334 1.00 95.69 328 GLY A CA 1
ATOM 2413 C C . GLY A 1 328 ? -0.797 -2.226 11.626 1.00 95.69 328 GLY A C 1
ATOM 2414 O O . GLY A 1 328 ? 0.337 -1.773 11.814 1.00 95.69 328 GLY A O 1
ATOM 2415 N N . TYR A 1 329 ? -1.898 -1.494 11.716 1.00 96.38 329 TYR A N 1
ATOM 2416 C CA . TYR A 1 329 ? -1.901 -0.063 11.957 1.00 96.38 329 TYR A CA 1
ATOM 2417 C C . TYR A 1 329 ? -2.974 0.304 12.978 1.00 96.38 329 TYR A C 1
ATOM 2419 O O . TYR A 1 329 ? -4.127 -0.104 12.862 1.00 96.38 329 TYR A O 1
ATOM 2427 N N . LEU A 1 330 ? -2.593 1.087 13.982 1.00 96.56 330 LEU A N 1
ATOM 2428 C CA . LEU A 1 330 ? -3.466 1.558 15.046 1.00 96.56 330 LEU A CA 1
ATOM 2429 C C . LEU A 1 330 ? -3.595 3.078 14.980 1.00 96.56 330 LEU A C 1
ATOM 2431 O O . LEU A 1 330 ? -2.608 3.810 15.074 1.00 96.56 330 LEU A O 1
ATOM 2435 N N . THR A 1 331 ? -4.828 3.560 14.918 1.00 96.25 331 THR A N 1
ATOM 2436 C CA . THR A 1 331 ? -5.155 4.975 15.077 1.00 96.25 331 THR A CA 1
ATOM 2437 C C . THR A 1 331 ? -6.039 5.146 16.300 1.00 96.25 331 THR A C 1
ATOM 2439 O O . THR A 1 331 ? -7.153 4.630 16.366 1.00 96.25 331 THR A O 1
ATOM 2442 N N . LEU A 1 332 ? -5.551 5.902 17.282 1.00 94.56 332 LEU A N 1
ATOM 2443 C CA . LEU A 1 332 ? -6.315 6.249 18.478 1.00 94.56 332 LEU A CA 1
ATOM 2444 C C . LEU A 1 332 ? -6.907 7.656 18.351 1.00 94.56 332 LEU A C 1
ATOM 2446 O O . LEU A 1 332 ? -6.253 8.547 17.797 1.00 94.56 332 LEU A O 1
ATOM 2450 N N . PRO A 1 333 ? -8.098 7.920 18.918 1.00 93.00 333 PRO A N 1
ATOM 2451 C CA . PRO A 1 333 ? -8.582 9.284 19.086 1.00 93.00 333 PRO A CA 1
ATOM 2452 C C . PRO A 1 333 ? -7.540 10.135 19.817 1.00 93.00 333 PRO A C 1
ATOM 2454 O O . PRO A 1 333 ? -6.873 9.641 20.727 1.00 93.00 333 PRO A O 1
ATOM 2457 N N . ARG A 1 334 ? -7.436 11.426 19.484 1.00 87.50 334 ARG A N 1
ATOM 2458 C CA . ARG A 1 334 ? -6.447 12.338 20.095 1.00 87.50 334 ARG A CA 1
ATOM 2459 C C . ARG A 1 334 ? -6.431 12.296 21.629 1.00 87.50 334 ARG A C 1
ATOM 2461 O O . ARG A 1 334 ? -5.363 12.220 22.226 1.00 87.50 334 ARG A O 1
ATOM 2468 N N . ALA A 1 335 ? -7.605 12.244 22.262 1.00 85.50 335 ALA A N 1
ATOM 2469 C CA . ALA A 1 335 ? -7.737 12.155 23.720 1.00 85.50 335 ALA A CA 1
ATOM 2470 C C . ALA A 1 335 ? -7.160 10.860 24.338 1.00 85.50 335 ALA A C 1
ATOM 2472 O O . ALA A 1 335 ? -6.905 10.817 25.537 1.00 85.50 335 ALA A O 1
ATOM 2473 N N . HIS A 1 336 ? -6.938 9.820 23.531 1.00 87.94 336 HIS A N 1
ATOM 2474 C CA . HIS A 1 336 ? -6.533 8.483 23.966 1.00 87.94 336 HIS A CA 1
ATOM 2475 C C . HIS A 1 336 ? -5.112 8.107 23.529 1.00 87.94 336 HIS A C 1
ATOM 2477 O O . HIS A 1 336 ? -4.665 7.006 23.825 1.00 87.94 336 HIS A O 1
ATOM 2483 N N . GLN A 1 337 ? -4.361 8.998 22.870 1.00 81.88 337 GLN A N 1
ATOM 2484 C CA . GLN A 1 337 ? -3.016 8.671 22.365 1.00 81.88 337 GLN A CA 1
ATOM 2485 C C . GLN A 1 337 ? -2.037 8.222 23.453 1.00 81.88 337 GLN A C 1
ATOM 2487 O O . GLN A 1 337 ? -1.157 7.404 23.193 1.00 81.88 337 GLN A O 1
ATOM 2492 N N . ARG A 1 338 ? -2.226 8.697 24.690 1.00 71.69 338 ARG A N 1
ATOM 2493 C CA . ARG A 1 338 ? -1.410 8.287 25.840 1.00 71.69 338 ARG A CA 1
ATOM 2494 C C . ARG A 1 338 ? -1.523 6.794 26.165 1.00 71.69 338 ARG A C 1
ATOM 2496 O O . ARG A 1 338 ? -0.568 6.269 26.718 1.00 71.69 338 ARG A O 1
ATOM 2503 N N . LEU A 1 339 ? -2.609 6.115 25.769 1.00 69.69 339 LEU A N 1
ATOM 2504 C CA . LEU A 1 339 ? -2.745 4.654 25.903 1.00 69.69 339 LEU A CA 1
ATOM 2505 C C . LEU A 1 339 ? -1.658 3.892 25.138 1.00 69.69 339 LEU A C 1
ATOM 2507 O O . LEU A 1 339 ? -1.298 2.790 25.525 1.00 69.69 339 LEU A O 1
ATOM 2511 N N . TRP A 1 340 ? -1.156 4.472 24.047 1.00 66.75 340 TRP A N 1
ATOM 2512 C CA . TRP A 1 340 ? -0.133 3.858 23.205 1.00 66.75 340 TRP A CA 1
ATOM 2513 C C . TRP A 1 340 ? 1.277 4.348 23.543 1.00 66.75 340 TRP A C 1
ATOM 2515 O O . TRP A 1 340 ? 2.237 3.588 23.480 1.00 66.75 340 TRP A O 1
ATOM 2525 N N . SER A 1 341 ? 1.416 5.629 23.902 1.00 60.38 341 SER A N 1
ATOM 2526 C CA . SER A 1 341 ? 2.723 6.247 24.170 1.00 60.38 341 SER A CA 1
ATOM 2527 C C . SER A 1 341 ? 3.266 5.982 25.576 1.00 60.38 341 SER A C 1
ATOM 2529 O O . SER A 1 341 ? 4.469 6.111 25.791 1.00 60.38 341 SER A O 1
ATOM 2531 N N . ALA A 1 342 ? 2.411 5.650 26.544 1.00 50.69 342 ALA A N 1
ATOM 2532 C CA . ALA A 1 342 ? 2.837 5.321 27.895 1.00 50.69 342 ALA A CA 1
ATOM 2533 C C . ALA A 1 342 ? 2.810 3.801 28.070 1.00 50.69 342 ALA A C 1
ATOM 2535 O O . ALA A 1 342 ? 1.746 3.192 28.027 1.00 50.69 342 ALA A O 1
ATOM 2536 N N . GLY A 1 343 ? 3.970 3.190 28.325 1.00 48.25 343 GLY A N 1
ATOM 2537 C CA . GLY A 1 343 ? 4.011 1.898 29.009 1.00 48.25 343 GLY A CA 1
ATOM 2538 C C . GLY A 1 343 ? 3.347 2.089 30.370 1.00 48.25 343 GLY A C 1
ATOM 2539 O O . GLY A 1 343 ? 3.981 2.615 31.280 1.00 48.25 343 GLY A O 1
ATOM 2540 N N . ALA A 1 344 ? 2.046 1.802 30.437 1.00 47.41 344 ALA A N 1
ATOM 2541 C CA . ALA A 1 344 ? 1.113 2.309 31.436 1.00 47.41 344 ALA A CA 1
ATOM 2542 C C . ALA A 1 344 ? 1.547 1.970 32.871 1.00 47.41 344 ALA A C 1
ATOM 2544 O O . ALA A 1 344 ? 1.227 0.911 33.401 1.00 47.41 344 ALA A O 1
ATOM 2545 N N . SER A 1 345 ? 2.284 2.884 33.503 1.00 45.75 345 SER A N 1
ATOM 2546 C CA . SER A 1 345 ? 2.723 2.775 34.897 1.00 45.75 345 SER A CA 1
ATOM 2547 C C . SER A 1 345 ? 1.875 3.610 35.861 1.00 45.75 345 SER A C 1
ATOM 2549 O O . SER A 1 345 ? 2.044 3.484 37.070 1.00 45.75 345 SER A O 1
ATOM 2551 N N . ASP A 1 346 ? 0.913 4.394 35.358 1.00 49.78 346 ASP A N 1
ATOM 2552 C CA . ASP A 1 346 ? -0.089 5.077 36.182 1.00 49.78 346 ASP A CA 1
ATOM 2553 C C . ASP A 1 346 ? -1.513 4.813 35.665 1.00 49.78 346 ASP A C 1
ATOM 2555 O O . ASP A 1 346 ? -2.068 5.519 34.818 1.00 49.78 346 ASP A O 1
ATOM 2559 N N . ALA A 1 347 ? -2.114 3.745 36.192 1.00 53.25 347 ALA A N 1
ATOM 2560 C CA . ALA A 1 347 ? -3.477 3.327 35.877 1.00 53.25 347 ALA A CA 1
ATOM 2561 C C . ALA A 1 347 ? -4.552 4.310 36.388 1.00 53.25 347 ALA A C 1
ATOM 2563 O O . ALA A 1 347 ? -5.707 4.205 35.982 1.00 53.25 347 ALA A O 1
ATOM 2564 N N . SER A 1 348 ? -4.204 5.267 37.260 1.00 56.62 348 SER A N 1
ATOM 2565 C CA . SER A 1 348 ? -5.183 6.158 37.900 1.00 56.62 348 SER A CA 1
ATOM 2566 C C . SER A 1 348 ? -5.606 7.352 37.032 1.00 56.62 348 SER A C 1
ATOM 2568 O O . SER A 1 348 ? -6.680 7.914 37.242 1.00 56.62 348 SER A O 1
ATOM 2570 N N . SER A 1 349 ? -4.795 7.717 36.032 1.00 58.56 349 SER A N 1
ATOM 2571 C CA . SER A 1 349 ? -5.001 8.884 35.158 1.00 58.56 349 SER A CA 1
ATOM 2572 C C . SER A 1 349 ? -5.284 8.524 33.691 1.00 58.56 349 SER A C 1
ATOM 2574 O O . SER A 1 349 ? -5.400 9.404 32.832 1.00 58.56 349 SER A O 1
ATOM 2576 N N . THR A 1 350 ? -5.426 7.230 33.394 1.00 64.75 350 THR A N 1
ATOM 2577 C CA . THR A 1 350 ? -5.632 6.721 32.037 1.00 64.75 350 THR A CA 1
ATOM 2578 C C . THR A 1 350 ? -7.135 6.625 31.725 1.00 64.75 350 THR A C 1
ATOM 2580 O O . THR A 1 350 ? -7.852 5.929 32.445 1.00 64.75 350 THR A O 1
ATOM 2583 N N . PRO A 1 351 ? -7.655 7.316 30.686 1.00 71.25 351 PRO A N 1
ATOM 2584 C CA . PRO A 1 351 ? -9.066 7.215 30.323 1.00 71.25 351 PRO A CA 1
ATOM 2585 C C . PRO A 1 351 ? -9.425 5.768 29.948 1.00 71.25 351 PRO A C 1
ATOM 2587 O O . PRO A 1 351 ? -8.568 5.046 29.430 1.00 71.25 351 PRO A O 1
ATOM 2590 N N . PRO A 1 352 ? -10.680 5.331 30.174 1.00 82.81 352 PRO A N 1
ATOM 2591 C CA . PRO A 1 352 ? -11.106 4.001 29.758 1.00 82.81 352 PRO A CA 1
ATOM 2592 C C . PRO A 1 352 ? -10.898 3.832 28.246 1.00 82.81 352 PRO A C 1
ATOM 2594 O O . PRO A 1 352 ? -11.036 4.812 27.506 1.00 82.81 352 PRO A O 1
ATOM 2597 N N . PRO A 1 353 ? -10.606 2.612 27.759 1.00 87.62 353 PRO A N 1
ATOM 2598 C CA . PRO A 1 353 ? -10.370 2.401 26.340 1.00 87.62 353 PRO A CA 1
ATOM 2599 C C . PRO A 1 353 ? -11.575 2.855 25.500 1.00 87.62 353 PRO A C 1
ATOM 2601 O O . PRO A 1 353 ? -12.733 2.621 25.890 1.00 87.62 353 PRO A O 1
ATOM 2604 N N . PRO A 1 354 ? -11.335 3.506 24.346 1.00 92.06 354 PRO A N 1
ATOM 2605 C CA . PRO A 1 354 ? -12.407 3.903 23.441 1.00 92.06 354 PRO A CA 1
ATOM 2606 C C . PRO A 1 354 ? -13.089 2.660 22.834 1.00 92.06 354 PRO A C 1
ATOM 2608 O O . PRO A 1 354 ? -12.530 1.561 22.880 1.00 92.06 354 PRO A O 1
ATOM 2611 N N . PRO A 1 355 ? -14.296 2.785 22.242 1.00 95.50 355 PRO A N 1
ATOM 2612 C CA . PRO A 1 355 ? -14.762 1.761 21.312 1.00 95.50 355 PRO A CA 1
ATOM 2613 C C . PRO A 1 355 ? -13.731 1.572 20.200 1.00 95.50 355 PRO A C 1
ATOM 2615 O O . PRO A 1 355 ? -13.114 2.548 19.775 1.00 95.50 355 PRO A O 1
ATOM 2618 N N . LEU A 1 356 ? -13.573 0.347 19.713 1.00 97.00 356 LEU A N 1
ATOM 2619 C CA . LEU A 1 356 ? -12.619 0.029 18.656 1.00 97.00 356 LEU A CA 1
ATOM 2620 C C . LEU A 1 356 ? -13.347 -0.498 17.424 1.00 97.00 356 LEU A C 1
ATOM 2622 O O . LEU A 1 356 ? -14.260 -1.311 17.537 1.00 97.00 356 LEU A O 1
ATOM 2626 N N . VAL A 1 357 ? -12.926 -0.050 16.248 1.00 97.75 357 VAL A N 1
ATOM 2627 C CA . VAL A 1 357 ? -13.335 -0.607 14.961 1.00 97.75 357 VAL A CA 1
ATOM 2628 C C . VAL A 1 357 ? -12.154 -1.371 14.380 1.00 97.75 357 VAL A C 1
ATOM 2630 O O . VAL A 1 357 ? -11.092 -0.798 14.147 1.00 97.75 357 VAL A O 1
ATOM 2633 N N . LEU A 1 358 ? -12.339 -2.668 14.167 1.00 96.81 358 LEU A N 1
ATOM 2634 C CA . LEU A 1 358 ? -11.404 -3.512 13.443 1.00 96.81 358 LEU A CA 1
ATOM 2635 C C . LEU A 1 358 ? -11.713 -3.378 11.946 1.00 96.81 358 LEU A C 1
ATOM 2637 O O . LEU A 1 358 ? -12.732 -3.888 11.477 1.00 96.81 358 LEU A O 1
ATOM 2641 N N . CYS A 1 359 ? -10.880 -2.631 11.226 1.00 95.19 359 CYS A N 1
ATOM 2642 C CA . CYS A 1 359 ? -11.019 -2.370 9.797 1.00 95.19 359 CYS A CA 1
ATOM 2643 C C . CYS A 1 359 ? -10.247 -3.420 8.998 1.00 95.19 359 CYS A C 1
ATOM 2645 O O . CYS A 1 359 ? -9.044 -3.581 9.175 1.00 95.19 359 CYS A O 1
ATOM 2647 N N . ILE A 1 360 ? -10.949 -4.137 8.124 1.00 94.25 360 ILE A N 1
ATOM 2648 C CA . ILE A 1 360 ? -10.399 -5.241 7.341 1.00 94.25 360 ILE A CA 1
ATOM 2649 C C . ILE A 1 360 ? -10.369 -4.852 5.867 1.00 94.25 360 ILE A C 1
ATOM 2651 O O . ILE A 1 360 ? -11.417 -4.598 5.257 1.00 94.25 360 ILE A O 1
ATOM 2655 N N . HIS A 1 361 ? -9.166 -4.827 5.295 1.00 90.62 361 HIS A N 1
ATOM 2656 C CA . HIS A 1 361 ? -8.959 -4.479 3.897 1.00 90.62 361 HIS A CA 1
ATOM 2657 C C . HIS A 1 361 ? -9.607 -5.491 2.935 1.00 90.62 361 HIS A C 1
ATOM 2659 O O . HIS A 1 361 ? -9.809 -6.672 3.248 1.00 90.62 361 HIS A O 1
ATOM 2665 N N . GLY A 1 362 ? -9.961 -4.995 1.746 1.00 80.31 362 GLY A N 1
ATOM 2666 C CA . GLY A 1 362 ? -10.460 -5.796 0.628 1.00 80.31 362 GLY A CA 1
ATOM 2667 C C . GLY A 1 362 ? -9.357 -6.641 -0.001 1.00 80.31 362 GLY A C 1
ATOM 2668 O O . GLY A 1 362 ? -8.224 -6.552 0.433 1.00 80.31 362 GLY A O 1
ATOM 2669 N N . GLY A 1 363 ? -9.721 -7.472 -0.988 1.00 76.44 363 GLY A N 1
ATOM 2670 C CA . GLY A 1 363 ? -8.831 -8.381 -1.723 1.00 76.44 363 GLY A CA 1
ATOM 2671 C C . GLY A 1 363 ? -8.026 -9.356 -0.842 1.00 76.44 363 GLY A C 1
ATOM 2672 O O . GLY A 1 363 ? -7.250 -8.921 -0.002 1.00 76.44 363 GLY A O 1
ATOM 2673 N N . PRO A 1 364 ? -8.090 -10.683 -1.063 1.00 73.06 364 PRO A N 1
ATOM 2674 C CA . PRO A 1 364 ? -7.333 -11.619 -0.219 1.00 73.06 364 PRO A CA 1
ATOM 2675 C C . PRO A 1 364 ? -5.818 -11.347 -0.199 1.00 73.06 364 PRO A C 1
ATOM 2677 O O . PRO A 1 364 ? -5.151 -11.773 0.734 1.00 73.06 364 PRO A O 1
ATOM 2680 N N . ASN A 1 365 ? -5.315 -10.620 -1.208 1.00 77.19 365 ASN A N 1
ATOM 2681 C CA . ASN A 1 365 ? -3.911 -10.283 -1.409 1.00 77.19 365 ASN A CA 1
ATOM 2682 C C . ASN A 1 365 ? -3.643 -8.755 -1.452 1.00 77.19 365 ASN A C 1
ATOM 2684 O O . ASN A 1 365 ? -2.597 -8.342 -1.959 1.00 77.19 365 ASN A O 1
ATOM 2688 N N . GLU A 1 366 ? -4.562 -7.892 -0.997 1.00 82.06 366 GLU A N 1
ATOM 2689 C CA . GLU A 1 366 ? -4.232 -6.466 -0.765 1.00 82.06 366 GLU A CA 1
ATOM 2690 C C . GLU A 1 366 ? -3.583 -6.293 0.619 1.00 82.06 366 GLU A C 1
ATOM 2692 O O . GLU A 1 366 ? -3.209 -7.275 1.256 1.00 82.06 366 GLU A O 1
ATOM 2697 N N . ARG A 1 367 ? -3.402 -5.048 1.061 1.00 87.94 367 ARG A N 1
ATOM 2698 C CA . ARG A 1 367 ? -2.981 -4.690 2.417 1.00 87.94 367 ARG A CA 1
ATOM 2699 C C . ARG A 1 367 ? -3.318 -3.240 2.724 1.00 87.94 367 ARG A C 1
ATOM 2701 O O . ARG A 1 367 ? -3.500 -2.440 1.800 1.00 87.94 367 ARG A O 1
ATOM 2708 N N . ASP A 1 368 ? -3.301 -2.901 4.000 1.00 91.25 368 ASP A N 1
ATOM 2709 C CA . ASP A 1 368 ? -3.297 -1.530 4.476 1.00 91.25 368 ASP A CA 1
ATOM 2710 C C . ASP A 1 368 ? -1.871 -0.939 4.463 1.00 91.25 368 ASP A C 1
ATOM 2712 O O . ASP A 1 368 ? -0.843 -1.627 4.401 1.00 91.25 368 ASP A O 1
ATOM 2716 N N . TYR A 1 369 ? -1.806 0.393 4.465 1.00 90.12 369 TYR A N 1
ATOM 2717 C CA . TYR A 1 369 ? -0.565 1.163 4.457 1.00 90.12 369 TYR A CA 1
ATOM 2718 C C . TYR A 1 369 ? -0.666 2.331 5.430 1.00 90.12 369 TYR A C 1
ATOM 2720 O O . TYR A 1 369 ? -1.745 2.886 5.642 1.00 90.12 369 TYR A O 1
ATOM 2728 N N . ALA A 1 370 ? 0.481 2.770 5.949 1.00 91.31 370 ALA A N 1
ATOM 2729 C CA . ALA A 1 370 ? 0.547 4.014 6.698 1.00 91.31 370 ALA A CA 1
ATOM 2730 C C . ALA A 1 370 ? 0.155 5.212 5.817 1.00 91.31 370 ALA A C 1
ATOM 2732 O O . ALA A 1 370 ? 0.583 5.326 4.664 1.00 91.31 370 ALA A O 1
ATOM 2733 N N . GLY A 1 371 ? -0.618 6.135 6.384 1.00 91.75 371 GLY A N 1
ATOM 2734 C CA . GLY A 1 371 ? -0.958 7.405 5.755 1.00 91.75 371 GLY A CA 1
ATOM 2735 C C . GLY A 1 371 ? -2.385 7.856 6.040 1.00 91.75 371 GLY A C 1
ATOM 2736 O O . GLY A 1 371 ? -3.119 7.260 6.828 1.00 91.75 371 GLY A O 1
ATOM 2737 N N . PHE A 1 372 ? -2.775 8.958 5.403 1.00 92.25 372 PHE A N 1
ATOM 2738 C CA . PHE A 1 372 ? -4.102 9.535 5.561 1.00 92.25 372 PHE A CA 1
ATOM 2739 C C . PHE A 1 372 ? -5.176 8.633 4.943 1.00 92.25 372 PHE A C 1
ATOM 2741 O O . PHE A 1 372 ? -5.302 8.554 3.718 1.00 92.25 372 PHE A O 1
ATOM 2748 N N . ASP A 1 373 ? -6.021 8.060 5.796 1.00 91.81 373 ASP A N 1
ATOM 2749 C CA . ASP A 1 373 ? -7.262 7.404 5.396 1.00 91.81 373 ASP A CA 1
ATOM 2750 C C . ASP A 1 373 ? -8.483 8.184 5.934 1.00 91.81 373 ASP A C 1
ATOM 2752 O O . ASP A 1 373 ? -8.614 8.394 7.144 1.00 91.81 373 ASP A O 1
ATOM 2756 N N . PRO A 1 374 ? -9.402 8.648 5.065 1.00 90.62 374 PRO A N 1
ATOM 2757 C CA . PRO A 1 374 ? -10.538 9.461 5.489 1.00 90.62 374 PRO A CA 1
ATOM 2758 C C . PRO A 1 374 ? -11.547 8.707 6.370 1.00 90.62 374 PRO A C 1
ATOM 2760 O O . PRO A 1 374 ? -12.205 9.349 7.189 1.00 90.62 374 PRO A O 1
ATOM 2763 N N . TRP A 1 375 ? -11.692 7.387 6.218 1.00 89.94 375 TRP A N 1
ATOM 2764 C CA . TRP A 1 375 ? -12.564 6.571 7.065 1.00 89.94 375 TRP A CA 1
ATOM 2765 C C . TRP A 1 375 ? -11.965 6.404 8.454 1.00 89.94 375 TRP A C 1
ATOM 2767 O O . TRP A 1 375 ? -12.657 6.640 9.445 1.00 89.94 375 TRP A O 1
ATOM 2777 N N . VAL A 1 376 ? -10.673 6.089 8.528 1.00 94.50 376 VAL A N 1
ATOM 2778 C CA . VAL A 1 376 ? -9.932 5.994 9.790 1.00 94.50 376 VAL A CA 1
ATOM 2779 C C . VAL A 1 376 ? -10.007 7.322 10.548 1.00 94.50 376 VAL A C 1
ATOM 2781 O O . VAL A 1 376 ? -10.378 7.345 11.722 1.00 94.50 376 VAL A O 1
ATOM 2784 N N . GLN A 1 377 ? -9.755 8.447 9.867 1.00 94.81 377 GLN A N 1
ATOM 2785 C CA . GLN A 1 377 ? -9.842 9.777 10.476 1.00 94.81 377 GLN A CA 1
ATOM 2786 C C . GLN A 1 377 ? -11.258 10.133 10.941 1.00 94.81 377 GLN A C 1
ATOM 2788 O O . GLN A 1 377 ? -11.426 10.712 12.014 1.00 94.81 377 GLN A O 1
ATOM 2793 N N . LEU A 1 378 ? -12.291 9.775 10.171 1.00 93.75 378 LEU A N 1
ATOM 2794 C CA . LEU A 1 378 ? -13.684 9.996 10.565 1.00 93.75 378 LEU A CA 1
ATOM 2795 C C . LEU A 1 378 ? -14.036 9.227 11.845 1.00 93.75 378 LEU A C 1
ATOM 2797 O O . LEU A 1 378 ? -14.647 9.796 12.750 1.00 93.75 378 LEU A O 1
ATOM 2801 N N . LEU A 1 379 ? -13.655 7.951 11.928 1.00 95.31 379 LEU A N 1
ATOM 2802 C CA . LEU A 1 379 ? -13.915 7.107 13.095 1.00 95.31 379 LEU A CA 1
ATOM 2803 C C . LEU A 1 379 ? -13.155 7.617 14.329 1.00 95.31 379 LEU A C 1
ATOM 2805 O O . LEU A 1 379 ? -13.756 7.793 15.394 1.00 95.31 379 LEU A O 1
ATOM 2809 N N . ALA A 1 380 ? -11.876 7.965 14.164 1.00 95.69 380 ALA A N 1
ATOM 2810 C CA . ALA A 1 380 ? -11.048 8.545 15.220 1.00 95.69 380 ALA A CA 1
ATOM 2811 C C . ALA A 1 380 ? -11.608 9.876 15.743 1.00 95.69 380 ALA A C 1
ATOM 2813 O O . ALA A 1 380 ? -11.704 10.077 16.957 1.00 95.69 380 ALA A O 1
ATOM 2814 N N . ALA A 1 381 ? -12.072 10.755 14.848 1.00 93.44 381 ALA A N 1
ATOM 2815 C CA . ALA A 1 381 ? -12.721 12.015 15.210 1.00 93.44 381 ALA A CA 1
ATOM 2816 C C . ALA A 1 381 ? -14.050 11.819 15.966 1.00 93.44 381 ALA A C 1
ATOM 2818 O O . ALA A 1 381 ? -14.509 12.727 16.658 1.00 93.44 381 ALA A O 1
ATOM 2819 N N . ARG A 1 382 ? -14.670 10.636 15.869 1.00 94.38 382 ARG A N 1
ATOM 2820 C CA . ARG A 1 382 ? -15.859 10.242 16.647 1.00 94.38 382 ARG A CA 1
ATOM 2821 C C . ARG A 1 382 ? -15.526 9.483 17.927 1.00 94.38 382 ARG A C 1
ATOM 2823 O O . ARG A 1 382 ? -16.423 8.931 18.558 1.00 94.38 382 ARG A O 1
ATOM 2830 N N . GLY A 1 383 ? -14.261 9.500 18.340 1.00 93.81 383 GLY A N 1
ATOM 2831 C CA . GLY A 1 383 ? -13.823 8.918 19.602 1.00 93.81 383 GLY A CA 1
ATOM 2832 C C . GLY A 1 383 ? -13.648 7.403 19.555 1.00 93.81 383 GLY A C 1
ATOM 2833 O O . GLY A 1 383 ? -13.588 6.793 20.618 1.00 93.81 383 GLY A O 1
ATOM 2834 N N . MET A 1 384 ? -13.558 6.802 18.365 1.00 95.81 384 MET A N 1
ATOM 2835 C CA . MET A 1 384 ? -13.308 5.369 18.195 1.00 95.81 384 MET A CA 1
ATOM 2836 C C . MET A 1 384 ? -11.842 5.106 17.837 1.00 95.81 384 MET A C 1
ATOM 2838 O O . MET A 1 384 ? -11.276 5.794 16.994 1.00 95.81 384 MET A O 1
ATOM 2842 N N . ALA A 1 385 ? -11.223 4.109 18.462 1.00 96.94 385 ALA A N 1
ATOM 2843 C CA . ALA A 1 385 ? -9.973 3.546 17.969 1.00 96.94 385 ALA A CA 1
ATOM 2844 C C . ALA A 1 385 ? -10.222 2.779 16.672 1.00 96.94 385 ALA A C 1
ATOM 2846 O O . ALA A 1 385 ? -11.295 2.208 16.473 1.00 96.94 385 ALA A O 1
ATOM 2847 N N . VAL A 1 386 ? -9.220 2.747 15.807 1.00 97.81 386 VAL A N 1
ATOM 2848 C CA . VAL A 1 386 ? -9.244 1.966 14.576 1.00 97.81 386 VAL A CA 1
ATOM 2849 C C . VAL A 1 386 ? -8.006 1.094 14.538 1.00 97.81 386 VAL A C 1
ATOM 2851 O O . VAL A 1 386 ? -6.895 1.606 14.661 1.00 97.81 386 VAL A O 1
ATOM 2854 N N . LEU A 1 387 ? -8.212 -0.209 14.392 1.00 97.88 387 LEU A N 1
ATOM 2855 C CA . LEU A 1 387 ? -7.152 -1.186 14.198 1.00 97.88 387 LEU A CA 1
ATOM 2856 C C . LEU A 1 387 ? -7.326 -1.815 12.819 1.00 97.88 387 LEU A C 1
ATOM 2858 O O . LEU A 1 387 ? -8.382 -2.368 12.528 1.00 97.88 387 LEU A O 1
ATOM 2862 N N . SER A 1 388 ? -6.285 -1.735 12.008 1.00 96.44 388 SER A N 1
ATOM 2863 C CA . SER A 1 388 ? -6.134 -2.463 10.753 1.00 96.44 388 SER A CA 1
ATOM 2864 C C . SER A 1 388 ? -5.118 -3.577 10.951 1.00 96.44 388 SER A C 1
ATOM 2866 O O . SER A 1 388 ? -4.095 -3.365 11.607 1.00 96.44 388 SER A O 1
ATOM 2868 N N . VAL A 1 389 ? -5.392 -4.752 10.393 1.00 96.31 389 VAL A N 1
ATOM 2869 C CA . VAL A 1 389 ? -4.473 -5.894 10.410 1.00 96.31 389 VAL A CA 1
ATOM 2870 C C . VAL A 1 389 ? -4.288 -6.412 8.994 1.00 96.31 389 VAL A C 1
ATOM 2872 O O . VAL A 1 389 ? -5.258 -6.725 8.305 1.00 96.31 389 VAL A O 1
ATOM 2875 N N . ASP A 1 390 ? -3.029 -6.524 8.598 1.00 95.38 390 ASP A N 1
ATOM 2876 C CA . ASP A 1 390 ? -2.620 -7.217 7.391 1.00 95.38 390 ASP A CA 1
ATOM 2877 C C . ASP A 1 390 ? -2.512 -8.703 7.738 1.00 95.38 390 ASP A C 1
ATOM 2879 O O . ASP A 1 390 ? -1.520 -9.173 8.299 1.00 95.38 390 ASP A O 1
ATOM 2883 N N . TYR A 1 391 ? -3.603 -9.426 7.498 1.00 94.75 391 TYR A N 1
ATOM 2884 C CA . TYR A 1 391 ? -3.714 -10.857 7.776 1.00 94.75 391 TYR A CA 1
ATOM 2885 C C . TYR A 1 391 ? -2.853 -11.687 6.811 1.00 94.75 391 TYR A C 1
ATOM 2887 O O . TYR A 1 391 ? -2.415 -11.216 5.761 1.00 94.75 391 TYR A O 1
ATOM 2895 N N . ARG A 1 392 ? -2.613 -12.964 7.132 1.00 93.25 392 ARG A N 1
ATOM 2896 C CA . ARG A 1 392 ? -1.892 -13.874 6.235 1.00 93.25 392 ARG A CA 1
ATOM 2897 C C . ARG A 1 392 ? -2.537 -13.880 4.846 1.00 93.25 392 ARG A C 1
ATOM 2899 O O . ARG A 1 392 ? -3.754 -14.004 4.732 1.00 93.25 392 ARG A O 1
ATOM 2906 N N . GLY A 1 393 ? -1.739 -13.764 3.789 1.00 84.56 393 GLY A N 1
ATOM 2907 C CA . GLY A 1 393 ? -2.248 -13.497 2.436 1.00 84.56 393 GLY A CA 1
ATOM 2908 C C . GLY A 1 393 ? -1.947 -12.094 1.928 1.00 84.56 393 GLY A C 1
ATOM 2909 O O . GLY A 1 393 ? -1.713 -11.923 0.731 1.00 84.56 393 GLY A O 1
ATOM 2910 N N . SER A 1 394 ? -1.855 -11.104 2.818 1.00 88.00 394 SER A N 1
ATOM 2911 C CA . SER A 1 394 ? -1.546 -9.735 2.418 1.00 88.00 394 SER A CA 1
ATOM 2912 C C . SER A 1 394 ? -0.189 -9.643 1.714 1.00 88.00 394 SER A C 1
ATOM 2914 O O . SER A 1 394 ? 0.797 -10.282 2.093 1.00 88.00 394 SER A O 1
ATOM 2916 N N . THR A 1 395 ? -0.125 -8.853 0.644 1.00 83.06 395 THR A N 1
ATOM 2917 C CA . THR A 1 395 ? 1.096 -8.725 -0.170 1.00 83.06 395 THR A CA 1
ATOM 2918 C C . THR A 1 395 ? 2.090 -7.738 0.436 1.00 83.06 395 THR A C 1
ATOM 2920 O O . THR A 1 395 ? 1.790 -7.044 1.394 1.00 83.06 395 THR A O 1
ATOM 2923 N N . GLY A 1 396 ? 3.314 -7.643 -0.085 1.00 83.38 396 GLY A N 1
ATOM 2924 C CA . GLY A 1 396 ? 4.298 -6.676 0.414 1.00 83.38 396 GLY A CA 1
ATOM 2925 C C . GLY A 1 396 ? 5.211 -7.211 1.520 1.00 83.38 396 GLY A C 1
ATOM 2926 O O . GLY A 1 396 ? 6.209 -6.563 1.835 1.00 83.38 396 GLY A O 1
ATOM 2927 N N . TYR A 1 397 ? 4.899 -8.386 2.071 1.00 86.94 397 TYR A N 1
ATOM 2928 C CA . TYR A 1 397 ? 5.641 -9.055 3.147 1.00 86.94 397 TYR A CA 1
ATOM 2929 C C . TYR A 1 397 ? 6.342 -10.338 2.683 1.00 86.94 397 TYR A C 1
ATOM 2931 O O . TYR A 1 397 ? 6.647 -11.208 3.495 1.00 86.94 397 TYR A O 1
ATOM 2939 N N . GLY A 1 398 ? 6.590 -10.459 1.377 1.00 82.62 398 GLY A N 1
ATOM 2940 C CA . GLY A 1 398 ? 7.237 -11.625 0.791 1.00 82.62 398 GLY A CA 1
ATOM 2941 C C . GLY A 1 398 ? 6.277 -12.760 0.435 1.00 82.62 398 GLY A C 1
ATOM 2942 O O . GLY A 1 398 ? 5.106 -12.815 0.831 1.00 82.62 398 GLY A O 1
ATOM 2943 N N . ARG A 1 399 ? 6.804 -13.690 -0.362 1.00 79.50 399 ARG A N 1
ATOM 2944 C CA . ARG A 1 399 ? 6.089 -14.826 -0.944 1.00 79.50 399 ARG A CA 1
ATOM 2945 C C . ARG A 1 399 ? 5.549 -15.760 0.133 1.00 79.50 399 ARG A C 1
ATOM 2947 O O . ARG A 1 399 ? 4.431 -16.249 -0.010 1.00 79.50 399 ARG A O 1
ATOM 2954 N N . ARG A 1 400 ? 6.305 -16.007 1.207 1.00 86.88 400 ARG A N 1
ATOM 2955 C CA . ARG A 1 400 ? 5.891 -16.877 2.313 1.00 86.88 400 ARG A CA 1
ATOM 2956 C C . ARG A 1 400 ? 4.607 -16.365 2.947 1.00 86.88 400 ARG A C 1
ATOM 2958 O O . ARG A 1 400 ? 3.652 -17.130 3.013 1.00 86.88 400 ARG A O 1
ATOM 2965 N N . PHE A 1 401 ? 4.580 -15.101 3.374 1.00 87.81 401 PHE A N 1
ATOM 2966 C CA . PHE A 1 401 ? 3.435 -14.521 4.080 1.00 87.81 401 PHE A CA 1
ATOM 2967 C C . PHE A 1 401 ? 2.182 -14.458 3.193 1.00 87.81 401 PHE A C 1
ATOM 2969 O O . PHE A 1 401 ? 1.098 -14.836 3.632 1.00 87.81 401 PHE A O 1
ATOM 2976 N N . CYS A 1 402 ? 2.342 -14.090 1.918 1.00 82.19 402 CYS A N 1
ATOM 2977 C CA . CYS A 1 402 ? 1.264 -14.125 0.925 1.00 82.19 402 CYS A CA 1
ATOM 2978 C C . CYS A 1 402 ? 0.709 -15.555 0.727 1.00 82.19 402 CYS A C 1
ATOM 2980 O O . CYS A 1 402 ? -0.497 -15.795 0.741 1.00 82.19 402 CYS A O 1
ATOM 2982 N N . ASN A 1 403 ? 1.583 -16.559 0.638 1.00 80.25 403 ASN A N 1
ATOM 2983 C CA . ASN A 1 403 ? 1.166 -17.943 0.403 1.00 80.25 403 ASN A CA 1
ATOM 2984 C C . ASN A 1 403 ? 0.521 -18.625 1.621 1.00 80.25 403 ASN A C 1
ATOM 2986 O O . ASN A 1 403 ? -0.075 -19.689 1.460 1.00 80.25 403 ASN A O 1
ATOM 2990 N N . LEU A 1 404 ? 0.594 -18.043 2.821 1.00 82.56 404 LEU A N 1
ATOM 2991 C CA . LEU A 1 404 ? -0.062 -18.594 4.015 1.00 82.56 404 LEU A CA 1
ATOM 2992 C C . LEU A 1 404 ? -1.597 -18.663 3.885 1.00 82.56 404 LEU A C 1
ATOM 2994 O O . LEU A 1 404 ? -2.226 -19.450 4.595 1.00 82.56 404 LEU A O 1
ATOM 2998 N N . ALA A 1 405 ? -2.196 -17.869 2.988 1.00 79.00 405 ALA A N 1
ATOM 2999 C CA . ALA A 1 405 ? -3.629 -17.903 2.684 1.00 79.00 405 ALA A CA 1
ATOM 3000 C C . ALA A 1 405 ? -4.022 -18.988 1.664 1.00 79.00 405 ALA A C 1
ATOM 3002 O O . ALA A 1 405 ? -5.204 -19.324 1.539 1.00 79.00 405 ALA A O 1
ATOM 3003 N N . HIS A 1 406 ? -3.068 -19.558 0.918 1.00 72.38 406 HIS A N 1
ATOM 3004 C CA . HIS A 1 406 ? -3.368 -20.522 -0.141 1.00 72.38 406 HIS A CA 1
ATOM 3005 C C . HIS A 1 406 ? -4.013 -21.793 0.421 1.00 72.38 406 HIS A C 1
ATOM 3007 O O . HIS A 1 406 ? -3.392 -22.567 1.144 1.00 72.38 406 HIS A O 1
ATOM 3013 N N . GLY A 1 407 ? -5.288 -22.004 0.079 1.00 71.75 407 GLY A N 1
ATOM 3014 C CA . GLY A 1 407 ? -6.089 -23.112 0.609 1.00 71.75 407 GLY A CA 1
ATOM 3015 C C . GLY A 1 407 ? -6.461 -22.970 2.091 1.00 71.75 407 GLY A C 1
ATOM 3016 O O . GLY A 1 407 ? -7.026 -23.903 2.654 1.00 71.75 407 GLY A O 1
ATOM 3017 N N . ASN A 1 408 ? -6.183 -21.821 2.719 1.00 78.12 408 ASN A N 1
ATOM 3018 C CA . ASN A 1 408 ? -6.343 -21.595 4.154 1.00 78.12 408 ASN A CA 1
ATOM 3019 C C . ASN A 1 408 ? -7.120 -20.303 4.462 1.00 78.12 408 ASN A C 1
ATOM 3021 O O . ASN A 1 408 ? -6.656 -19.421 5.181 1.00 78.12 408 ASN A O 1
ATOM 3025 N N . VAL A 1 409 ? -8.346 -20.203 3.942 1.00 82.94 409 VAL A N 1
ATOM 3026 C CA . VAL A 1 409 ? -9.255 -19.080 4.249 1.00 82.94 409 VAL A CA 1
ATOM 3027 C C . VAL A 1 409 ? -9.555 -18.997 5.752 1.00 82.94 409 VAL A C 1
ATOM 3029 O O . VAL A 1 409 ? -9.654 -17.904 6.302 1.00 82.94 409 VAL A O 1
ATOM 3032 N N . ARG A 1 410 ? -9.635 -20.145 6.441 1.00 86.12 410 ARG A N 1
ATOM 3033 C CA . ARG A 1 410 ? -9.837 -20.205 7.897 1.00 86.12 410 ARG A CA 1
ATOM 3034 C C . ARG A 1 410 ? -8.734 -19.467 8.660 1.00 86.12 410 ARG A C 1
ATOM 3036 O O . ARG A 1 410 ? -9.053 -18.693 9.553 1.00 86.12 410 ARG A O 1
ATOM 3043 N N . GLY A 1 411 ? -7.469 -19.650 8.283 1.00 87.81 411 GLY A N 1
ATOM 3044 C CA . GLY A 1 411 ? -6.350 -18.945 8.911 1.00 87.81 411 GLY A CA 1
ATOM 3045 C C . GLY A 1 411 ? -6.459 -17.421 8.797 1.00 87.81 411 GLY A C 1
ATOM 3046 O O . GLY A 1 411 ? -6.100 -16.717 9.730 1.00 87.81 411 GLY A O 1
ATOM 3047 N N . MET A 1 412 ? -7.040 -16.905 7.708 1.00 90.12 412 MET A N 1
ATOM 3048 C CA . MET A 1 412 ? -7.283 -15.464 7.545 1.00 90.12 412 MET A CA 1
ATOM 3049 C C . MET A 1 412 ? -8.325 -14.946 8.552 1.00 90.12 412 MET A C 1
ATOM 3051 O O . MET A 1 412 ? -8.145 -13.882 9.139 1.00 90.12 412 MET A O 1
ATOM 3055 N N . HIS A 1 413 ? -9.402 -15.705 8.801 1.00 90.44 413 HIS A N 1
ATOM 3056 C CA . HIS A 1 413 ? -10.367 -15.377 9.861 1.00 90.44 413 HIS A CA 1
ATOM 3057 C C . HIS A 1 413 ? -9.737 -15.466 11.257 1.00 90.44 413 HIS A C 1
ATOM 3059 O O . HIS A 1 413 ? -10.027 -14.638 12.123 1.00 90.44 413 HIS A O 1
ATOM 3065 N N . GLU A 1 414 ? -8.867 -16.454 11.481 1.00 93.31 414 GLU A N 1
ATOM 3066 C CA . GLU A 1 414 ? -8.157 -16.616 12.750 1.00 93.31 414 GLU A CA 1
ATOM 3067 C C . GLU A 1 414 ? -7.221 -15.439 13.040 1.00 93.31 414 GLU A C 1
ATOM 3069 O O . GLU A 1 414 ? -7.226 -14.962 14.171 1.00 93.31 414 GLU A O 1
ATOM 3074 N N . ASP A 1 415 ? -6.517 -14.915 12.037 1.00 96.25 415 ASP A N 1
ATOM 3075 C CA . ASP A 1 415 ? -5.658 -13.730 12.169 1.00 96.25 415 ASP A CA 1
ATOM 3076 C C . ASP A 1 415 ? -6.446 -12.469 12.541 1.00 96.25 415 ASP A C 1
ATOM 3078 O O . ASP A 1 415 ? -6.052 -11.706 13.425 1.00 96.25 415 ASP A O 1
ATOM 3082 N N . VAL A 1 416 ? -7.604 -12.269 11.903 1.00 95.56 416 VAL A N 1
ATOM 3083 C CA . VAL A 1 416 ? -8.528 -11.171 12.228 1.00 95.56 416 VAL A CA 1
ATOM 3084 C C . VAL A 1 416 ? -9.012 -11.280 13.676 1.00 95.56 416 VAL A C 1
ATOM 3086 O O . VAL A 1 416 ? -9.077 -10.284 14.402 1.00 95.56 416 VAL A O 1
ATOM 3089 N N . GLU A 1 417 ? -9.319 -12.491 14.137 1.00 94.12 417 GLU A N 1
ATOM 3090 C CA . GLU A 1 417 ? -9.672 -12.713 15.536 1.00 94.12 417 GLU A CA 1
ATOM 3091 C C . GLU A 1 417 ? -8.484 -12.499 16.482 1.00 94.12 417 GLU A C 1
ATOM 3093 O O . GLU A 1 417 ? -8.661 -11.993 17.592 1.00 94.12 417 GLU A O 1
ATOM 3098 N N . ASP A 1 418 ? -7.277 -12.875 16.076 1.00 95.94 418 ASP A N 1
ATOM 3099 C CA . ASP A 1 418 ? -6.072 -12.709 16.886 1.00 95.94 418 ASP A CA 1
ATOM 3100 C C . ASP A 1 418 ? -5.770 -11.224 17.103 1.00 95.94 418 ASP A C 1
ATOM 3102 O O . ASP A 1 418 ? -5.493 -10.821 18.233 1.00 95.94 418 ASP A O 1
ATOM 3106 N N . ALA A 1 419 ? -5.992 -10.383 16.089 1.00 96.56 419 ALA A N 1
ATOM 3107 C CA . ALA A 1 419 ? -5.970 -8.928 16.230 1.00 96.56 419 ALA A CA 1
ATOM 3108 C C . ALA A 1 419 ? -7.006 -8.407 17.239 1.00 96.56 419 ALA A C 1
ATOM 3110 O O . ALA A 1 419 ? -6.685 -7.564 18.083 1.00 96.56 419 ALA A O 1
ATOM 3111 N N . ARG A 1 420 ? -8.239 -8.936 17.218 1.00 95.38 420 ARG A N 1
ATOM 3112 C CA . ARG A 1 420 ? -9.276 -8.578 18.202 1.00 95.38 420 ARG A CA 1
ATOM 3113 C C . ARG A 1 420 ? -8.856 -8.962 19.624 1.00 95.38 420 ARG A C 1
ATOM 3115 O O . ARG A 1 420 ? -8.978 -8.151 20.543 1.00 95.38 420 ARG A O 1
ATOM 3122 N N . ARG A 1 421 ? -8.368 -10.192 19.815 1.00 94.06 421 ARG A N 1
ATOM 3123 C CA . ARG A 1 421 ? -7.927 -10.706 21.123 1.00 94.06 421 ARG A CA 1
ATOM 3124 C C . ARG A 1 421 ? -6.728 -9.933 21.652 1.00 94.06 421 ARG A C 1
ATOM 3126 O O . ARG A 1 421 ? -6.710 -9.580 22.828 1.00 94.06 421 ARG A O 1
ATOM 3133 N N . TRP A 1 422 ? -5.781 -9.601 20.781 1.00 95.19 422 TRP A N 1
ATOM 3134 C CA . TRP A 1 422 ? -4.645 -8.752 21.112 1.00 95.19 422 TRP A CA 1
ATOM 3135 C C . TRP A 1 422 ? -5.085 -7.358 21.572 1.00 95.19 422 TRP A C 1
ATOM 3137 O O . TRP A 1 422 ? -4.610 -6.886 22.605 1.00 95.19 422 TRP A O 1
ATOM 3147 N N . ALA A 1 423 ? -6.045 -6.725 20.888 1.00 93.69 423 ALA A N 1
ATOM 3148 C CA . ALA A 1 423 ? -6.564 -5.415 21.288 1.00 93.69 423 ALA A CA 1
ATOM 3149 C C . ALA A 1 423 ? -7.233 -5.435 22.675 1.00 93.69 423 ALA A C 1
ATOM 3151 O O . ALA A 1 423 ? -7.101 -4.486 23.447 1.00 93.69 423 ALA A O 1
ATOM 3152 N N . VAL A 1 424 ? -7.922 -6.527 23.023 1.00 92.31 424 VAL A N 1
ATOM 3153 C CA . VAL A 1 424 ? -8.471 -6.726 24.374 1.00 92.31 424 VAL A CA 1
ATOM 3154 C C . VAL A 1 424 ? -7.357 -6.935 25.399 1.00 92.31 424 VAL A C 1
ATOM 3156 O O . VAL A 1 424 ? -7.332 -6.261 26.426 1.00 92.31 424 VAL A O 1
ATOM 3159 N N . ALA A 1 425 ? -6.426 -7.850 25.124 1.00 90.12 425 ALA A N 1
ATOM 3160 C CA . ALA A 1 425 ? -5.365 -8.230 26.054 1.00 90.12 425 ALA A CA 1
ATOM 3161 C C . ALA A 1 425 ? -4.410 -7.070 26.381 1.00 90.12 425 ALA A C 1
ATOM 3163 O O . ALA A 1 425 ? -3.886 -6.988 27.488 1.00 90.12 425 ALA A O 1
ATOM 3164 N N . THR A 1 426 ? -4.211 -6.156 25.432 1.00 88.31 426 THR A N 1
ATOM 3165 C CA . THR A 1 426 ? -3.382 -4.951 25.592 1.00 88.31 426 THR A CA 1
ATOM 3166 C C . THR A 1 426 ? -4.137 -3.764 26.194 1.00 88.31 426 THR A C 1
ATOM 3168 O O . THR A 1 426 ? -3.555 -2.699 26.378 1.00 88.31 426 THR A O 1
ATOM 3171 N N . GLY A 1 427 ? -5.428 -3.918 26.507 1.00 87.44 427 GLY A N 1
ATOM 3172 C CA . GLY A 1 427 ? -6.250 -2.848 27.070 1.00 87.44 427 GLY A CA 1
ATOM 3173 C C . GLY A 1 427 ? -6.617 -1.742 26.076 1.00 87.44 427 GLY A C 1
ATOM 3174 O O . GLY A 1 427 ? -7.097 -0.694 26.498 1.00 87.44 427 GLY A O 1
ATOM 3175 N N . LEU A 1 428 ? -6.431 -1.959 24.768 1.00 88.75 428 LEU A N 1
ATOM 3176 C CA . LEU A 1 428 ? -6.819 -1.012 23.714 1.00 88.75 428 LEU A CA 1
ATOM 3177 C C . LEU A 1 428 ? -8.335 -0.963 23.493 1.00 88.75 428 LEU A C 1
ATOM 3179 O O . LEU A 1 428 ? -8.855 0.048 23.022 1.00 88.75 428 LEU A O 1
ATOM 3183 N N . ALA A 1 429 ? -9.044 -2.042 23.831 1.00 89.12 429 ALA A N 1
ATOM 3184 C CA . ALA A 1 429 ? -10.491 -2.129 23.710 1.00 89.12 429 ALA A CA 1
ATOM 3185 C C . ALA A 1 429 ? -11.115 -2.995 24.808 1.00 89.12 429 ALA A C 1
ATOM 3187 O O . ALA A 1 429 ? -10.554 -4.001 25.234 1.00 89.12 429 ALA A O 1
ATOM 3188 N N . ALA A 1 430 ? -12.334 -2.644 25.217 1.00 88.62 430 ALA A N 1
ATOM 3189 C CA . ALA A 1 430 ? -13.165 -3.543 26.013 1.00 88.62 430 ALA A CA 1
ATOM 3190 C C . ALA A 1 430 ? -13.813 -4.609 25.100 1.00 88.62 430 ALA A C 1
ATOM 3192 O O . ALA A 1 430 ? -14.293 -4.240 24.025 1.00 88.62 430 ALA A O 1
ATOM 3193 N N . PRO A 1 431 ? -13.923 -5.890 25.519 1.00 87.00 431 PRO A N 1
ATOM 3194 C CA . PRO A 1 431 ? -14.449 -6.974 24.677 1.00 87.00 431 PRO A CA 1
ATOM 3195 C C . PRO A 1 431 ? -15.809 -6.678 24.031 1.00 87.00 431 PRO A C 1
ATOM 3197 O O . PRO A 1 431 ? -16.024 -6.986 22.865 1.00 87.00 431 PRO A O 1
ATOM 3200 N N . HIS A 1 432 ? -16.707 -6.026 24.773 1.00 87.25 432 HIS A N 1
ATOM 3201 C CA . HIS A 1 432 ? -18.073 -5.699 24.354 1.00 87.25 432 HIS A CA 1
ATOM 3202 C C . HIS A 1 432 ? -18.187 -4.353 23.609 1.00 87.25 432 HIS A C 1
ATOM 3204 O O . HIS A 1 432 ? -19.291 -3.858 23.395 1.00 87.25 432 HIS A O 1
ATOM 3210 N N . ARG A 1 433 ? -17.063 -3.715 23.244 1.00 93.00 433 ARG A N 1
ATOM 3211 C CA . ARG A 1 433 ? -17.020 -2.412 22.546 1.00 93.00 433 ARG A CA 1
ATOM 3212 C C . ARG A 1 433 ? -16.200 -2.458 21.258 1.00 93.00 433 ARG A C 1
ATOM 3214 O O . ARG A 1 433 ? -15.651 -1.437 20.846 1.00 93.00 433 ARG A O 1
ATOM 3221 N N . ILE A 1 434 ? -16.117 -3.631 20.634 1.00 94.81 434 ILE A N 1
ATOM 3222 C CA . ILE A 1 434 ? -15.410 -3.819 19.366 1.00 94.81 434 ILE A CA 1
ATOM 3223 C C . ILE A 1 434 ? -16.420 -4.003 18.239 1.00 94.81 434 ILE A C 1
ATOM 3225 O O . ILE A 1 434 ? -17.267 -4.888 18.309 1.00 94.81 434 ILE A O 1
ATOM 3229 N N . ALA A 1 435 ? -16.320 -3.190 17.196 1.00 94.81 435 ALA A N 1
ATOM 3230 C CA . ALA A 1 435 ? -17.002 -3.393 15.927 1.00 94.81 435 ALA A CA 1
ATOM 3231 C C . ALA A 1 435 ? -16.022 -3.945 14.885 1.00 94.81 435 ALA A C 1
ATOM 3233 O O . ALA A 1 435 ? -14.819 -3.714 14.984 1.00 94.81 435 ALA A O 1
ATOM 3234 N N . ILE A 1 436 ? -16.535 -4.638 13.872 1.00 93.81 436 ILE A N 1
ATOM 3235 C CA . ILE A 1 436 ? -15.762 -5.059 12.698 1.00 93.81 436 ILE A CA 1
ATOM 3236 C C . ILE A 1 436 ? -16.336 -4.410 11.440 1.00 93.81 436 ILE A C 1
ATOM 3238 O O . ILE A 1 436 ? -17.557 -4.341 11.271 1.00 93.81 436 ILE A O 1
ATOM 3242 N N . LEU A 1 437 ? -15.457 -3.914 10.574 1.00 91.00 437 LEU A N 1
ATOM 3243 C CA . LEU A 1 437 ? -15.806 -3.246 9.327 1.00 91.00 437 LEU A CA 1
ATOM 3244 C C . LEU A 1 437 ? -14.945 -3.787 8.189 1.00 91.00 437 LEU A C 1
ATOM 3246 O O . LEU A 1 437 ? -13.726 -3.813 8.306 1.00 91.00 437 LEU A O 1
ATOM 3250 N N . GLY A 1 438 ? -15.557 -4.156 7.065 1.00 88.00 438 GLY A N 1
ATOM 3251 C CA . GLY A 1 438 ? -14.804 -4.554 5.877 1.00 88.00 438 GLY A CA 1
ATOM 3252 C C . GLY A 1 438 ? -15.600 -4.460 4.579 1.00 88.00 438 GLY A C 1
ATOM 3253 O O . GLY A 1 438 ? -16.833 -4.507 4.574 1.00 88.00 438 GLY A O 1
ATOM 3254 N N . ALA A 1 439 ? -14.883 -4.340 3.460 1.00 79.44 439 ALA A N 1
ATOM 3255 C CA . ALA A 1 439 ? -15.456 -4.310 2.116 1.00 79.44 439 ALA A CA 1
ATOM 3256 C C . ALA A 1 439 ? -14.840 -5.386 1.210 1.00 79.44 439 ALA A C 1
ATOM 3258 O O . ALA A 1 439 ? -13.689 -5.775 1.391 1.00 79.44 439 ALA A O 1
ATOM 3259 N N . SER A 1 440 ? -15.593 -5.868 0.218 1.00 83.56 440 SER A N 1
ATOM 3260 C CA . SER A 1 440 ? -15.170 -6.953 -0.678 1.00 83.56 440 SER A CA 1
ATOM 3261 C C . SER A 1 440 ? -14.743 -8.192 0.129 1.00 83.56 440 SER A C 1
ATOM 3263 O O . SER A 1 440 ? -15.523 -8.671 0.954 1.00 83.56 440 SER A O 1
ATOM 3265 N N . TRP A 1 441 ? -13.516 -8.689 -0.050 1.00 84.31 441 TRP A N 1
ATOM 3266 C CA . TRP A 1 441 ? -12.961 -9.779 0.756 1.00 84.31 441 TRP A CA 1
ATOM 3267 C C . TRP A 1 441 ? -12.925 -9.461 2.258 1.00 84.31 441 TRP A C 1
ATOM 3269 O O . TRP A 1 441 ? -13.298 -10.303 3.068 1.00 84.31 441 TRP A O 1
ATOM 3279 N N . GLY A 1 442 ? -12.605 -8.226 2.649 1.00 86.31 442 GLY A N 1
ATOM 3280 C CA . GLY A 1 442 ? -12.690 -7.807 4.049 1.00 86.31 442 GLY A CA 1
ATOM 3281 C C . GLY A 1 442 ? -14.123 -7.826 4.583 1.00 86.31 442 GLY A C 1
ATOM 3282 O O . GLY A 1 442 ? -14.350 -8.122 5.751 1.00 86.31 442 GLY A O 1
ATOM 3283 N N . GLY A 1 443 ? -15.114 -7.589 3.718 1.00 84.44 443 GLY A N 1
ATOM 3284 C CA . GLY A 1 443 ? -16.530 -7.748 4.056 1.00 84.44 443 GLY A CA 1
ATOM 3285 C C . GLY A 1 443 ? -16.915 -9.215 4.259 1.00 84.44 443 GLY A C 1
ATOM 3286 O O . GLY A 1 443 ? -17.662 -9.528 5.183 1.00 84.44 443 GLY A O 1
ATOM 3287 N N . TYR A 1 444 ? -16.361 -10.121 3.447 1.00 85.50 444 TYR A N 1
ATOM 3288 C CA . TYR A 1 444 ? -16.486 -11.568 3.651 1.00 85.50 444 TYR A CA 1
ATOM 3289 C C . TYR A 1 444 ? -15.874 -11.997 4.997 1.00 85.50 444 TYR A C 1
ATOM 3291 O O . TYR A 1 444 ? -16.537 -12.680 5.779 1.00 85.50 444 TYR A O 1
ATOM 3299 N N . LEU A 1 445 ? -14.666 -11.519 5.321 1.00 86.94 445 LEU A N 1
ATOM 3300 C CA . LEU A 1 445 ? -14.022 -11.776 6.614 1.00 86.94 445 LEU A CA 1
ATOM 3301 C C . LEU A 1 445 ? -14.844 -11.219 7.792 1.00 86.94 445 LEU A C 1
ATOM 3303 O O . LEU A 1 445 ? -15.029 -11.914 8.794 1.00 86.94 445 LEU A O 1
ATOM 3307 N N . ALA A 1 446 ? -15.414 -10.017 7.643 1.00 86.94 446 ALA A N 1
ATOM 3308 C CA . ALA A 1 446 ? -16.286 -9.396 8.640 1.00 86.94 446 ALA A CA 1
ATOM 3309 C C . ALA A 1 446 ? -17.573 -10.200 8.900 1.00 86.94 446 ALA A C 1
ATOM 3311 O O . ALA A 1 446 ? -17.965 -10.376 10.055 1.00 86.94 446 ALA A O 1
ATOM 3312 N N . LEU A 1 447 ? -18.214 -10.734 7.851 1.00 85.50 447 LEU A N 1
ATOM 3313 C CA . LEU A 1 447 ? -19.379 -11.617 7.993 1.00 85.50 447 LEU A CA 1
ATOM 3314 C C . LEU A 1 447 ? -19.019 -12.953 8.651 1.00 85.50 447 LEU A C 1
ATOM 3316 O O . LEU A 1 447 ? -19.771 -13.433 9.500 1.00 85.50 447 LEU A O 1
ATOM 3320 N N . GLY A 1 448 ? -17.876 -13.548 8.299 1.00 81.69 448 GLY A N 1
ATOM 3321 C CA . GLY A 1 448 ? -17.407 -14.775 8.951 1.00 81.69 448 GLY A CA 1
ATOM 3322 C C . GLY A 1 448 ? -17.169 -14.567 10.446 1.00 81.69 448 GLY A C 1
ATOM 3323 O O . GLY A 1 448 ? -17.673 -15.336 11.259 1.00 81.69 448 GLY A O 1
ATOM 3324 N N . GLY A 1 449 ? -16.543 -13.450 10.834 1.00 75.12 449 GLY A N 1
ATOM 3325 C CA . GLY A 1 449 ? -16.363 -13.089 12.245 1.00 75.12 449 GLY A CA 1
ATOM 3326 C C . GLY A 1 449 ? -17.677 -12.972 13.033 1.00 75.12 449 GLY A C 1
ATOM 3327 O O . GLY A 1 449 ? -17.702 -13.255 14.233 1.00 75.12 449 GLY A O 1
ATOM 3328 N N . ALA A 1 450 ? -18.773 -12.605 12.361 1.00 72.88 450 ALA A N 1
ATOM 3329 C CA . ALA A 1 450 ? -20.112 -12.526 12.939 1.00 72.88 450 ALA A CA 1
ATOM 3330 C C . ALA A 1 450 ? -20.840 -13.882 13.028 1.00 72.88 450 ALA A C 1
ATOM 3332 O O . ALA A 1 450 ? -21.706 -14.049 13.884 1.00 72.88 450 ALA A O 1
ATOM 3333 N N . THR A 1 451 ? -20.522 -14.834 12.143 1.00 69.19 451 THR A N 1
ATOM 3334 C CA . THR A 1 451 ? -21.291 -16.080 11.939 1.00 69.19 451 THR A CA 1
ATOM 3335 C C . THR A 1 451 ? -20.590 -17.342 12.439 1.00 69.19 451 THR A C 1
ATOM 3337 O O . THR A 1 451 ? -21.267 -18.293 12.827 1.00 69.19 451 THR A O 1
ATOM 3340 N N . GLU A 1 452 ? -19.258 -17.349 12.551 1.00 62.91 452 GLU A N 1
ATOM 3341 C CA . GLU A 1 452 ? -18.484 -18.456 13.146 1.00 62.91 452 GLU A CA 1
ATOM 3342 C C . GLU A 1 452 ? -18.788 -18.691 14.642 1.00 62.91 452 GLU A C 1
ATOM 3344 O O . GLU A 1 452 ? -18.331 -19.671 15.227 1.00 62.91 452 GLU A O 1
ATOM 3349 N N . VAL A 1 453 ? -19.641 -17.847 15.234 1.00 47.69 453 VAL A N 1
ATOM 3350 C CA . VAL A 1 453 ? -20.290 -18.000 16.548 1.00 47.69 453 VAL A CA 1
ATOM 3351 C C . VAL A 1 453 ? -20.956 -19.374 16.738 1.00 47.69 453 VAL A C 1
ATOM 3353 O O . VAL A 1 453 ? -21.100 -19.824 17.869 1.00 47.69 453 VAL A O 1
ATOM 3356 N N . ALA A 1 454 ? -21.353 -20.074 15.672 1.00 38.94 454 ALA A N 1
ATOM 3357 C CA . ALA A 1 454 ? -22.131 -21.307 15.812 1.00 38.94 454 ALA A CA 1
ATOM 3358 C C . ALA A 1 454 ? -21.311 -22.603 16.000 1.00 38.94 454 ALA A C 1
ATOM 3360 O O . ALA A 1 454 ? -21.886 -23.599 16.433 1.00 38.94 454 ALA A O 1
ATOM 3361 N N . ALA A 1 455 ? -20.011 -22.638 15.672 1.00 36.94 455 ALA A N 1
ATOM 3362 C CA . ALA A 1 455 ? -19.269 -23.909 15.570 1.00 36.94 455 ALA A CA 1
ATOM 3363 C C . ALA A 1 455 ? -18.203 -24.146 16.658 1.00 36.94 455 ALA A C 1
ATOM 3365 O O . ALA A 1 455 ? -17.775 -25.282 16.847 1.00 36.94 455 ALA A O 1
ATOM 3366 N N . THR A 1 456 ? -17.757 -23.108 17.370 1.00 38.19 456 THR A N 1
ATOM 3367 C CA . THR A 1 456 ? -16.625 -23.182 18.322 1.00 38.19 456 THR A CA 1
ATOM 3368 C C . THR A 1 456 ? -17.017 -23.032 19.794 1.00 38.19 456 THR A C 1
ATOM 3370 O O . THR A 1 456 ? -16.148 -23.069 20.661 1.00 38.19 456 THR A O 1
ATOM 3373 N N . THR A 1 457 ? -18.311 -22.955 20.114 1.00 37.25 457 THR A N 1
ATOM 3374 C CA . THR A 1 457 ? -18.868 -22.788 21.475 1.00 37.25 457 THR A CA 1
ATOM 3375 C C . THR A 1 457 ? -18.725 -24.004 22.404 1.00 37.25 457 THR A C 1
ATOM 3377 O O . THR A 1 457 ? -19.451 -24.116 23.385 1.00 37.25 457 THR A O 1
ATOM 3380 N N . ALA A 1 458 ? -17.782 -24.912 22.147 1.00 37.41 458 ALA A N 1
ATOM 3381 C CA . ALA A 1 458 ? -17.536 -26.074 23.004 1.00 37.41 458 ALA A CA 1
ATOM 3382 C C . ALA A 1 458 ? -16.341 -25.915 23.966 1.00 37.41 458 ALA A C 1
ATOM 3384 O O . ALA A 1 458 ? -16.059 -26.858 24.699 1.00 37.41 458 ALA A O 1
ATOM 3385 N N . LEU A 1 459 ? -15.611 -24.786 23.957 1.00 41.03 459 LEU A N 1
ATOM 3386 C CA . LEU A 1 459 ? -14.365 -24.649 24.737 1.00 41.03 459 LEU A CA 1
ATOM 3387 C C . LEU A 1 459 ? -14.211 -23.370 25.582 1.00 41.03 459 LEU A C 1
ATOM 3389 O O . LEU A 1 459 ? -13.237 -23.288 26.321 1.00 41.03 459 LEU A O 1
ATOM 3393 N N . ASP A 1 460 ? -15.154 -22.425 25.542 1.00 41.69 460 ASP A N 1
ATOM 3394 C CA . ASP A 1 460 ? -15.135 -21.237 26.411 1.00 41.69 460 ASP A CA 1
ATOM 3395 C C . ASP A 1 460 ? -16.418 -21.200 27.261 1.00 41.69 460 ASP A C 1
ATOM 3397 O O . ASP A 1 460 ? -17.469 -20.754 26.796 1.00 41.69 460 ASP A O 1
ATOM 3401 N N . ASP A 1 461 ? -16.331 -21.660 28.514 1.00 42.69 461 ASP A N 1
ATOM 3402 C CA . ASP A 1 461 ? -17.457 -21.774 29.463 1.00 42.69 461 ASP A CA 1
ATOM 3403 C C . ASP A 1 461 ? -18.108 -20.422 29.859 1.00 42.69 461 ASP A C 1
ATOM 3405 O O . ASP A 1 461 ? -19.142 -20.408 30.521 1.00 42.69 461 ASP A O 1
ATOM 3409 N N . ASP A 1 462 ? -17.573 -19.285 29.394 1.00 43.81 462 ASP A N 1
ATOM 3410 C CA . ASP A 1 462 ? -18.112 -17.929 29.622 1.00 43.81 462 ASP A CA 1
ATOM 3411 C C . ASP A 1 462 ? -18.667 -17.242 28.348 1.00 43.81 462 ASP A C 1
ATOM 3413 O O . ASP A 1 462 ? -19.164 -16.114 28.400 1.00 43.81 462 ASP A O 1
ATOM 3417 N N . ALA A 1 463 ? -18.623 -17.891 27.176 1.00 44.06 463 ALA A N 1
ATOM 3418 C CA . ALA A 1 463 ? -18.947 -17.248 25.891 1.00 44.06 463 ALA A CA 1
ATOM 3419 C C . ALA A 1 463 ? -20.449 -17.217 25.526 1.00 44.06 463 ALA A C 1
ATOM 3421 O O . ALA A 1 463 ? -20.828 -16.660 24.495 1.00 44.06 463 ALA A O 1
ATOM 3422 N N . ALA A 1 464 ? -21.330 -17.795 26.346 1.00 42.78 464 ALA A N 1
ATOM 3423 C CA . ALA A 1 464 ? -22.715 -18.067 25.950 1.00 42.78 464 ALA A CA 1
ATOM 3424 C C . ALA A 1 464 ? -23.673 -16.852 25.951 1.00 42.78 464 ALA A C 1
ATOM 3426 O O . ALA A 1 464 ? -24.823 -17.002 25.542 1.00 42.78 464 ALA A O 1
ATOM 3427 N N . ALA A 1 465 ? -23.256 -15.656 26.392 1.00 48.97 465 ALA A N 1
ATOM 3428 C CA . ALA A 1 465 ? -24.205 -14.569 26.682 1.00 48.97 465 ALA A CA 1
ATOM 3429 C C . ALA A 1 465 ? -23.980 -13.231 25.949 1.00 48.97 465 ALA A C 1
ATOM 3431 O O . ALA A 1 465 ? -24.799 -12.326 26.104 1.00 48.97 465 ALA A O 1
ATOM 3432 N N . SER A 1 466 ? -22.910 -13.039 25.167 1.00 53.91 466 SER A N 1
ATOM 3433 C CA . SER A 1 466 ? -22.645 -11.743 24.512 1.00 53.91 466 SER A CA 1
ATOM 3434 C C . SER A 1 466 ? -22.102 -11.883 23.089 1.00 53.91 466 SER A C 1
ATOM 3436 O O . SER A 1 466 ? -21.261 -12.745 22.840 1.00 53.91 466 SER A O 1
ATOM 3438 N N . PRO A 1 467 ? -22.552 -11.038 22.139 1.00 64.56 467 PRO A N 1
ATOM 3439 C CA . PRO A 1 467 ? -22.049 -11.076 20.773 1.00 64.56 467 PRO A CA 1
ATOM 3440 C C . PRO A 1 467 ? -20.557 -10.710 20.732 1.00 64.56 467 PRO A C 1
ATOM 3442 O O . PRO A 1 467 ? -20.116 -9.781 21.409 1.00 64.56 467 PRO A O 1
ATOM 3445 N N . ARG A 1 468 ? -19.785 -11.423 19.899 1.00 75.25 468 ARG A N 1
ATOM 3446 C CA . ARG A 1 468 ? -18.330 -11.231 19.713 1.00 75.25 468 ARG A CA 1
ATOM 3447 C C . ARG A 1 468 ? -17.954 -9.806 19.293 1.00 75.25 468 ARG A C 1
ATOM 3449 O O . ARG A 1 468 ? -16.892 -9.311 19.665 1.00 75.25 468 ARG A O 1
ATOM 3456 N N . TYR A 1 469 ? -18.830 -9.174 18.515 1.00 83.94 469 TYR A N 1
ATOM 3457 C CA . TYR A 1 469 ? -18.719 -7.791 18.073 1.00 83.94 469 TYR A CA 1
ATOM 3458 C C . TYR A 1 469 ? -19.977 -7.021 18.472 1.00 83.94 469 TYR A C 1
ATOM 3460 O O . TYR A 1 469 ? -21.094 -7.510 18.309 1.00 83.94 469 TYR A O 1
ATOM 3468 N N . ALA A 1 470 ? -19.796 -5.788 18.936 1.00 85.50 470 ALA A N 1
ATOM 3469 C CA . ALA A 1 470 ? -20.878 -4.854 19.227 1.00 85.50 470 ALA A CA 1
ATOM 3470 C C . ALA A 1 470 ? -21.611 -4.395 17.952 1.00 85.50 470 ALA A C 1
ATOM 3472 O O . ALA A 1 470 ? -22.787 -4.044 18.007 1.00 85.50 470 ALA A O 1
ATOM 3473 N N . ALA A 1 471 ? -20.916 -4.388 16.809 1.00 88.25 471 ALA A N 1
ATOM 3474 C CA . ALA A 1 471 ? -21.485 -4.107 15.496 1.00 88.25 471 ALA A CA 1
ATOM 3475 C C . ALA A 1 471 ? -20.661 -4.772 14.383 1.00 88.25 471 ALA A C 1
ATOM 3477 O O . ALA A 1 471 ? -19.445 -4.930 14.506 1.00 88.25 471 ALA A O 1
ATOM 3478 N N . VAL A 1 472 ? -21.325 -5.121 13.281 1.00 87.50 472 VAL A N 1
ATOM 3479 C CA . VAL A 1 472 ? -20.712 -5.715 12.085 1.00 87.50 472 VAL A CA 1
ATOM 3480 C C . VAL A 1 472 ? -21.149 -4.893 10.878 1.00 87.50 472 VAL A C 1
ATOM 3482 O O . VAL A 1 472 ? -22.344 -4.764 10.616 1.00 87.50 472 VAL A O 1
ATOM 3485 N N . VAL A 1 473 ? -20.188 -4.337 10.143 1.00 85.81 473 VAL A N 1
ATOM 3486 C CA . VAL A 1 473 ? -20.425 -3.597 8.900 1.00 85.81 473 VAL A CA 1
ATOM 3487 C C . VAL A 1 473 ? -19.695 -4.308 7.768 1.00 85.81 473 VAL A C 1
ATOM 3489 O O . VAL A 1 473 ? -18.472 -4.256 7.676 1.00 85.81 473 VAL A O 1
ATOM 3492 N N . ALA A 1 474 ? -20.445 -4.970 6.890 1.00 82.69 474 ALA A N 1
ATOM 3493 C CA . ALA A 1 474 ? -19.888 -5.702 5.760 1.00 82.69 474 ALA A CA 1
ATOM 3494 C C . ALA A 1 474 ? -20.433 -5.159 4.437 1.00 82.69 474 ALA A C 1
ATOM 3496 O O . ALA A 1 474 ? -21.641 -5.166 4.198 1.00 82.69 474 ALA A O 1
ATOM 3497 N N . ILE A 1 475 ? -19.535 -4.708 3.562 1.00 79.00 475 ILE A N 1
ATOM 3498 C CA . ILE A 1 475 ? -19.862 -4.257 2.206 1.00 79.00 475 ILE A CA 1
ATOM 3499 C C . ILE A 1 475 ? -19.416 -5.348 1.235 1.00 79.00 475 ILE A C 1
ATOM 3501 O O . ILE A 1 475 ? -18.267 -5.373 0.802 1.00 79.00 475 ILE A O 1
ATOM 3505 N N . VAL A 1 476 ? -20.310 -6.274 0.900 1.00 74.19 476 VAL A N 1
ATOM 3506 C CA . VAL A 1 476 ? -19.999 -7.411 0.019 1.00 74.19 476 VAL A CA 1
ATOM 3507 C C . VAL A 1 476 ? -20.711 -7.221 -1.321 1.00 74.19 476 VAL A C 1
ATOM 3509 O O . VAL A 1 476 ? -21.914 -6.949 -1.321 1.00 74.19 476 VAL A O 1
ATOM 3512 N N . PRO A 1 477 ? -20.024 -7.348 -2.474 1.00 61.00 477 PRO A N 1
ATOM 3513 C CA . PRO A 1 477 ? -20.721 -7.414 -3.749 1.00 61.00 477 PRO A CA 1
ATOM 3514 C C . PRO A 1 477 ? -21.597 -8.673 -3.758 1.00 61.00 477 PRO A C 1
ATOM 3516 O O . PRO A 1 477 ? -21.093 -9.792 -3.686 1.00 61.00 477 PRO A O 1
ATOM 3519 N N . LEU A 1 478 ? -22.916 -8.484 -3.828 1.00 44.38 478 LEU A N 1
ATOM 3520 C CA . LEU A 1 478 ? -23.877 -9.561 -4.048 1.00 44.38 478 LEU A CA 1
ATOM 3521 C C . LEU A 1 478 ? -23.608 -10.173 -5.425 1.00 44.38 478 LEU A C 1
ATOM 3523 O O . LEU A 1 478 ? -24.091 -9.680 -6.444 1.00 44.38 478 LEU A O 1
ATOM 3527 N N . VAL A 1 479 ? -22.842 -11.259 -5.467 1.00 42.19 479 VAL A N 1
ATOM 3528 C CA . VAL A 1 479 ? -22.922 -12.180 -6.596 1.00 42.19 479 VAL A CA 1
ATOM 3529 C C . VAL A 1 479 ? -24.181 -12.995 -6.344 1.00 42.19 479 VAL A C 1
ATOM 3531 O O . VAL A 1 479 ? -24.189 -13.890 -5.503 1.00 42.19 479 VAL A O 1
ATOM 3534 N N . ALA A 1 480 ? -25.274 -12.620 -7.007 1.00 30.06 480 ALA A N 1
ATOM 3535 C CA . ALA A 1 480 ? -26.477 -13.435 -7.048 1.00 30.06 480 ALA A CA 1
ATOM 3536 C C . ALA A 1 480 ? -26.110 -14.770 -7.708 1.00 30.06 480 ALA A C 1
ATOM 3538 O O . ALA A 1 480 ? -26.034 -14.872 -8.931 1.00 30.06 480 ALA A O 1
ATOM 3539 N N . VAL A 1 481 ? -25.811 -15.776 -6.891 1.00 31.00 481 VAL A N 1
ATOM 3540 C CA . VAL A 1 481 ? -25.767 -17.164 -7.340 1.00 31.00 481 VAL A CA 1
ATOM 3541 C C . VAL A 1 481 ? -27.225 -17.608 -7.374 1.00 31.00 481 VAL A C 1
ATOM 3543 O O . VAL A 1 481 ? -27.789 -17.974 -6.345 1.00 31.00 481 VAL A O 1
ATOM 3546 N N . GLY A 1 482 ? -27.855 -17.392 -8.530 1.00 29.98 482 GLY A N 1
ATOM 3547 C CA . GLY A 1 482 ? -29.193 -17.887 -8.850 1.00 29.98 482 GLY A CA 1
ATOM 3548 C C . GLY A 1 482 ? -29.173 -19.359 -9.218 1.00 29.98 482 GLY A C 1
ATOM 3549 O O . GLY A 1 482 ? -28.164 -19.790 -9.826 1.00 29.98 482 GLY A O 1
#

Mean predicted aligned error: 13.93 Å

Sequence (482 aa):
GRGSLLWDLSELNLASGSLRTVAANPASTWLGIARLLAALLLHIILVVVCRVLEMITLGLATPVLRAVQYVAPPPAAPVQYFVDRSGTLIGIASAALGLPSGEKSRVPWPPGVALRFTKRLRRGGFAPVCADIPFSDLNMQLVGSGAASGRLRLVRVGEGDAVAIHTCDTADTTAYVRFDSSEAPPAILAQSPRADISGFYDSPLSGELEAIVVTAQRSEVVPLSEGGRRLQAELARVRAAIDDANTAGGADETLELSIASRSLADDVWVVRSQSDTAPATFWLLAPYTSGSPRELLCARPALRGLSAALSPMAAVSIPARDGEQLPGYLTLPRAHQRLWSAGASDASSTPPPPPLVLCIHGGPNERDYAGFDPWVQLLAARGMAVLSVDYRGSTGYGRRFCNLAHGNVRGMHEDVEDARRWAVATGLAAPHRIAILGASWGGYLALGGATEVAATTALDDDAAASPRYAAVVAIVPLVAVG

pLDDT: mean 73.67, std 20.11, range [24.59, 97.88]

Radius of gyration: 26.52 Å; Cα contacts (8 Å, |Δi|>4): 887; chains: 1; bounding box: 53×78×78 Å

InterPro domains:
  IPR001375 Peptidase S9, prolyl oligopeptidase, catalytic domain [PF00326] (375-447)
  IPR029058 Alpha/Beta hydrolase fold [G3DSA:3.40.50.1820] (294-481)
  IPR029058 Alpha/Beta hydrolase fold [SSF53474] (315-479)

Organism: Emiliania huxleyi (NCBI:txid2903)

Secondary structure (DSSP, 8-state):
----SS-EEEEE-TTT--EEEEEE-TTSSHHHHHHHHHHHHHHHHHHHHHHHHHHHHTTS------------PPS---EEEEE-TTS-EEEEEEEEE---TT-TT-PPSSPPEEEEEEEE-TTSSEEESSPPEETTTB----TT--SS----EEEEETTEEEEEEEESSSSSS-EEEEES-SSSPPEEEEE-SSS-EEEEEE-TTT--EEEEEEESSSEEEEE-SHHHHHHHHHHHHHHHHHHHH-TTT---TT-EEEEEEE-TTS--EEEEEE-SSS--EEEEESSTTTPPPEEEEES-GGGTT-TTTSPPEEEEEEE-TTS-EEEEEEE--GGGTHHHHS----TTSPPPPPPEEEEE-SSTT----SS--HHHHHHHHTT-EEEEE--TT-TTSHHHHHHTTTT-HHHHHHHHHHHHHHHHHTTSS-GGGEEEEEETHHHHHHHHHHHGGGT-TTS-TTGGGS-S-SEEEEE-------

=== Feature glossary ===
Annotated list of the representations used here:

Nearest PDB structures. The Foldseek neighbor list gives the closest experimentally determined structures in the PDB, ranked by structural alignment. TM-score near 1 means near-identical fold; near 0.3 means only rough topology match. This is how one finds what a novel AlphaFold prediction most resembles in the solved-structure universe.

Foldseek 3Di. Foldseek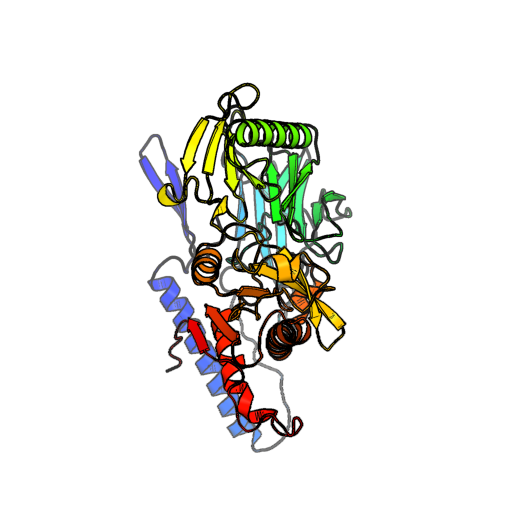's 3Di representation compresses backbone geometry into a per-residue letter drawn from a learned twenty-state alphabet. It captures the tertiary interaction pattern around each residue — which residues are packed against it in space, regardless of where they are in sequence.

Radius of gyration, Cα contacts, bounding box. Radius of gyration (Rg) is the root-mean-square distance of Cα atoms from their centroid — a single number for overall size and compactness. A globular domain of N residues has Rg ≈ 2.2·N^0.38 Å; an extended or disordered chain has a much larger Rg. The Cα contact count is the number of residue pairs whose Cα atoms are within 8 Å and are more than four positions apart in sequence — a standard proxy for tertiary packing density. The bounding box is the smallest axis-aligned box enclosing all Cα atoms.

InterPro / GO / CATH / organism. The annotation block draws on four external resources. InterPro: which protein families and domains the sequence belongs to. GO: standardized terms for what the protein does, what process it participates in, and where in the cell it acts. CATH: which structural fold it has in the CATH hierarchy. Organism: the species of origin.

mmCIF coordinates. The mmCIF block holds the 3D Cartesian coordinates of each backbone atom (N, Cα, C, O) in ångströms. mmCIF is the PDB's canonical archive format — a tagged-loop text representation of the atomic model.

pLDDT. pLDDT is the predicted lDDT-Cα score: AlphaFold's confidence that the local environment of each residue (all inter-atomic distances within 15 Å) is correctly placed. It is a per-residue number between 0 and 100, with higher meaning more reliable.

Backbone torsions (φ/ψ). φ (phi) and ψ (psi) are the two rotatable backbone dihedrals per residue: φ is the C(i-1)–N–Cα–C torsion, ψ is the N–Cα–C–N(i+1) torsion, both in degrees on (−180°, 180°]. α-helical residues cluster near (−60°, −45°); β-strand residues near (−120°, +130°). A Ramachandran plot is simply a scatter of (φ, ψ) for every residue.

B-factor. For experimental (PDB) structures, the B-factor (temperature factor) quantifies the positional spread of each atom in the crystal — a combination of thermal vibration and static disorder — in units of Å². High B-factors mark flexible loops or poorly resolved regions; low B-factors mark the rigid, well-ordered core.

Secondary structure (3-state, P-SEA). SS3 is a coarse helix/strand/coil call (letters a/b/c) made by the P-SEA algorithm from inter-Cα distances and dihedrals. It is less detailed than DSSP but needs only Cα positions.

Predicted aligned error. Predicted aligned error is AlphaFold's pairwise confidence. Unlike pLDDT (per-residue), PAE is per-residue-pair and captures whether two parts of the structure are correctly placed relative to each other. Units are ångströms of expected positional error.

Solvent-accessible surface area. Solvent-accessible surface area (SASA) is the area in Å² traced out by the centre of a 1.4 Å probe sphere (a water molecule) rolled over the protein's van der Waals surface (Shrake–Rupley / Lee–Richards construction). Buried residues have near-zero SASA; fully exposed residues can exceed 200 Å². The total SASA scales roughly with the number of surface residues.

Secondary structure (8-state, DSSP). The SS8 string is DSSP's per-residue secondary-structure call. α-helix (H) means an i→i+4 H-bond ladder; β-strand (E) means the residue participates in a β-sheet; 3₁₀ (G) and π (I) are tighter and wider helices; T/S are turns/bends; '-' is loop.

Rendered structure images. Structure images are PyMOL renders from six orthogonal camera directions. Cartoon representation draws helices as coils and strands as arrows; sticks shows the backbone as bonds; surface shows the solvent-excluded envelope. Rainbow coloring maps sequence position to hue (blue→red, N→C); chain coloring assigns a distinct color per polypeptide.

Sequence. The amino-acid sequence is the protein's primary structure: the linear order of residues from the N-terminus to the C-terminus, written in one-letter code. Everything else here — the 3D coordinates, the secondary structure, the domain annotations — is ultimately a consequence of this string.

Contact-map, Ramachandran, and PAE plots. Three diagnostic plots accompany the record. The Cα contact map visualizes the tertiary structure as a 2D adjacency matrix (8 Å cutoff, sequence-local contacts suppressed). The Ramachandran plot shows the distribution of backbone (φ, ψ) torsions, with points in the α and β basins reflecting secondary structure content. The PAE plot shows AlphaFold's inter-residue confidence as a color matrix.